Protein AF-A0A8S3B7D4-F1 (afdb_monomer_lite)

Sequence (446 aa):
AVTFVDQCTWPDPLVELQLWCRLGIVANRANEIETTAYCRDKTLELITLFQTRKVEKFQLSLANEYVSRACGAHAECLLKQQSGQKQERKEVLAVLVEAASYASKADLYELTMHLARYFWNTCRLSIKRKLERSLLLDPLNELIHHINTVAPKSIVSSQNEKETKEQKSITTENFKPKKQPLVNRKEKKSIPNDDDEQQQITSTASNPQEDAQIRSALYGVLVQIYMDKYSWHSALDAIDNALQVLPRTQHRLLLYKYRVLIKSKLGLSISMDMQKFREQGEIALAKMWRQVALMAKKKEHVINAYQHAIATLQSFDNYWTKIDYILELASWLYSNEYLVDNVIDLIEWSIDLLLTSPETYKQHEVNAANEQDADTDRNRSAILKSGQGNNETTRKGEIGSSLDEAHLGKLKPKLPNHLQPDLSIGEVVQVRRLEYLCRCHILLAN

Structure (mmCIF, N/CA/C/O backbone):
data_AF-A0A8S3B7D4-F1
#
_entry.id   AF-A0A8S3B7D4-F1
#
loop_
_atom_site.group_PDB
_atom_site.id
_atom_site.type_symbol
_atom_site.label_atom_id
_atom_site.label_alt_id
_atom_site.label_comp_id
_atom_site.label_asym_id
_atom_site.label_entity_id
_atom_site.label_seq_id
_atom_site.pdbx_PDB_ins_code
_atom_site.Cartn_x
_atom_site.Cartn_y
_atom_site.Cartn_z
_atom_site.occupancy
_atom_site.B_iso_or_equiv
_atom_site.auth_seq_id
_atom_site.auth_comp_id
_atom_site.auth_asym_id
_atom_site.auth_atom_id
_atom_site.pdbx_PDB_model_num
ATOM 1 N N . ALA A 1 1 ? 7.815 1.032 -43.162 1.00 65.69 1 ALA A N 1
ATOM 2 C CA . ALA A 1 1 ? 8.756 1.725 -42.253 1.00 65.69 1 ALA A CA 1
ATOM 3 C C . ALA A 1 1 ? 9.692 0.734 -41.563 1.00 65.69 1 ALA A C 1
ATOM 5 O O . ALA A 1 1 ? 10.891 0.864 -41.745 1.00 65.69 1 ALA A O 1
ATOM 6 N N . VAL A 1 2 ? 9.171 -0.291 -40.871 1.00 72.19 2 VAL A N 1
ATOM 7 C CA . VAL A 1 2 ? 9.970 -1.366 -40.238 1.00 72.19 2 VAL A CA 1
ATOM 8 C C . VAL A 1 2 ? 10.986 -1.996 -41.202 1.00 72.19 2 VAL A C 1
ATOM 10 O O . VAL A 1 2 ? 12.174 -2.014 -40.911 1.00 72.19 2 VAL A O 1
ATOM 13 N N . THR A 1 3 ? 10.546 -2.397 -42.398 1.00 72.62 3 THR A N 1
ATOM 14 C CA . THR A 1 3 ? 11.407 -2.984 -43.444 1.00 72.62 3 THR A CA 1
ATOM 15 C C . THR A 1 3 ? 12.538 -2.069 -43.917 1.00 72.62 3 THR A C 1
ATOM 17 O O . THR A 1 3 ? 13.595 -2.555 -44.295 1.00 72.62 3 THR A O 1
ATOM 20 N N . PHE A 1 4 ? 12.338 -0.749 -43.880 1.00 74.38 4 PHE A N 1
ATOM 21 C CA . PHE A 1 4 ? 13.367 0.219 -44.266 1.00 74.38 4 PHE A CA 1
ATOM 22 C C . PHE A 1 4 ? 14.432 0.385 -43.180 1.00 74.38 4 PHE A C 1
ATOM 24 O O . PHE A 1 4 ? 15.592 0.586 -43.510 1.00 74.38 4 PHE A O 1
ATOM 31 N N . VAL A 1 5 ? 14.061 0.306 -41.898 1.00 77.44 5 VAL A N 1
ATOM 32 C CA . VAL A 1 5 ? 15.032 0.402 -40.793 1.00 77.44 5 VAL A CA 1
ATOM 33 C C . VAL A 1 5 ? 15.885 -0.867 -40.708 1.00 77.44 5 VAL A C 1
ATOM 35 O O . VAL A 1 5 ? 17.086 -0.771 -40.473 1.00 77.44 5 VAL A O 1
ATOM 38 N N . ASP A 1 6 ? 15.281 -2.027 -40.973 1.00 77.75 6 ASP A N 1
ATOM 39 C CA . ASP A 1 6 ? 15.919 -3.351 -40.902 1.00 77.75 6 ASP A CA 1
ATOM 40 C C . ASP A 1 6 ? 16.933 -3.604 -42.036 1.00 77.75 6 ASP A C 1
ATOM 42 O O . ASP A 1 6 ? 17.917 -4.315 -41.863 1.00 77.75 6 ASP A O 1
ATOM 46 N N . GLN A 1 7 ? 16.717 -3.001 -43.210 1.00 77.94 7 GLN A N 1
ATOM 47 C CA . GLN A 1 7 ? 17.595 -3.145 -44.382 1.00 77.94 7 GLN A CA 1
ATOM 48 C C . GLN A 1 7 ? 18.771 -2.153 -44.398 1.00 77.94 7 GLN A C 1
ATOM 50 O O . GLN A 1 7 ? 19.640 -2.240 -45.267 1.00 77.94 7 GLN A O 1
ATOM 55 N N . CYS A 1 8 ? 18.808 -1.202 -43.464 1.00 78.31 8 CYS A N 1
ATOM 56 C CA . CYS A 1 8 ? 19.845 -0.178 -43.393 1.00 78.31 8 CYS A CA 1
ATOM 57 C C . CYS A 1 8 ? 21.053 -0.648 -42.571 1.00 78.31 8 CYS A C 1
ATOM 59 O O . CYS A 1 8 ? 20.911 -1.197 -41.484 1.00 78.31 8 CYS A O 1
ATOM 61 N N . THR A 1 9 ? 22.264 -0.360 -43.055 1.00 77.25 9 THR A N 1
ATOM 62 C CA . THR A 1 9 ? 23.498 -0.526 -42.273 1.00 77.25 9 THR A CA 1
ATOM 63 C C . THR A 1 9 ? 23.773 0.738 -41.468 1.00 77.25 9 THR A C 1
ATOM 65 O O . THR A 1 9 ? 24.135 1.773 -42.037 1.00 77.25 9 THR A O 1
ATOM 68 N N . TRP A 1 10 ? 23.612 0.663 -40.149 1.00 81.62 10 TRP A N 1
ATOM 69 C CA . TRP A 1 10 ? 23.813 1.804 -39.259 1.00 81.62 10 TRP A CA 1
ATOM 70 C C . TRP A 1 10 ? 25.289 1.939 -38.851 1.00 81.62 10 TRP A C 1
ATOM 72 O O . TRP A 1 10 ? 25.880 0.971 -38.373 1.00 81.62 10 TRP A O 1
ATOM 82 N N . PRO A 1 11 ? 25.910 3.122 -39.019 1.00 76.12 11 PRO A N 1
ATOM 83 C CA . PRO A 1 11 ? 27.304 3.337 -38.625 1.00 76.12 11 PRO A CA 1
ATOM 84 C C . PRO A 1 11 ? 27.479 3.426 -37.101 1.00 76.12 11 PRO A C 1
ATOM 86 O O . PRO A 1 11 ? 28.534 3.067 -36.585 1.00 76.12 11 PRO A O 1
ATOM 89 N N . ASP A 1 12 ? 26.446 3.886 -36.389 1.00 83.56 12 ASP A N 1
ATOM 90 C CA . ASP A 1 12 ? 26.410 3.995 -34.931 1.00 83.56 12 ASP A CA 1
ATOM 91 C C . ASP A 1 12 ? 25.204 3.207 -34.377 1.00 83.56 12 ASP A C 1
ATOM 93 O O . ASP A 1 12 ? 24.058 3.562 -34.683 1.00 83.56 12 ASP A O 1
ATOM 97 N N . PRO A 1 13 ? 25.430 2.171 -33.543 1.00 84.12 13 PRO A N 1
ATOM 98 C CA . PRO A 1 13 ? 24.361 1.409 -32.895 1.00 84.12 13 PRO A CA 1
ATOM 99 C C . PRO A 1 13 ? 23.398 2.269 -32.062 1.00 84.12 13 PRO A C 1
ATOM 101 O O . PRO A 1 13 ? 22.259 1.870 -31.821 1.00 84.12 13 PRO A O 1
ATOM 104 N N . LEU A 1 14 ? 23.828 3.446 -31.590 1.00 87.19 14 LEU A N 1
ATOM 105 C CA . LEU A 1 14 ? 22.976 4.340 -30.802 1.00 87.19 14 LEU A CA 1
ATOM 106 C C . LEU A 1 14 ? 21.921 5.025 -31.679 1.00 87.19 14 LEU A C 1
ATOM 108 O O . LEU A 1 14 ? 20.784 5.213 -31.246 1.00 87.19 14 LEU A O 1
ATOM 112 N N . VAL A 1 15 ? 22.280 5.349 -32.924 1.00 87.25 15 VAL A N 1
ATOM 113 C CA . VAL A 1 15 ? 21.358 5.909 -33.922 1.00 87.25 15 VAL A CA 1
ATOM 114 C C . VAL A 1 15 ? 20.317 4.868 -34.315 1.00 87.25 15 VAL A C 1
ATOM 116 O O . VAL A 1 15 ? 19.127 5.180 -34.372 1.00 87.25 15 VAL A O 1
ATOM 119 N N . GLU A 1 16 ? 20.748 3.623 -34.517 1.00 89.31 16 GLU A N 1
ATOM 120 C CA . GLU A 1 16 ? 19.842 2.500 -34.760 1.00 89.31 16 GLU A CA 1
ATOM 121 C C . GLU A 1 16 ? 18.824 2.353 -33.617 1.00 89.31 16 GLU A C 1
ATOM 123 O O . GLU A 1 16 ? 17.614 2.325 -33.847 1.00 89.31 16 GLU A O 1
ATOM 128 N N . LEU A 1 17 ? 19.299 2.359 -32.367 1.00 90.25 17 LEU A N 1
ATOM 129 C CA . LEU A 1 17 ? 18.448 2.256 -31.182 1.00 90.25 17 LEU A CA 1
ATOM 130 C C . LEU A 1 17 ? 17.450 3.422 -31.067 1.00 90.25 17 LEU A C 1
ATOM 132 O O . LEU A 1 17 ? 16.270 3.215 -30.766 1.00 90.25 17 LEU A O 1
ATOM 136 N N . GLN A 1 18 ? 17.899 4.650 -31.336 1.00 91.12 18 GLN A N 1
ATOM 137 C CA . GLN A 1 18 ? 17.042 5.834 -31.330 1.00 91.12 18 GLN A CA 1
ATOM 138 C C . GLN A 1 18 ? 15.929 5.732 -32.383 1.00 91.12 18 GLN A C 1
ATOM 140 O O . GLN A 1 18 ? 14.789 6.132 -32.122 1.00 91.12 18 GLN A O 1
ATOM 145 N N . LEU A 1 19 ? 16.237 5.207 -33.570 1.00 90.56 19 LEU A N 1
ATOM 146 C CA . LEU A 1 19 ? 15.268 5.053 -34.650 1.00 90.56 19 LEU A CA 1
ATOM 147 C C . LEU A 1 19 ? 14.230 3.980 -34.344 1.00 90.56 19 LEU A C 1
ATOM 149 O O . LEU A 1 19 ? 13.043 4.245 -34.532 1.00 90.56 19 LEU A O 1
ATOM 153 N N . TRP A 1 20 ? 14.638 2.833 -33.795 1.00 92.00 20 TRP A N 1
ATOM 154 C CA . TRP A 1 20 ? 13.692 1.821 -33.317 1.00 92.00 20 TRP A CA 1
ATOM 155 C C . TRP A 1 20 ? 12.779 2.366 -32.215 1.00 92.00 20 TRP A C 1
ATOM 157 O O . TRP A 1 20 ? 11.565 2.163 -32.264 1.00 92.00 20 TRP A O 1
ATOM 167 N N . CYS A 1 21 ? 13.320 3.146 -31.274 1.00 91.81 21 CYS A N 1
ATOM 168 C CA . CYS A 1 21 ? 12.516 3.825 -30.258 1.00 91.81 21 CYS A CA 1
ATOM 169 C C . CYS A 1 21 ? 11.496 4.792 -30.882 1.00 91.81 21 CYS A C 1
ATOM 171 O O . CYS A 1 21 ? 10.319 4.769 -30.519 1.00 91.81 21 CYS A O 1
ATOM 173 N N . ARG A 1 22 ? 11.919 5.650 -31.821 1.00 91.44 22 ARG A N 1
ATOM 174 C CA . ARG A 1 22 ? 11.019 6.605 -32.493 1.00 91.44 22 ARG A CA 1
ATOM 175 C C . ARG A 1 22 ? 9.946 5.893 -33.308 1.00 91.44 22 ARG A C 1
ATOM 177 O O . ARG A 1 22 ? 8.785 6.293 -33.249 1.00 91.44 22 ARG A O 1
ATOM 184 N N . LEU A 1 23 ? 10.316 4.833 -34.023 1.00 91.31 23 LEU A N 1
ATOM 185 C CA . LEU A 1 23 ? 9.380 4.017 -34.786 1.00 91.31 23 LEU A CA 1
ATOM 186 C C . LEU A 1 23 ? 8.339 3.365 -33.869 1.00 91.31 23 LEU A C 1
ATOM 188 O O . LEU A 1 23 ? 7.152 3.446 -34.169 1.00 91.31 23 LEU A O 1
ATOM 192 N N . GLY A 1 24 ? 8.753 2.821 -32.721 1.00 89.94 24 GLY A N 1
ATOM 193 C CA . GLY A 1 24 ? 7.843 2.262 -31.716 1.00 89.94 24 GLY A CA 1
ATOM 194 C C . GLY A 1 24 ? 6.858 3.294 -31.153 1.00 89.94 24 GLY A C 1
ATOM 195 O O . GLY A 1 24 ? 5.673 3.007 -30.996 1.00 89.94 24 GLY A O 1
ATOM 196 N N . ILE A 1 25 ? 7.307 4.530 -30.914 1.00 89.88 25 ILE A N 1
ATOM 197 C CA . ILE A 1 25 ? 6.432 5.625 -30.461 1.00 89.88 25 ILE A CA 1
ATOM 198 C C . ILE A 1 25 ? 5.398 5.989 -31.538 1.00 89.88 25 ILE A C 1
ATOM 200 O O . ILE A 1 25 ? 4.226 6.200 -31.223 1.00 89.88 25 ILE A O 1
ATOM 204 N N . VAL A 1 26 ? 5.808 6.054 -32.808 1.00 91.81 26 VAL A N 1
ATOM 205 C CA . VAL A 1 26 ? 4.893 6.327 -33.930 1.00 91.81 26 VAL A CA 1
ATOM 206 C C . VAL A 1 26 ? 3.900 5.176 -34.118 1.00 91.81 26 VAL A C 1
ATOM 208 O O . VAL A 1 26 ? 2.705 5.426 -34.258 1.00 91.81 26 VAL A O 1
ATOM 211 N N . ALA A 1 27 ? 4.360 3.929 -34.025 1.00 89.75 27 ALA A N 1
ATOM 212 C CA . ALA A 1 27 ? 3.520 2.736 -34.083 1.00 89.75 27 ALA A CA 1
ATOM 213 C C . ALA A 1 27 ? 2.468 2.699 -32.957 1.00 89.75 27 ALA A C 1
ATOM 215 O O . ALA A 1 27 ? 1.303 2.404 -33.215 1.00 89.75 27 ALA A O 1
ATOM 216 N N . ASN A 1 28 ? 2.820 3.101 -31.728 1.00 87.69 28 ASN A N 1
ATOM 217 C CA . ASN A 1 28 ? 1.861 3.239 -30.620 1.00 87.69 28 ASN A CA 1
ATOM 218 C C . ASN A 1 28 ? 0.786 4.306 -30.910 1.00 87.69 28 ASN A C 1
ATOM 220 O O . ASN A 1 28 ? -0.376 4.147 -30.531 1.00 87.69 28 ASN A O 1
ATOM 224 N N . ARG A 1 29 ? 1.129 5.397 -31.609 1.00 88.31 29 ARG A N 1
ATOM 225 C CA . ARG A 1 29 ? 0.131 6.393 -32.049 1.00 88.31 29 ARG A CA 1
ATOM 226 C C . ARG A 1 29 ? -0.803 5.834 -33.124 1.00 88.31 29 ARG A C 1
ATOM 228 O O . ARG A 1 29 ? -1.977 6.187 -33.132 1.00 88.31 29 ARG A O 1
ATOM 235 N N . ALA A 1 30 ? -0.295 4.948 -33.979 1.00 87.94 30 ALA A N 1
ATOM 236 C CA . ALA A 1 30 ? -1.076 4.218 -34.976 1.00 87.94 30 ALA A CA 1
ATOM 237 C C . ALA A 1 30 ? -1.845 3.005 -34.399 1.00 87.94 30 ALA A C 1
ATOM 239 O O . ALA A 1 30 ? -2.662 2.420 -35.102 1.00 87.94 30 ALA A O 1
ATOM 240 N N . ASN A 1 31 ? -1.635 2.662 -33.120 1.00 85.25 31 ASN A N 1
ATOM 241 C CA . ASN A 1 31 ? -2.180 1.482 -32.431 1.00 85.25 31 ASN A CA 1
ATOM 242 C C . ASN A 1 31 ? -1.808 0.134 -33.086 1.00 85.25 31 ASN A C 1
ATOM 244 O O . ASN A 1 31 ? -2.579 -0.823 -33.036 1.00 85.25 31 ASN A O 1
ATOM 248 N N . GLU A 1 32 ? -0.624 0.040 -33.687 1.00 88.69 32 GLU A N 1
ATOM 249 C CA . GLU A 1 32 ? -0.133 -1.191 -34.310 1.00 88.69 32 GLU A CA 1
ATOM 250 C C . GLU A 1 32 ? 0.693 -2.026 -33.314 1.00 88.69 32 GLU A C 1
ATOM 252 O O . GLU A 1 32 ? 1.890 -1.805 -33.123 1.00 88.69 32 GLU A O 1
ATOM 257 N N . ILE A 1 33 ? 0.074 -3.015 -32.661 1.00 85.50 33 ILE A N 1
ATOM 258 C CA . ILE A 1 33 ? 0.755 -3.776 -31.598 1.00 85.50 33 ILE A CA 1
ATOM 259 C C . ILE A 1 33 ? 1.957 -4.559 -32.117 1.00 85.50 33 ILE A C 1
ATOM 261 O O . ILE A 1 33 ? 3.021 -4.499 -31.504 1.00 85.50 33 ILE A O 1
ATOM 265 N N . GLU A 1 34 ? 1.811 -5.268 -33.233 1.00 88.31 34 GLU A N 1
ATOM 266 C CA . GLU A 1 34 ? 2.873 -6.125 -33.773 1.00 88.31 34 GLU A CA 1
ATOM 267 C C . GLU A 1 34 ? 4.133 -5.315 -34.098 1.00 88.31 34 GLU A C 1
ATOM 269 O O . GLU A 1 34 ? 5.249 -5.736 -33.791 1.00 88.31 34 GLU A O 1
ATOM 274 N N . THR A 1 35 ? 3.958 -4.106 -34.640 1.00 87.94 35 THR A N 1
ATOM 275 C CA . THR A 1 35 ? 5.081 -3.225 -34.972 1.00 87.94 35 THR A CA 1
ATOM 276 C C . THR A 1 35 ? 5.708 -2.630 -33.710 1.00 87.94 35 THR A C 1
ATOM 278 O O . THR A 1 35 ? 6.936 -2.575 -33.626 1.00 87.94 35 THR A O 1
ATOM 281 N N . THR A 1 36 ? 4.923 -2.284 -32.677 1.00 90.12 36 THR A N 1
ATOM 282 C CA . THR A 1 36 ? 5.485 -1.871 -31.372 1.00 90.12 36 THR A CA 1
ATOM 283 C C . THR A 1 36 ? 6.238 -2.997 -30.659 1.00 90.12 36 THR A C 1
ATOM 285 O O . THR A 1 36 ? 7.283 -2.732 -30.066 1.00 90.12 36 THR A O 1
ATOM 288 N N . ALA A 1 37 ? 5.750 -4.240 -30.740 1.00 90.19 37 ALA A N 1
ATOM 289 C CA . ALA A 1 37 ? 6.401 -5.413 -30.159 1.00 90.19 37 ALA A CA 1
ATOM 290 C C . ALA A 1 37 ? 7.734 -5.695 -30.859 1.00 90.19 37 ALA A C 1
ATOM 292 O O . ALA A 1 37 ? 8.757 -5.842 -30.198 1.00 90.19 37 ALA A O 1
ATOM 293 N N . TYR A 1 38 ? 7.745 -5.650 -32.195 1.00 91.62 38 TYR A N 1
ATOM 294 C CA . TYR A 1 38 ? 8.969 -5.805 -32.977 1.00 91.62 38 TYR A CA 1
ATOM 295 C C . TYR A 1 38 ? 10.010 -4.732 -32.633 1.00 91.62 38 TYR A C 1
ATOM 297 O O . TYR A 1 38 ? 11.179 -5.043 -32.412 1.00 91.62 38 TYR A O 1
ATOM 305 N N . CYS A 1 39 ? 9.587 -3.466 -32.524 1.00 90.50 39 CYS A N 1
ATOM 306 C CA . CYS A 1 39 ? 10.485 -2.380 -32.127 1.00 90.50 39 CYS A CA 1
ATOM 307 C C . CYS A 1 39 ? 11.041 -2.594 -30.711 1.00 90.50 39 CYS A C 1
ATOM 309 O O . CYS A 1 39 ? 12.235 -2.392 -30.499 1.00 90.50 39 CYS A O 1
ATOM 311 N N . ARG A 1 40 ? 10.208 -3.028 -29.753 1.00 92.38 40 ARG A N 1
ATOM 312 C CA . ARG A 1 40 ? 10.645 -3.382 -28.392 1.00 92.38 40 ARG A CA 1
ATOM 313 C C . ARG A 1 40 ? 11.725 -4.460 -28.441 1.00 92.38 40 ARG A C 1
ATOM 315 O O . ARG A 1 40 ? 12.810 -4.244 -27.907 1.00 92.38 40 ARG A O 1
ATOM 322 N N . ASP A 1 41 ? 11.458 -5.574 -29.110 1.00 92.19 41 ASP A N 1
ATOM 323 C CA . ASP A 1 41 ? 12.371 -6.720 -29.145 1.00 92.19 41 ASP A CA 1
ATOM 324 C C . ASP A 1 41 ? 13.709 -6.345 -29.785 1.00 92.19 41 ASP A C 1
ATOM 326 O O . ASP A 1 41 ? 14.764 -6.636 -29.223 1.00 92.19 41 ASP A O 1
ATOM 330 N N . LYS A 1 42 ? 13.689 -5.561 -30.871 1.00 90.44 42 LYS A N 1
ATOM 331 C CA . LYS A 1 42 ? 14.915 -5.019 -31.471 1.00 90.44 42 LYS A CA 1
ATOM 332 C C . LYS A 1 42 ? 15.692 -4.097 -30.538 1.00 90.44 42 LYS A C 1
ATOM 334 O O . LYS A 1 42 ? 16.914 -4.209 -30.449 1.00 90.44 42 LYS A O 1
ATOM 339 N N . THR A 1 43 ? 15.020 -3.223 -29.788 1.00 91.88 43 THR A N 1
ATOM 340 C CA . THR A 1 43 ? 15.711 -2.379 -28.796 1.00 91.88 43 THR A CA 1
ATOM 341 C C . THR A 1 43 ? 16.322 -3.197 -27.652 1.00 91.88 43 THR A C 1
ATOM 343 O O . THR A 1 43 ? 17.417 -2.867 -27.189 1.00 91.88 43 THR A O 1
ATOM 346 N N . LEU A 1 44 ? 15.668 -4.288 -27.237 1.00 91.31 44 LEU A N 1
ATOM 347 C CA . LEU A 1 44 ? 16.175 -5.217 -26.222 1.00 91.31 44 LEU A CA 1
ATOM 348 C C . LEU A 1 44 ? 17.354 -6.058 -26.733 1.00 91.31 44 LEU A C 1
ATOM 350 O O . LEU A 1 44 ? 18.287 -6.324 -25.981 1.00 91.31 44 LEU A O 1
ATOM 354 N N . GLU A 1 45 ? 17.371 -6.438 -28.008 1.00 90.50 45 GLU A N 1
ATOM 355 C CA . GLU A 1 45 ? 18.537 -7.086 -28.618 1.00 90.50 45 GLU A CA 1
ATOM 356 C C . GLU A 1 45 ? 19.738 -6.125 -28.632 1.00 90.50 45 GLU A C 1
ATOM 358 O O . GLU A 1 45 ? 20.833 -6.467 -28.173 1.00 90.50 45 GLU A O 1
ATOM 363 N N . LEU A 1 46 ? 19.525 -4.886 -29.082 1.00 87.94 46 LEU A N 1
ATOM 364 C CA . LEU A 1 46 ? 20.591 -3.894 -29.231 1.00 87.94 46 LEU A CA 1
ATOM 365 C C . LEU A 1 46 ? 21.210 -3.470 -27.895 1.00 87.94 46 LEU A C 1
ATOM 367 O O . LEU A 1 46 ? 22.429 -3.308 -27.829 1.00 87.94 46 LEU A O 1
ATOM 371 N N . ILE A 1 47 ? 20.431 -3.340 -26.811 1.00 88.25 47 ILE A N 1
ATOM 372 C CA . ILE A 1 47 ? 20.974 -2.923 -25.503 1.00 88.25 47 ILE A CA 1
ATOM 373 C C . ILE A 1 47 ? 22.002 -3.917 -24.943 1.00 88.25 47 ILE A C 1
ATOM 375 O O . ILE A 1 47 ? 22.928 -3.505 -24.241 1.00 88.25 47 ILE A O 1
ATOM 379 N N . THR A 1 48 ? 21.911 -5.205 -25.296 1.00 87.00 48 THR A N 1
ATOM 380 C CA . THR A 1 48 ? 22.908 -6.210 -24.885 1.00 87.00 48 THR A CA 1
ATOM 381 C C . THR A 1 48 ? 24.304 -5.886 -25.436 1.00 87.00 48 THR A C 1
ATOM 383 O O . THR A 1 48 ? 25.312 -6.060 -24.744 1.00 87.00 48 THR A O 1
ATOM 386 N N . LEU A 1 49 ? 24.392 -5.319 -26.645 1.00 84.62 49 LEU A N 1
ATOM 387 C CA . LEU A 1 49 ? 25.658 -4.894 -27.248 1.00 84.62 49 LEU A CA 1
ATOM 388 C C . LEU A 1 49 ? 26.304 -3.750 -26.458 1.00 84.62 49 LEU A C 1
ATOM 390 O O . LEU A 1 49 ? 27.521 -3.733 -26.280 1.00 84.62 49 LEU A O 1
ATOM 394 N N . PHE A 1 50 ? 25.500 -2.821 -25.942 1.00 81.94 50 PHE A N 1
ATOM 395 C CA . PHE A 1 50 ? 25.980 -1.725 -25.099 1.00 81.94 50 PHE A CA 1
ATOM 396 C C . PHE A 1 50 ? 26.427 -2.184 -23.707 1.00 81.94 50 PHE A C 1
ATOM 398 O O . PHE A 1 50 ? 27.344 -1.596 -23.143 1.00 81.94 50 PHE A O 1
ATOM 405 N N . GLN A 1 51 ? 25.813 -3.236 -23.157 1.00 79.50 51 GLN A N 1
ATOM 406 C CA . GLN A 1 51 ? 26.179 -3.789 -21.846 1.00 79.50 51 GLN A CA 1
ATOM 407 C C . GLN A 1 51 ? 27.470 -4.622 -21.890 1.00 79.50 51 GLN A C 1
ATOM 409 O O . GLN A 1 51 ? 28.225 -4.649 -20.921 1.00 79.50 51 GLN A O 1
ATOM 414 N N . THR A 1 52 ? 27.728 -5.306 -23.008 1.00 77.50 52 THR A N 1
ATOM 415 C CA . THR A 1 52 ? 28.923 -6.153 -23.198 1.00 77.50 52 THR A CA 1
ATOM 416 C C . THR A 1 52 ? 30.165 -5.361 -23.610 1.00 77.50 52 THR A C 1
ATOM 418 O O . THR A 1 52 ? 31.291 -5.758 -23.302 1.00 77.50 52 THR A O 1
ATOM 421 N N . ARG A 1 53 ? 29.988 -4.235 -24.308 1.00 78.12 53 ARG A N 1
ATOM 422 C CA . ARG A 1 53 ? 31.085 -3.376 -24.766 1.00 78.12 53 ARG A CA 1
ATOM 423 C C . ARG A 1 53 ? 31.473 -2.367 -23.679 1.00 78.12 53 ARG A C 1
ATOM 425 O O . ARG A 1 53 ? 30.637 -1.910 -22.907 1.00 78.12 53 ARG A O 1
ATOM 432 N N . LYS A 1 54 ? 32.751 -1.969 -23.627 1.00 72.44 54 LYS A N 1
ATOM 433 C CA . LYS A 1 54 ? 33.204 -0.837 -22.792 1.00 72.44 54 LYS A CA 1
ATOM 434 C C . LYS A 1 54 ? 32.722 0.476 -23.416 1.00 72.44 54 LYS A C 1
ATOM 436 O O . LYS A 1 54 ? 33.477 1.137 -24.120 1.00 72.44 54 LYS A O 1
ATOM 441 N N . VAL A 1 55 ? 31.453 0.799 -23.200 1.00 79.12 55 VAL A N 1
ATOM 442 C CA . VAL A 1 55 ? 30.799 2.015 -23.692 1.00 79.12 55 VAL A CA 1
ATOM 443 C C . VAL A 1 55 ? 30.887 3.125 -22.640 1.00 79.12 55 VAL A C 1
ATOM 445 O O . VAL A 1 55 ? 30.957 2.859 -21.437 1.00 79.12 55 VAL A O 1
ATOM 448 N N . GLU A 1 56 ? 30.894 4.384 -23.081 1.00 83.44 56 GLU A N 1
ATOM 449 C CA . GLU A 1 56 ? 30.796 5.535 -22.185 1.00 83.44 56 GLU A CA 1
ATOM 450 C C . GLU A 1 56 ? 29.504 5.495 -21.355 1.00 83.44 56 GLU A C 1
ATOM 452 O O . GLU A 1 56 ? 28.425 5.161 -21.848 1.00 83.44 56 GLU A O 1
ATOM 457 N N . LYS A 1 57 ? 29.590 5.900 -20.081 1.00 83.06 57 LYS A N 1
ATOM 458 C CA . LYS A 1 57 ? 28.440 5.889 -19.158 1.00 83.06 57 LYS A CA 1
ATOM 459 C C . LYS A 1 57 ? 27.242 6.684 -19.687 1.00 83.06 57 LYS A C 1
ATOM 461 O O . LYS A 1 57 ? 26.105 6.267 -19.492 1.00 83.06 57 LYS A O 1
ATOM 466 N N . PHE A 1 58 ? 27.502 7.807 -20.358 1.00 84.44 58 PHE A N 1
ATOM 467 C CA . PHE A 1 58 ? 26.460 8.649 -20.944 1.00 84.44 58 PHE A CA 1
ATOM 468 C C . PHE A 1 58 ? 25.705 7.925 -22.066 1.00 84.44 58 PHE A C 1
ATOM 470 O O . PHE A 1 58 ? 24.478 7.901 -22.065 1.00 84.44 58 PHE A O 1
ATOM 477 N N . GLN A 1 59 ? 26.428 7.261 -22.970 1.00 85.38 59 GLN A N 1
ATOM 478 C CA . GLN A 1 59 ? 25.828 6.485 -24.056 1.00 85.38 59 GLN A CA 1
ATOM 479 C C . GLN A 1 59 ? 25.019 5.293 -23.524 1.00 85.38 59 GLN A C 1
ATOM 481 O O . GLN A 1 59 ? 23.939 5.018 -24.037 1.00 85.38 59 GLN A O 1
ATOM 486 N N . LEU A 1 60 ? 25.483 4.625 -22.460 1.00 87.94 60 LEU A N 1
ATOM 487 C CA . LEU A 1 60 ? 24.723 3.549 -21.814 1.00 87.94 60 LEU A CA 1
ATOM 488 C C . LEU A 1 60 ? 23.439 4.062 -21.134 1.00 87.94 60 LEU A C 1
ATOM 490 O O . LEU A 1 60 ? 22.398 3.418 -21.236 1.00 87.94 60 LEU A O 1
ATOM 494 N N . SER A 1 61 ? 23.493 5.216 -20.459 1.00 89.12 61 SER A N 1
ATOM 495 C CA . SER A 1 61 ? 22.309 5.861 -19.865 1.00 89.12 61 SER A CA 1
ATOM 496 C C . SER A 1 61 ? 21.281 6.228 -20.943 1.00 89.12 61 SER A C 1
ATOM 498 O O . SER A 1 61 ? 20.117 5.846 -20.832 1.00 89.12 61 SER A O 1
ATOM 500 N N . LEU A 1 62 ? 21.727 6.849 -22.038 1.00 89.00 62 LEU A N 1
ATOM 501 C CA . LEU A 1 62 ? 20.867 7.218 -23.162 1.00 89.00 62 LEU A CA 1
ATOM 502 C C . LEU A 1 62 ? 20.276 5.988 -23.875 1.00 89.00 62 LEU A C 1
ATOM 504 O O . LEU A 1 62 ? 19.106 5.982 -24.257 1.00 89.00 62 LEU A O 1
ATOM 508 N N . ALA A 1 63 ? 21.053 4.910 -24.006 1.00 90.31 63 ALA A N 1
ATOM 509 C CA . ALA A 1 63 ? 20.557 3.655 -24.555 1.00 90.31 63 ALA A CA 1
ATOM 510 C C . ALA A 1 63 ? 19.460 3.037 -23.668 1.00 90.31 63 ALA A C 1
ATOM 512 O O . ALA A 1 63 ? 18.402 2.654 -24.167 1.00 90.31 63 ALA A O 1
ATOM 513 N N . ASN A 1 64 ? 19.662 3.010 -22.347 1.00 91.50 64 ASN A N 1
ATOM 514 C CA . ASN A 1 64 ? 18.644 2.558 -21.393 1.00 91.50 64 ASN A CA 1
ATOM 515 C C . ASN A 1 64 ? 17.374 3.431 -21.441 1.00 91.50 64 ASN A C 1
ATOM 517 O O . ASN A 1 64 ? 16.261 2.913 -21.341 1.00 91.50 64 ASN A O 1
ATOM 521 N N . GLU A 1 65 ? 17.519 4.741 -21.640 1.00 92.56 65 GLU A N 1
ATOM 522 C CA . GLU A 1 65 ? 16.397 5.664 -21.819 1.00 92.56 65 GLU A CA 1
ATOM 523 C C . GLU A 1 65 ? 15.570 5.331 -23.075 1.00 92.56 65 GLU A C 1
ATOM 525 O O . GLU A 1 65 ? 14.338 5.278 -23.003 1.00 92.56 65 GLU A O 1
ATOM 530 N N . TYR A 1 66 ? 16.216 5.068 -24.217 1.00 92.44 66 TYR A N 1
ATOM 531 C CA . TYR A 1 66 ? 15.515 4.690 -25.450 1.00 92.44 66 TYR A CA 1
ATOM 532 C C . TYR A 1 66 ? 14.783 3.354 -25.326 1.00 92.44 66 TYR A C 1
ATOM 534 O O . TYR A 1 66 ? 13.618 3.264 -25.716 1.00 92.44 66 TYR A O 1
ATOM 542 N N . VAL A 1 67 ? 15.418 2.344 -24.728 1.00 93.12 67 VAL A N 1
ATOM 543 C CA . VAL A 1 67 ? 14.779 1.043 -24.465 1.00 93.12 67 VAL A CA 1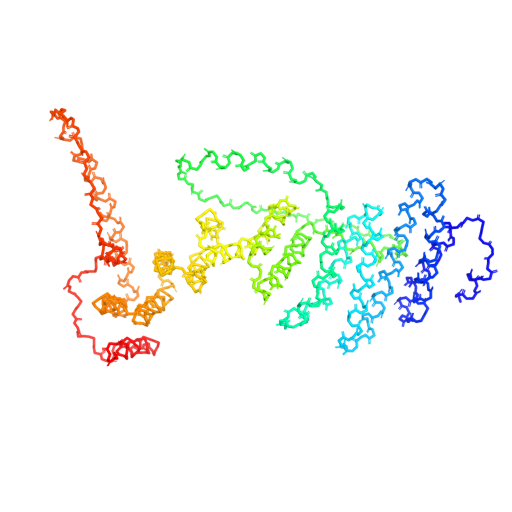
ATOM 544 C C . VAL A 1 67 ? 13.569 1.215 -2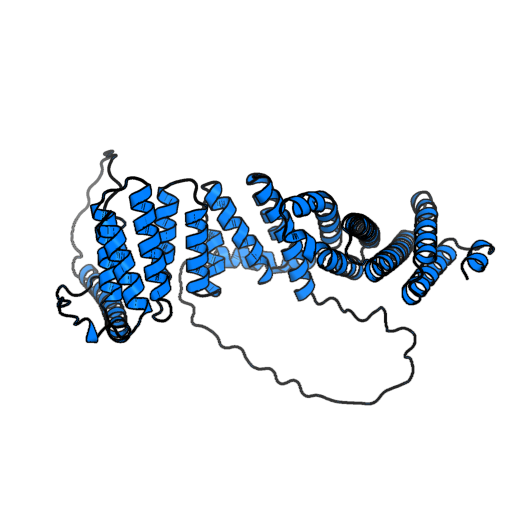3.553 1.00 93.12 67 VAL A C 1
ATOM 546 O O . VAL A 1 67 ? 12.486 0.724 -23.857 1.00 93.12 67 VAL A O 1
ATOM 549 N N . SER A 1 68 ? 13.716 1.976 -22.465 1.00 94.25 68 SER A N 1
ATOM 550 C CA . SER A 1 68 ? 12.618 2.238 -21.533 1.00 94.25 68 SER A CA 1
ATOM 551 C C . SER A 1 68 ? 11.415 2.887 -22.226 1.00 94.25 68 SER A C 1
ATOM 553 O O . SER A 1 68 ? 10.278 2.461 -22.018 1.00 94.25 68 SER A O 1
ATOM 555 N N . ARG A 1 69 ? 11.650 3.868 -23.110 1.00 92.62 69 ARG A N 1
ATOM 556 C CA . ARG A 1 69 ? 10.576 4.499 -23.892 1.00 92.62 69 ARG A CA 1
ATOM 557 C C . ARG A 1 69 ? 9.940 3.559 -24.911 1.00 92.62 69 ARG A C 1
ATOM 559 O O . ARG A 1 69 ? 8.724 3.612 -25.073 1.00 92.62 69 ARG A O 1
ATOM 566 N N . ALA A 1 70 ? 10.719 2.707 -25.574 1.00 92.38 70 ALA A N 1
ATOM 567 C CA . ALA A 1 70 ? 10.190 1.714 -26.507 1.00 92.38 70 ALA A CA 1
ATOM 568 C C . ALA A 1 70 ? 9.303 0.681 -25.786 1.00 92.38 70 ALA A C 1
ATOM 570 O O . ALA A 1 70 ? 8.163 0.456 -26.198 1.00 92.38 70 ALA A O 1
ATOM 571 N N . CYS A 1 71 ? 9.772 0.131 -24.660 1.00 92.25 71 CYS A N 1
ATOM 572 C CA . CYS A 1 71 ? 8.986 -0.774 -23.817 1.00 92.25 71 CYS A CA 1
ATOM 573 C C . CYS A 1 71 ? 7.727 -0.087 -23.262 1.00 92.25 71 CYS A C 1
ATOM 575 O O . CYS A 1 71 ? 6.643 -0.670 -23.292 1.00 92.25 71 CYS A O 1
ATOM 577 N N . GLY A 1 72 ? 7.843 1.167 -22.810 1.00 91.25 72 GLY A N 1
ATOM 578 C CA . GLY A 1 72 ? 6.708 1.971 -22.352 1.00 91.25 72 GLY A CA 1
ATOM 579 C C . GLY A 1 72 ? 5.656 2.185 -23.445 1.00 91.25 72 GLY A C 1
ATOM 580 O O . GLY A 1 72 ? 4.474 1.952 -23.207 1.00 91.25 72 GLY A O 1
ATOM 581 N N . ALA A 1 73 ? 6.076 2.537 -24.665 1.00 89.81 73 ALA A N 1
ATOM 582 C CA . ALA A 1 73 ? 5.177 2.708 -25.808 1.00 89.81 73 ALA A CA 1
ATOM 583 C C . ALA A 1 73 ? 4.456 1.403 -26.187 1.00 89.81 73 ALA A C 1
ATOM 585 O O . ALA A 1 73 ? 3.269 1.424 -26.510 1.00 89.81 73 ALA A O 1
ATOM 586 N N . HIS A 1 74 ? 5.145 0.262 -26.107 1.00 90.62 74 HIS A N 1
ATOM 587 C CA . HIS A 1 74 ? 4.522 -1.042 -26.315 1.00 90.62 74 HIS A CA 1
ATOM 588 C C . HIS A 1 74 ? 3.496 -1.375 -25.216 1.00 90.62 74 HIS A C 1
ATOM 590 O O . HIS A 1 74 ? 2.381 -1.794 -25.528 1.00 90.62 74 HIS A O 1
ATOM 596 N N . ALA A 1 75 ? 3.820 -1.124 -23.941 1.00 89.44 75 ALA A N 1
ATOM 597 C CA . ALA A 1 75 ? 2.887 -1.323 -22.829 1.00 89.44 75 ALA A CA 1
ATOM 598 C C . ALA A 1 75 ? 1.622 -0.457 -22.959 1.00 89.44 75 ALA A C 1
ATOM 600 O O . ALA A 1 75 ? 0.515 -0.928 -22.695 1.00 89.44 75 ALA A O 1
ATOM 601 N N . GLU A 1 76 ? 1.765 0.795 -23.400 1.00 87.06 76 GLU A N 1
ATOM 602 C CA . GLU A 1 76 ? 0.631 1.672 -23.704 1.00 87.06 76 GLU A CA 1
ATOM 603 C C . GLU A 1 76 ? -0.228 1.135 -24.852 1.00 87.06 76 GLU A C 1
ATOM 605 O O . GLU A 1 76 ? -1.457 1.137 -24.754 1.00 87.06 76 GLU A O 1
ATOM 610 N N . CYS A 1 77 ? 0.404 0.662 -25.928 1.00 87.19 77 CYS A N 1
ATOM 611 C CA . CYS A 1 77 ? -0.300 0.114 -27.082 1.00 87.19 77 CYS A CA 1
ATOM 612 C C . CYS A 1 77 ? -1.089 -1.146 -26.705 1.00 87.19 77 CYS A C 1
ATOM 614 O O . CYS A 1 77 ? -2.260 -1.267 -27.071 1.00 87.19 77 CYS A O 1
ATOM 616 N N . LEU A 1 78 ? -0.488 -2.034 -25.901 1.00 86.12 78 LEU A N 1
ATOM 617 C CA . LEU A 1 78 ? -1.185 -3.173 -25.309 1.00 86.12 78 LEU A CA 1
ATOM 618 C C . LEU A 1 78 ? -2.409 -2.684 -24.531 1.00 86.12 78 LEU A C 1
ATOM 620 O O . LEU A 1 78 ? -3.525 -3.077 -24.855 1.00 86.12 78 LEU A O 1
ATOM 624 N N . LEU A 1 79 ? -2.241 -1.762 -23.576 1.00 82.56 79 LEU A N 1
ATOM 625 C CA . LEU A 1 79 ? -3.333 -1.254 -22.735 1.00 82.56 79 LEU A CA 1
ATOM 626 C C . LEU A 1 79 ? -4.534 -0.701 -23.510 1.00 82.56 79 LEU A C 1
ATOM 628 O O . LEU A 1 79 ? -5.665 -0.890 -23.064 1.00 82.56 79 LEU A O 1
ATOM 632 N N . LYS A 1 80 ? -4.317 -0.032 -24.646 1.00 81.94 80 LYS A N 1
ATOM 633 C CA . LYS A 1 80 ? -5.405 0.522 -25.471 1.00 81.94 80 LYS A CA 1
ATOM 634 C C . LYS A 1 80 ? -6.271 -0.558 -26.123 1.00 81.94 80 LYS A C 1
ATOM 636 O O . LYS A 1 80 ? -7.473 -0.357 -26.270 1.00 81.94 80 LYS A O 1
ATOM 641 N N . GLN A 1 81 ? -5.684 -1.693 -26.497 1.00 75.75 81 GLN A N 1
ATOM 642 C CA . GLN A 1 81 ? -6.402 -2.807 -27.126 1.00 75.75 81 GLN A CA 1
ATOM 643 C C . GLN A 1 81 ? -7.116 -3.704 -26.101 1.00 75.75 81 GLN A C 1
ATOM 645 O O . GLN A 1 81 ? -8.053 -4.430 -26.435 1.00 75.75 81 GLN A O 1
ATOM 650 N N . GLN A 1 82 ? -6.691 -3.647 -24.838 1.00 65.62 82 GLN A N 1
ATOM 651 C CA . GLN A 1 82 ? -7.179 -4.516 -23.777 1.00 65.62 82 GLN A CA 1
ATOM 652 C C . GLN A 1 82 ? -8.645 -4.251 -23.401 1.00 65.62 82 GLN A C 1
ATOM 654 O O . GLN A 1 82 ? -8.962 -3.356 -22.620 1.00 65.62 82 GLN A O 1
ATOM 659 N N . SER A 1 83 ? -9.541 -5.143 -23.834 1.00 56.25 83 SER A N 1
ATOM 660 C CA . SER A 1 83 ? -10.947 -5.219 -23.387 1.00 56.25 83 SER A CA 1
ATOM 661 C C . SER A 1 83 ? -11.119 -5.746 -21.946 1.00 56.25 83 SER A C 1
ATOM 663 O O . SER A 1 83 ? -12.234 -5.987 -21.482 1.00 56.25 83 SER A O 1
ATOM 665 N N . GLY A 1 84 ? -10.023 -5.876 -21.187 1.00 59.25 84 GLY A N 1
ATOM 666 C CA . GLY A 1 84 ? -10.047 -6.135 -19.749 1.00 59.25 84 GLY A CA 1
ATOM 667 C C . GLY A 1 84 ? -9.818 -7.587 -19.328 1.00 59.25 84 GLY A C 1
ATOM 668 O O . GLY A 1 84 ? -10.197 -7.937 -18.203 1.00 59.25 84 GLY A O 1
ATOM 669 N N . GLN A 1 85 ? -9.184 -8.422 -20.158 1.00 66.88 85 GLN A N 1
ATOM 670 C CA . GLN A 1 85 ? -8.867 -9.801 -19.780 1.00 66.88 85 GLN A CA 1
ATOM 671 C C . GLN A 1 85 ? -7.709 -9.864 -18.768 1.00 66.88 85 GLN A C 1
ATOM 673 O O . GLN A 1 85 ? -6.831 -9.004 -18.703 1.00 66.88 85 GLN A O 1
ATOM 678 N N . LYS A 1 86 ? -7.721 -10.889 -17.908 1.00 68.50 86 LYS A N 1
ATOM 679 C CA . LYS A 1 86 ? -6.789 -10.988 -16.768 1.00 68.50 86 LYS A CA 1
ATOM 680 C C . LYS A 1 86 ? -5.358 -11.344 -17.167 1.00 68.50 86 LYS A C 1
ATOM 682 O O . LYS A 1 86 ? -4.432 -10.892 -16.501 1.00 68.50 86 LYS A O 1
ATOM 687 N N . GLN A 1 87 ? -5.190 -12.192 -18.180 1.00 70.19 87 GLN A N 1
ATOM 688 C CA . GLN A 1 87 ? -3.876 -12.692 -18.589 1.00 70.19 87 GLN A CA 1
ATOM 689 C C . GLN A 1 87 ? -3.059 -11.587 -19.252 1.00 70.19 87 GLN A C 1
ATOM 691 O O . GLN A 1 87 ? -1.911 -11.350 -18.894 1.00 70.19 87 GLN A O 1
ATOM 696 N N . GLU A 1 88 ? -3.716 -10.837 -20.117 1.00 73.75 88 GLU A N 1
ATOM 697 C CA . GLU A 1 88 ? -3.124 -9.733 -20.846 1.00 73.75 88 GLU A CA 1
ATOM 698 C C . GLU A 1 88 ? -2.715 -8.565 -19.918 1.00 73.75 88 GLU A C 1
ATOM 700 O O . GLU A 1 88 ? -1.694 -7.917 -20.122 1.00 73.75 88 GLU A O 1
ATOM 705 N N . ARG A 1 89 ? -3.430 -8.348 -18.799 1.00 78.19 89 ARG A N 1
ATOM 706 C CA . ARG A 1 89 ? -2.987 -7.396 -17.759 1.00 78.19 89 ARG A CA 1
ATOM 707 C C . ARG A 1 89 ? -1.665 -7.795 -17.111 1.00 78.19 89 ARG A C 1
ATOM 709 O O . ARG A 1 89 ? -0.899 -6.912 -16.747 1.00 78.19 89 ARG A O 1
ATOM 716 N N . LYS A 1 90 ? -1.398 -9.089 -16.912 1.00 82.19 90 LYS A N 1
ATOM 717 C CA . LYS A 1 90 ? -0.126 -9.532 -16.314 1.00 82.19 90 LYS A CA 1
ATOM 718 C C . LYS A 1 90 ? 1.045 -9.236 -17.237 1.00 82.19 90 LYS A C 1
ATOM 720 O O . LYS A 1 90 ? 2.074 -8.772 -16.764 1.00 82.19 90 LYS A O 1
ATOM 725 N N . GLU A 1 91 ? 0.856 -9.481 -18.528 1.00 85.31 91 GLU A N 1
ATOM 726 C CA . GLU A 1 91 ? 1.848 -9.186 -19.557 1.00 85.31 91 GLU A CA 1
ATOM 727 C C . GLU A 1 91 ? 2.176 -7.692 -19.590 1.00 85.31 91 GLU A C 1
ATOM 729 O O . GLU A 1 91 ? 3.338 -7.319 -19.468 1.00 85.31 91 GLU A O 1
ATOM 734 N N . VAL A 1 92 ? 1.156 -6.828 -19.599 1.00 88.50 92 VAL A N 1
ATOM 735 C CA . VAL A 1 92 ? 1.354 -5.372 -19.511 1.00 88.50 92 VAL A CA 1
ATOM 736 C C . VAL A 1 92 ? 2.153 -4.978 -18.267 1.00 88.50 92 VAL A C 1
ATOM 738 O O . VAL A 1 92 ? 3.070 -4.165 -18.354 1.00 88.50 92 VAL A O 1
ATOM 741 N N . LEU A 1 93 ? 1.816 -5.531 -17.097 1.00 89.44 93 LEU A N 1
ATOM 742 C CA . LEU A 1 93 ? 2.521 -5.203 -15.856 1.00 89.44 93 LEU A CA 1
ATOM 743 C C . LEU A 1 93 ? 3.987 -5.640 -15.898 1.00 89.44 93 LEU A C 1
ATOM 745 O O . LEU A 1 93 ? 4.834 -4.897 -15.410 1.00 89.44 93 LEU A O 1
ATOM 749 N N . ALA A 1 94 ? 4.288 -6.793 -16.498 1.00 90.88 94 ALA A N 1
ATOM 750 C CA . ALA A 1 94 ? 5.659 -7.253 -16.684 1.00 90.88 94 ALA A CA 1
ATOM 751 C C . ALA A 1 94 ? 6.451 -6.298 -17.594 1.00 90.88 94 ALA A C 1
ATOM 753 O O . ALA A 1 94 ? 7.526 -5.846 -17.205 1.00 90.88 94 ALA A O 1
ATOM 754 N N . VAL A 1 95 ? 5.881 -5.903 -18.740 1.00 91.81 95 VAL A N 1
ATOM 755 C CA . VAL A 1 95 ? 6.519 -4.946 -19.665 1.00 91.81 95 VAL A CA 1
ATOM 756 C C . VAL A 1 95 ? 6.744 -3.584 -18.995 1.00 91.81 95 VAL A C 1
ATOM 758 O O . VAL A 1 95 ? 7.783 -2.957 -19.196 1.00 91.81 95 VAL A O 1
ATOM 761 N N . LEU A 1 96 ? 5.808 -3.116 -18.162 1.00 92.69 96 LEU A N 1
ATOM 762 C CA . LEU A 1 96 ? 5.960 -1.857 -17.420 1.00 92.69 96 LEU A CA 1
ATOM 763 C C . LEU A 1 96 ? 7.087 -1.911 -16.382 1.00 92.69 96 LEU A C 1
ATOM 765 O O . LEU A 1 96 ? 7.812 -0.929 -16.222 1.00 92.69 96 LEU A O 1
ATOM 769 N N . VAL A 1 97 ? 7.239 -3.033 -15.675 1.00 93.88 97 VAL A N 1
ATOM 770 C CA . VAL A 1 97 ? 8.335 -3.222 -14.713 1.00 93.88 97 VAL A CA 1
ATOM 771 C C . VAL A 1 97 ? 9.676 -3.309 -15.437 1.00 93.88 97 VAL A C 1
ATOM 773 O O . VAL A 1 97 ? 10.624 -2.636 -15.034 1.00 93.88 97 VAL A O 1
ATOM 776 N N . GLU A 1 98 ? 9.740 -4.032 -16.557 1.00 93.31 98 GLU A N 1
ATOM 777 C CA . GLU A 1 98 ? 10.934 -4.087 -17.399 1.00 93.31 98 GLU A CA 1
ATOM 778 C C . GLU A 1 98 ? 11.326 -2.686 -17.897 1.00 93.31 98 GLU A C 1
ATOM 780 O O . GLU A 1 98 ? 12.475 -2.267 -17.728 1.00 93.31 98 GLU A O 1
ATOM 785 N N . ALA A 1 99 ? 10.367 -1.911 -18.413 1.00 93.75 99 ALA A N 1
ATOM 786 C CA . ALA A 1 99 ? 10.586 -0.525 -18.823 1.00 93.75 99 ALA A CA 1
ATOM 787 C C . ALA A 1 99 ? 11.110 0.345 -17.665 1.00 93.75 99 ALA A C 1
ATOM 789 O O . ALA A 1 99 ? 12.017 1.162 -17.864 1.00 93.75 99 ALA A O 1
ATOM 790 N N . ALA A 1 100 ? 10.570 0.164 -16.454 1.00 93.75 100 ALA A N 1
ATOM 791 C CA . ALA A 1 100 ? 10.995 0.892 -15.260 1.00 93.75 100 ALA A CA 1
ATOM 792 C C . ALA A 1 100 ? 12.411 0.492 -14.817 1.00 93.75 100 ALA A C 1
ATOM 794 O O . ALA A 1 100 ? 13.157 1.342 -14.333 1.00 93.75 100 ALA A O 1
ATOM 795 N N . SER A 1 101 ? 12.820 -0.760 -15.040 1.00 93.69 101 SER A N 1
ATOM 796 C CA . SER A 1 101 ? 14.184 -1.219 -14.762 1.00 93.69 101 SER A CA 1
ATOM 797 C C . SER A 1 101 ? 15.221 -0.485 -15.619 1.00 93.69 101 SER A C 1
ATOM 799 O O . SER A 1 101 ? 16.263 -0.064 -15.113 1.00 93.69 101 SER A O 1
ATOM 801 N N . TYR A 1 102 ? 14.921 -0.260 -16.903 1.00 92.31 102 TYR A N 1
ATOM 802 C CA . TYR A 1 102 ? 15.792 0.488 -17.808 1.00 92.31 102 TYR A CA 1
ATOM 803 C C . TYR A 1 102 ? 15.766 1.991 -17.508 1.00 92.31 102 TYR A C 1
ATOM 805 O O . TYR A 1 102 ? 16.825 2.612 -17.476 1.00 92.31 102 TYR A O 1
ATOM 813 N N . ALA A 1 103 ? 14.604 2.566 -17.172 1.00 92.06 103 ALA A N 1
ATOM 814 C CA . ALA A 1 103 ? 14.528 3.949 -16.684 1.00 92.06 103 ALA A CA 1
ATOM 815 C C . ALA A 1 103 ? 15.375 4.150 -15.418 1.00 92.06 103 ALA A C 1
ATOM 817 O O . ALA A 1 103 ? 16.060 5.164 -15.275 1.00 92.06 103 ALA A O 1
ATOM 818 N N . SER A 1 104 ? 15.362 3.149 -14.531 1.00 92.12 104 SER A N 1
ATOM 819 C CA . SER A 1 104 ? 16.141 3.142 -13.299 1.00 92.12 104 SER A CA 1
ATOM 820 C C . SER A 1 104 ? 17.646 3.117 -13.579 1.00 92.12 104 SER A C 1
ATOM 822 O O . SER A 1 104 ? 18.383 3.937 -13.041 1.00 92.12 104 SER A O 1
ATOM 824 N N . LYS A 1 105 ? 18.099 2.259 -14.504 1.00 89.75 105 LYS A N 1
ATOM 825 C CA . LYS A 1 105 ? 19.501 2.206 -14.966 1.00 89.75 105 LYS A CA 1
ATOM 826 C C . LYS A 1 105 ? 19.962 3.481 -15.686 1.00 89.75 105 LYS A C 1
ATOM 828 O O . LYS A 1 105 ? 21.165 3.713 -15.783 1.00 89.75 105 LYS A O 1
ATOM 833 N N . ALA A 1 106 ? 19.034 4.272 -16.224 1.00 88.50 106 ALA A N 1
ATOM 834 C CA . ALA A 1 106 ? 19.316 5.560 -16.854 1.00 88.50 106 ALA A CA 1
ATOM 835 C C . ALA A 1 106 ? 19.364 6.734 -15.854 1.00 88.50 106 ALA A C 1
ATOM 837 O O . ALA A 1 106 ? 19.671 7.846 -16.274 1.00 88.50 106 ALA A O 1
ATOM 838 N N . ASP A 1 107 ? 19.068 6.507 -14.566 1.00 87.94 107 ASP A N 1
ATOM 839 C CA . ASP A 1 107 ? 18.913 7.536 -13.524 1.00 87.94 107 ASP A CA 1
ATOM 840 C C . ASP A 1 107 ? 17.812 8.582 -13.833 1.00 87.94 107 ASP A C 1
ATOM 842 O O . ASP A 1 107 ? 17.856 9.728 -13.378 1.00 87.94 107 ASP A O 1
ATOM 846 N N . LEU A 1 108 ? 16.770 8.186 -14.579 1.00 89.94 108 LEU A N 1
ATOM 847 C CA . LEU A 1 108 ? 15.661 9.065 -14.972 1.00 89.94 108 LEU A CA 1
ATOM 848 C C . LEU A 1 108 ? 14.440 8.893 -14.056 1.00 89.94 108 LEU A C 1
ATOM 850 O O . LEU A 1 108 ? 13.561 8.053 -14.288 1.00 89.94 108 LEU A O 1
ATOM 854 N N . TYR A 1 109 ? 14.362 9.732 -13.018 1.00 90.56 109 TYR A N 1
ATOM 855 C CA . TYR A 1 109 ? 13.274 9.699 -12.029 1.00 90.56 109 TYR A CA 1
ATOM 856 C C . TYR A 1 109 ? 11.897 9.932 -12.665 1.00 90.56 109 TYR A C 1
ATOM 858 O O . TYR A 1 109 ? 10.967 9.162 -12.439 1.00 90.56 109 TYR A O 1
ATOM 866 N N . GLU A 1 110 ? 11.791 10.958 -13.510 1.00 89.69 110 GLU A N 1
ATOM 867 C CA . GLU A 1 110 ? 10.555 11.363 -14.189 1.00 89.69 110 GLU A CA 1
ATOM 868 C C . GLU A 1 110 ? 9.946 10.224 -15.014 1.00 89.69 110 GLU A C 1
ATOM 870 O O . GLU A 1 110 ? 8.751 9.938 -14.924 1.00 89.69 110 GLU A O 1
ATOM 875 N N . LEU A 1 111 ? 10.793 9.528 -15.778 1.00 90.38 111 LEU A N 1
ATOM 876 C CA . LEU A 1 111 ? 10.384 8.406 -16.617 1.00 90.38 111 LEU A CA 1
ATOM 877 C C . LEU A 1 111 ? 9.953 7.204 -15.767 1.00 90.38 111 LEU A C 1
ATOM 879 O O . LEU A 1 111 ? 8.914 6.599 -16.030 1.00 90.38 111 LEU A O 1
ATOM 883 N N . THR A 1 112 ? 10.702 6.903 -14.702 1.00 92.56 112 THR A N 1
ATOM 884 C CA . THR A 1 112 ? 10.363 5.825 -13.760 1.00 92.56 112 THR A CA 1
ATOM 885 C C . THR A 1 112 ? 9.016 6.090 -13.078 1.00 92.56 112 THR A C 1
ATOM 887 O O . THR A 1 112 ? 8.174 5.196 -12.982 1.00 92.56 112 THR A O 1
ATOM 890 N N . MET A 1 113 ? 8.769 7.332 -12.649 1.00 92.75 113 MET A N 1
ATOM 891 C CA . MET A 1 113 ? 7.500 7.722 -12.034 1.00 92.75 113 MET A CA 1
ATOM 892 C C . MET A 1 113 ? 6.342 7.699 -13.024 1.00 92.75 113 MET A C 1
ATOM 894 O O . MET A 1 113 ? 5.265 7.228 -12.661 1.00 92.75 113 MET A O 1
ATOM 898 N N . HIS A 1 114 ? 6.553 8.142 -14.265 1.00 90.06 114 HIS A N 1
ATOM 899 C CA . HIS A 1 114 ? 5.562 8.042 -15.334 1.00 90.06 114 HIS A CA 1
ATOM 900 C C . HIS A 1 114 ? 5.100 6.587 -15.518 1.00 90.06 114 HIS A C 1
ATOM 902 O O . HIS A 1 114 ? 3.908 6.304 -15.383 1.00 90.06 114 HIS A O 1
ATOM 908 N N . LEU A 1 115 ? 6.037 5.648 -15.683 1.00 91.62 115 LEU A N 1
ATOM 909 C CA . LEU A 1 115 ? 5.748 4.211 -15.792 1.00 91.62 115 LEU A CA 1
ATOM 910 C C . LEU A 1 115 ? 5.038 3.658 -14.545 1.00 91.62 115 LEU A C 1
ATOM 912 O O . LEU A 1 115 ? 4.093 2.875 -14.661 1.00 91.62 115 LEU A O 1
ATOM 916 N N . ALA A 1 116 ? 5.408 4.125 -13.348 1.00 92.12 116 ALA A N 1
ATOM 917 C CA . ALA A 1 116 ? 4.719 3.764 -12.112 1.00 92.12 116 ALA A CA 1
ATOM 918 C C . ALA A 1 116 ? 3.252 4.239 -12.079 1.00 92.12 116 ALA A C 1
ATOM 920 O O . ALA A 1 116 ? 2.394 3.538 -11.530 1.00 92.12 116 ALA A O 1
ATOM 921 N N . ARG A 1 117 ? 2.922 5.389 -12.693 1.00 90.75 117 ARG A N 1
ATOM 922 C CA . ARG A 1 117 ? 1.525 5.856 -12.823 1.00 90.75 117 ARG A CA 1
ATOM 923 C C . ARG A 1 117 ? 0.720 4.914 -13.722 1.00 90.75 117 ARG A C 1
ATOM 925 O O . ARG A 1 117 ? -0.392 4.524 -13.360 1.00 90.75 117 ARG A O 1
ATOM 932 N N . TYR A 1 118 ? 1.293 4.494 -14.851 1.00 87.94 118 TYR A N 1
ATOM 933 C CA . TYR A 1 118 ? 0.671 3.509 -15.746 1.00 87.94 118 TYR A CA 1
ATOM 934 C C . TYR A 1 118 ? 0.476 2.154 -15.066 1.00 87.94 118 TYR A C 1
ATOM 936 O O . TYR A 1 118 ? -0.602 1.557 -15.161 1.00 87.94 118 TYR A O 1
ATOM 944 N N . PHE A 1 119 ? 1.470 1.703 -14.300 1.00 90.69 119 PHE A N 1
ATOM 945 C CA . PHE A 1 119 ? 1.373 0.485 -13.500 1.00 90.69 119 PHE A CA 1
ATOM 946 C C . PHE A 1 119 ? 0.217 0.565 -12.494 1.00 90.69 119 PHE A C 1
ATOM 948 O O . PHE A 1 119 ? -0.616 -0.345 -12.416 1.00 90.69 119 PHE A O 1
ATOM 955 N N . TRP A 1 120 ? 0.113 1.679 -11.761 1.00 90.12 120 TRP A N 1
ATOM 956 C CA . TRP A 1 120 ? -0.965 1.911 -10.797 1.00 90.12 120 TRP A CA 1
ATOM 957 C C . TRP A 1 120 ? -2.351 1.883 -11.454 1.00 90.12 120 TRP A C 1
ATOM 959 O O . TRP A 1 120 ? -3.263 1.208 -10.963 1.00 90.12 120 TRP A O 1
ATOM 969 N N . ASN A 1 121 ? -2.503 2.565 -12.591 1.00 88.19 121 ASN A N 1
ATOM 970 C CA . ASN A 1 121 ? -3.761 2.611 -13.337 1.00 88.19 121 ASN A CA 1
ATOM 971 C C . ASN A 1 121 ? -4.191 1.218 -13.819 1.00 88.19 121 ASN A C 1
ATOM 973 O O . ASN A 1 121 ? -5.367 0.866 -13.713 1.00 88.19 121 ASN A O 1
ATOM 977 N N . THR A 1 122 ? -3.232 0.395 -14.245 1.00 84.19 122 THR A N 1
ATOM 978 C CA . THR A 1 122 ? -3.464 -0.986 -14.693 1.00 84.19 122 THR A CA 1
ATOM 979 C C . THR A 1 122 ? -3.871 -1.907 -13.535 1.00 84.19 122 THR A C 1
ATOM 981 O O . THR A 1 122 ? -4.783 -2.729 -13.664 1.00 84.19 122 THR A O 1
ATOM 984 N N . CYS A 1 123 ? -3.256 -1.744 -12.359 1.00 84.19 123 CYS A N 1
ATOM 985 C CA . CYS A 1 123 ? -3.527 -2.581 -11.187 1.00 84.19 123 CYS A CA 1
ATOM 986 C C . CYS A 1 123 ? -4.821 -2.224 -10.438 1.00 84.19 123 CYS A C 1
ATOM 988 O O . CYS A 1 123 ? -5.321 -3.046 -9.665 1.00 84.19 123 CYS A O 1
ATOM 990 N N . ARG A 1 124 ? -5.390 -1.026 -10.646 1.00 79.25 124 ARG A N 1
ATOM 991 C CA . ARG A 1 124 ? -6.516 -0.489 -9.852 1.00 79.25 124 ARG A CA 1
ATOM 992 C C . ARG A 1 124 ? -7.720 -1.431 -9.749 1.00 79.25 124 ARG A C 1
ATOM 994 O O . ARG A 1 124 ? -8.362 -1.497 -8.699 1.00 79.25 124 ARG A O 1
ATOM 1001 N N . LEU A 1 125 ? -8.029 -2.165 -10.817 1.00 74.69 125 LEU A N 1
ATOM 1002 C CA . LEU A 1 125 ? -9.140 -3.123 -10.839 1.00 74.69 125 LEU A CA 1
ATOM 1003 C C . LEU A 1 125 ? -8.815 -4.416 -10.075 1.00 74.69 125 LEU A C 1
ATOM 1005 O O . LEU A 1 125 ? -9.690 -4.961 -9.402 1.00 74.69 125 LEU A O 1
ATOM 1009 N N . SER A 1 126 ? -7.558 -4.860 -10.129 1.00 72.00 126 SER A N 1
ATOM 1010 C CA . SER A 1 126 ? -7.074 -6.096 -9.503 1.00 72.00 126 SER A CA 1
ATOM 1011 C C . SER A 1 126 ? -6.880 -5.960 -7.987 1.00 72.00 126 SER A C 1
ATOM 1013 O O . SER A 1 126 ? -7.044 -6.924 -7.242 1.00 72.00 126 SER A O 1
ATOM 1015 N N . ILE A 1 127 ? -6.609 -4.745 -7.492 1.00 76.81 127 ILE A N 1
ATOM 1016 C CA . ILE A 1 127 ? -6.370 -4.476 -6.060 1.00 76.81 127 ILE A CA 1
ATOM 1017 C C . ILE A 1 127 ? -7.583 -4.837 -5.179 1.00 76.81 127 ILE A C 1
ATOM 1019 O O . ILE A 1 127 ? -7.432 -5.189 -4.009 1.00 76.81 127 ILE A O 1
ATOM 1023 N N . LYS A 1 128 ? -8.808 -4.810 -5.717 1.00 76.62 128 LYS A N 1
ATOM 1024 C CA . LYS A 1 128 ? -10.017 -5.090 -4.922 1.00 76.62 128 LYS A CA 1
ATOM 1025 C C . LYS A 1 128 ? -10.121 -6.551 -4.468 1.00 76.62 128 LYS A C 1
ATOM 1027 O O . LYS A 1 128 ? -10.740 -6.821 -3.441 1.00 76.62 128 LYS A O 1
ATOM 1032 N N . ARG A 1 129 ? -9.532 -7.500 -5.201 1.00 80.44 129 ARG A N 1
ATOM 1033 C CA . ARG A 1 129 ? -9.648 -8.940 -4.918 1.00 80.44 129 ARG A CA 1
ATOM 1034 C C . ARG A 1 129 ? -8.384 -9.454 -4.230 1.00 80.44 129 ARG A C 1
ATOM 1036 O O . ARG A 1 129 ? -7.286 -9.270 -4.741 1.00 80.44 129 ARG A O 1
ATOM 1043 N N . LYS A 1 130 ? -8.540 -10.154 -3.098 1.00 78.38 130 LYS A N 1
ATOM 1044 C CA . LYS A 1 130 ? -7.417 -10.718 -2.312 1.00 78.38 130 LYS A CA 1
ATOM 1045 C C . LYS A 1 130 ? -6.493 -11.610 -3.153 1.00 78.38 130 LYS A C 1
ATOM 1047 O O . LYS A 1 130 ? -5.281 -11.434 -3.162 1.00 78.38 130 LYS A O 1
ATOM 1052 N N . LEU A 1 131 ? -7.087 -12.529 -3.919 1.00 73.88 131 LEU A N 1
ATOM 1053 C CA . LEU A 1 131 ? -6.344 -13.465 -4.769 1.00 73.88 131 LEU A CA 1
ATOM 1054 C C . LEU A 1 131 ? -5.524 -12.741 -5.846 1.00 73.88 131 LEU A C 1
ATOM 1056 O O . LEU A 1 131 ? -4.370 -13.084 -6.077 1.00 73.88 131 LEU A O 1
ATOM 1060 N N . GLU A 1 132 ? -6.087 -11.701 -6.464 1.00 78.94 132 GLU A N 1
ATOM 1061 C CA . GLU A 1 132 ? -5.410 -10.937 -7.519 1.00 78.94 132 GLU A CA 1
ATOM 1062 C C . GLU A 1 132 ? -4.305 -10.034 -6.951 1.00 78.94 132 GLU A C 1
ATOM 1064 O O . GLU A 1 132 ? -3.271 -9.876 -7.592 1.00 78.94 132 GLU A O 1
ATOM 1069 N N . ARG A 1 133 ? -4.458 -9.528 -5.718 1.00 83.62 133 ARG A N 1
ATOM 1070 C CA . ARG A 1 133 ? -3.396 -8.794 -5.012 1.00 83.62 133 ARG A CA 1
ATOM 1071 C C . ARG A 1 133 ? -2.139 -9.632 -4.803 1.00 83.62 133 ARG A C 1
ATOM 1073 O O . ARG A 1 133 ? -1.042 -9.111 -4.961 1.00 83.62 133 ARG A O 1
ATOM 1080 N N . SER A 1 134 ? -2.277 -10.922 -4.495 1.00 83.31 134 SER A N 1
ATOM 1081 C CA . SER A 1 134 ? -1.116 -11.792 -4.255 1.00 83.31 134 SER A CA 1
ATOM 1082 C C . SER A 1 134 ? -0.178 -11.915 -5.464 1.00 83.31 134 SER A C 1
ATOM 1084 O O . SER A 1 134 ? 1.031 -12.013 -5.278 1.00 83.31 134 SER A O 1
ATOM 1086 N N . LEU A 1 135 ? -0.727 -11.835 -6.681 1.00 83.31 135 LEU A N 1
ATOM 1087 C CA . LEU A 1 135 ? 0.011 -11.912 -7.947 1.00 83.31 135 LEU A CA 1
ATOM 1088 C C . LEU A 1 135 ? 0.781 -10.625 -8.270 1.00 83.31 135 LEU A C 1
ATOM 1090 O O . LEU A 1 135 ? 1.645 -10.634 -9.137 1.00 83.31 135 LEU A O 1
ATOM 1094 N N . LEU A 1 136 ? 0.455 -9.519 -7.597 1.00 86.12 136 LEU A N 1
ATOM 1095 C CA . LEU A 1 136 ? 1.127 -8.235 -7.782 1.00 86.12 136 LEU A CA 1
ATOM 1096 C C . LEU A 1 136 ? 2.383 -8.100 -6.920 1.00 86.12 136 LEU A C 1
ATOM 10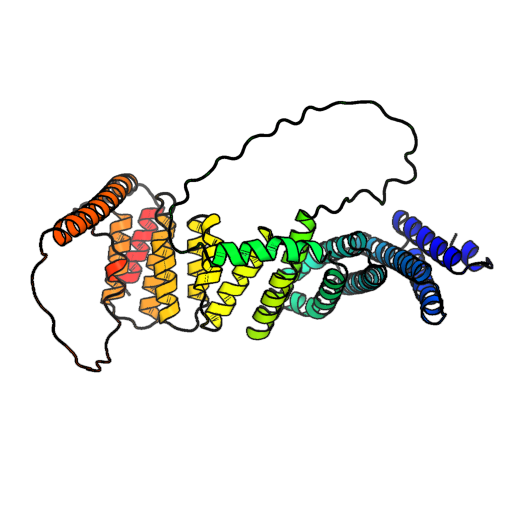98 O O . LEU A 1 136 ? 3.086 -7.112 -7.074 1.00 86.12 136 LEU A O 1
ATOM 1102 N N . LEU A 1 137 ? 2.663 -9.045 -6.015 1.00 88.75 137 LEU A N 1
ATOM 1103 C CA . LEU A 1 137 ? 3.743 -8.901 -5.039 1.00 88.75 137 LEU A CA 1
ATOM 1104 C C . LEU A 1 137 ? 5.112 -8.706 -5.700 1.00 88.75 137 LEU A C 1
ATOM 1106 O O . LEU A 1 137 ? 5.809 -7.751 -5.360 1.00 88.75 137 LEU A O 1
ATOM 1110 N N . ASP A 1 138 ? 5.475 -9.582 -6.637 1.00 89.50 138 ASP A N 1
ATOM 1111 C CA . ASP A 1 138 ? 6.804 -9.554 -7.256 1.00 89.50 138 ASP A CA 1
ATOM 1112 C C . ASP A 1 138 ? 6.973 -8.322 -8.164 1.00 89.50 138 ASP A C 1
ATOM 1114 O O . ASP A 1 138 ? 7.892 -7.540 -7.903 1.00 89.50 138 ASP A O 1
ATOM 1118 N N . PRO A 1 139 ? 6.038 -8.025 -9.101 1.00 89.88 139 PRO A N 1
ATOM 1119 C CA . PRO A 1 139 ? 6.107 -6.807 -9.915 1.00 89.88 139 PRO A CA 1
ATOM 1120 C C . PRO A 1 139 ? 6.139 -5.517 -9.082 1.00 89.88 139 PRO A C 1
ATOM 1122 O O . PRO A 1 139 ? 6.796 -4.542 -9.440 1.00 89.88 139 PRO A O 1
ATOM 1125 N N . LEU A 1 140 ? 5.427 -5.492 -7.950 1.00 91.69 140 LEU A N 1
ATOM 1126 C CA . LEU A 1 140 ? 5.360 -4.326 -7.074 1.00 91.69 140 LEU A CA 1
ATOM 1127 C C . LEU A 1 140 ? 6.665 -4.101 -6.304 1.00 91.69 140 LEU A C 1
ATOM 1129 O O . LEU A 1 140 ? 7.102 -2.958 -6.186 1.00 91.69 140 LEU A O 1
ATOM 1133 N N . ASN A 1 141 ? 7.286 -5.162 -5.783 1.00 91.25 141 ASN A N 1
ATOM 1134 C CA . ASN A 1 141 ? 8.573 -5.062 -5.093 1.00 91.25 141 ASN A CA 1
ATOM 1135 C C . ASN A 1 141 ? 9.675 -4.573 -6.038 1.00 91.25 141 ASN A C 1
ATOM 1137 O O . ASN A 1 141 ? 10.453 -3.694 -5.666 1.00 91.25 141 ASN A O 1
ATOM 1141 N N . GLU A 1 142 ? 9.705 -5.104 -7.261 1.00 91.69 142 GLU A N 1
ATOM 1142 C CA . GLU A 1 142 ? 10.670 -4.715 -8.288 1.00 91.69 142 GLU A CA 1
ATOM 1143 C C . GLU A 1 142 ? 10.481 -3.249 -8.705 1.00 91.69 142 GLU A C 1
ATOM 1145 O O . GLU A 1 142 ? 11.422 -2.455 -8.651 1.00 91.69 142 GLU A O 1
ATOM 1150 N N . LEU A 1 143 ? 9.241 -2.829 -8.978 1.00 92.62 143 LEU A N 1
ATOM 1151 C CA . LEU A 1 143 ? 8.939 -1.431 -9.286 1.00 92.62 143 LEU A CA 1
ATOM 1152 C C . LEU A 1 143 ? 9.323 -0.481 -8.140 1.00 92.62 143 LEU A C 1
ATOM 1154 O O . LEU A 1 143 ? 9.928 0.564 -8.373 1.00 92.62 143 LEU A O 1
ATOM 1158 N N . ILE A 1 144 ? 8.995 -0.828 -6.891 1.00 91.94 144 ILE A N 1
ATOM 1159 C CA . ILE A 1 144 ? 9.354 -0.015 -5.718 1.00 91.94 144 ILE A CA 1
ATOM 1160 C C . ILE A 1 144 ? 10.879 0.088 -5.577 1.00 91.94 144 ILE A C 1
ATOM 1162 O O . ILE A 1 144 ? 11.392 1.164 -5.257 1.00 91.94 144 ILE A O 1
ATOM 1166 N N . HIS A 1 145 ? 11.612 -0.995 -5.837 1.00 92.12 145 HIS A N 1
ATOM 1167 C CA . HIS A 1 145 ? 13.071 -0.988 -5.835 1.00 92.12 145 HIS A CA 1
ATOM 1168 C C . HIS A 1 145 ? 13.639 -0.025 -6.894 1.00 92.12 145 HIS A C 1
ATOM 1170 O O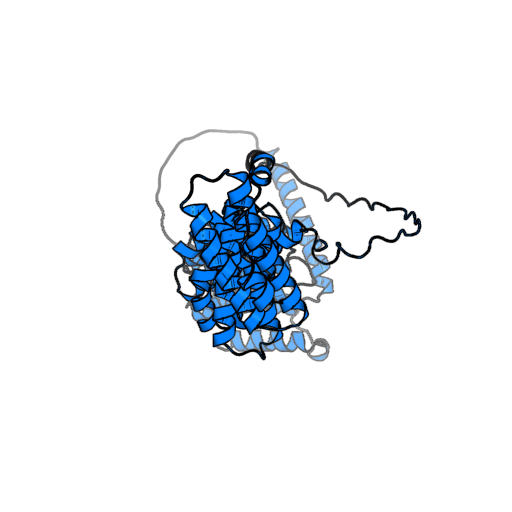 . HIS A 1 145 ? 14.493 0.808 -6.572 1.00 92.12 145 HIS A O 1
ATOM 1176 N N . HIS A 1 146 ? 13.112 -0.061 -8.121 1.00 91.44 146 HIS A N 1
ATOM 1177 C CA . HIS A 1 146 ? 13.493 0.858 -9.202 1.00 91.44 146 HIS A CA 1
ATOM 1178 C C . HIS A 1 146 ? 13.169 2.326 -8.894 1.00 91.44 146 HIS A C 1
ATOM 1180 O O . HIS A 1 146 ? 13.970 3.215 -9.172 1.00 91.44 146 HIS A O 1
ATOM 1186 N N . ILE A 1 147 ? 12.036 2.601 -8.246 1.00 91.06 147 ILE A N 1
ATOM 1187 C CA . ILE A 1 147 ? 11.693 3.964 -7.820 1.00 91.06 147 ILE A CA 1
ATOM 1188 C C . ILE A 1 147 ? 12.661 4.455 -6.738 1.00 91.06 147 ILE A C 1
ATOM 1190 O O . ILE A 1 147 ? 13.120 5.593 -6.782 1.00 91.06 147 ILE A O 1
ATOM 1194 N N . ASN A 1 148 ? 12.975 3.621 -5.746 1.00 89.44 148 ASN A N 1
ATOM 1195 C CA . ASN A 1 148 ? 13.804 4.032 -4.612 1.00 89.44 148 ASN A CA 1
ATOM 1196 C C . ASN A 1 148 ? 15.282 4.214 -4.966 1.00 89.44 148 ASN A C 1
ATOM 1198 O O . ASN A 1 148 ? 15.960 5.009 -4.316 1.00 89.44 148 ASN A O 1
ATOM 1202 N N . THR A 1 149 ? 15.780 3.496 -5.972 1.00 88.69 149 THR A N 1
ATOM 1203 C CA . THR A 1 149 ? 17.151 3.660 -6.479 1.00 88.69 149 THR A CA 1
ATOM 1204 C C . THR A 1 149 ? 17.352 5.026 -7.130 1.00 88.69 149 THR A C 1
ATOM 1206 O O . THR A 1 149 ? 18.378 5.656 -6.883 1.00 88.69 149 THR A O 1
ATOM 1209 N N . VAL A 1 150 ? 16.350 5.515 -7.868 1.00 87.38 150 VAL A N 1
ATOM 1210 C CA . VAL A 1 150 ? 16.422 6.788 -8.610 1.00 87.38 150 VAL A CA 1
ATOM 1211 C C . VAL A 1 150 ? 15.808 7.972 -7.852 1.00 87.38 150 VAL A C 1
ATOM 1213 O O . VAL A 1 150 ? 16.013 9.130 -8.211 1.00 87.38 150 VAL A O 1
ATOM 1216 N N . ALA A 1 151 ? 15.073 7.722 -6.765 1.00 82.88 151 ALA A N 1
ATOM 1217 C CA . ALA A 1 151 ? 14.466 8.783 -5.970 1.00 82.88 151 ALA A CA 1
ATOM 1218 C C . ALA A 1 151 ? 15.519 9.783 -5.437 1.00 82.88 151 ALA A C 1
ATOM 1220 O O . ALA A 1 151 ? 16.535 9.375 -4.859 1.00 82.88 151 ALA A O 1
ATOM 1221 N N . PRO A 1 152 ? 15.268 11.103 -5.542 1.00 75.06 152 PRO A N 1
ATOM 1222 C CA . PRO A 1 152 ? 16.201 12.115 -5.065 1.00 75.06 152 PRO A CA 1
ATOM 1223 C C . PRO A 1 152 ? 16.375 12.021 -3.541 1.00 75.06 152 PRO A C 1
ATOM 1225 O O . PRO A 1 152 ? 15.469 12.320 -2.761 1.00 75.06 152 PRO A O 1
ATOM 1228 N N . LYS A 1 153 ? 17.580 11.636 -3.102 1.00 65.44 153 LYS A N 1
ATOM 1229 C CA . LYS A 1 153 ? 17.938 11.466 -1.679 1.00 65.44 153 LYS A CA 1
ATOM 1230 C C . LYS A 1 153 ? 17.950 12.788 -0.883 1.00 65.44 153 LYS A C 1
ATOM 1232 O O . LYS A 1 153 ? 17.935 12.759 0.346 1.00 65.44 153 LYS A O 1
ATOM 1237 N N . SER A 1 154 ? 17.943 13.947 -1.554 1.00 47.88 154 SER A N 1
ATOM 1238 C CA . SER A 1 154 ? 18.076 15.281 -0.933 1.00 47.88 154 SER A CA 1
ATOM 1239 C C . SER A 1 154 ? 16.867 15.736 -0.098 1.00 47.88 154 SER A C 1
ATOM 1241 O O . SER A 1 154 ? 16.990 16.664 0.703 1.00 47.88 154 SER A O 1
ATOM 1243 N N . ILE A 1 155 ? 15.713 15.070 -0.221 1.00 49.31 155 ILE A N 1
ATOM 1244 C CA . ILE A 1 155 ? 14.506 15.394 0.562 1.00 49.31 155 ILE A CA 1
ATOM 1245 C C . ILE A 1 155 ? 14.583 14.810 1.989 1.00 49.31 155 ILE A C 1
ATOM 1247 O O . ILE A 1 155 ? 13.918 15.298 2.901 1.00 49.31 155 ILE A O 1
ATOM 1251 N N . VAL A 1 156 ? 15.427 13.796 2.219 1.00 48.03 156 VAL A N 1
ATOM 1252 C CA . VAL A 1 156 ? 15.515 13.089 3.510 1.00 48.03 156 VAL A CA 1
ATOM 1253 C C . VAL A 1 156 ? 16.414 13.833 4.513 1.00 48.03 156 VAL A C 1
ATOM 1255 O O . VAL A 1 156 ? 16.075 13.934 5.691 1.00 48.03 156 VAL A O 1
ATOM 1258 N N . SER A 1 157 ? 17.527 14.426 4.069 1.00 40.78 157 SER A N 1
ATOM 1259 C CA . SER A 1 157 ? 18.524 15.050 4.959 1.00 40.78 157 SER A CA 1
ATOM 1260 C C . SER A 1 157 ? 18.080 16.390 5.556 1.00 40.78 157 SER A C 1
ATOM 1262 O O . SER A 1 157 ? 18.262 16.618 6.748 1.00 40.78 157 SER A O 1
ATOM 1264 N N . SER A 1 158 ? 17.423 17.250 4.777 1.00 41.38 158 SER A N 1
ATOM 1265 C CA . SER A 1 158 ? 16.959 18.574 5.231 1.00 41.38 158 SER A CA 1
ATOM 1266 C C . SER A 1 158 ? 15.715 18.521 6.133 1.00 41.38 158 SER A C 1
ATOM 1268 O O . SER A 1 158 ? 15.363 19.505 6.787 1.00 41.38 158 SER A O 1
ATOM 1270 N N . GLN A 1 159 ? 15.043 17.368 6.203 1.00 45.62 159 GLN A N 1
ATOM 1271 C CA . GLN A 1 159 ? 13.860 17.171 7.039 1.00 45.62 159 GLN A CA 1
ATOM 1272 C C . GLN A 1 159 ? 14.154 16.353 8.305 1.00 45.62 159 GLN A C 1
ATOM 1274 O O . GLN A 1 159 ? 13.503 16.593 9.320 1.00 45.62 159 GLN A O 1
ATOM 1279 N N . ASN A 1 160 ? 15.164 15.472 8.303 1.00 40.12 160 ASN A N 1
ATOM 1280 C CA . ASN A 1 160 ? 15.590 14.713 9.490 1.00 40.12 160 ASN A CA 1
ATOM 1281 C C . ASN A 1 160 ? 15.963 15.604 10.686 1.00 40.12 160 ASN A C 1
ATOM 1283 O O . ASN A 1 160 ? 15.620 15.270 11.818 1.00 40.12 160 ASN A O 1
ATOM 1287 N N . GLU A 1 161 ? 16.523 16.793 10.453 1.00 39.41 161 GLU A N 1
ATOM 1288 C CA . GLU A 1 161 ? 16.810 17.758 11.525 1.00 39.41 161 GLU A CA 1
ATOM 1289 C C . GLU A 1 161 ? 15.558 18.288 12.245 1.00 39.41 161 GLU A C 1
ATOM 1291 O O . GLU A 1 161 ? 15.632 18.672 13.415 1.00 39.41 161 GLU A O 1
ATOM 1296 N N . LYS A 1 162 ? 14.395 18.302 11.579 1.00 44.53 162 LYS A N 1
ATOM 1297 C CA . LYS A 1 162 ? 13.136 18.757 12.189 1.00 44.53 162 LYS A CA 1
ATOM 1298 C C . LYS A 1 162 ? 12.538 17.713 13.126 1.00 44.53 162 LYS A C 1
ATOM 1300 O O . LYS A 1 162 ? 11.933 18.097 14.115 1.00 44.53 162 LYS A O 1
ATOM 1305 N N . GLU A 1 163 ? 12.771 16.421 12.890 1.00 44.62 163 GLU A N 1
ATOM 1306 C CA . GLU A 1 163 ? 12.311 15.365 13.806 1.00 44.62 163 GLU A CA 1
ATOM 1307 C C . GLU A 1 163 ? 13.170 15.291 15.070 1.00 44.62 163 GLU A C 1
ATOM 1309 O O . GLU A 1 163 ? 12.621 15.125 16.153 1.00 44.62 163 GLU A O 1
ATOM 1314 N N . THR A 1 164 ? 14.485 15.518 14.985 1.00 35.19 164 THR A N 1
ATOM 1315 C CA . THR A 1 164 ? 15.336 15.602 16.188 1.00 35.19 164 THR A CA 1
ATOM 1316 C C . THR A 1 164 ? 14.979 16.808 17.063 1.00 35.19 164 THR A C 1
ATOM 1318 O O . THR A 1 164 ? 15.234 16.793 18.267 1.00 35.19 164 THR A O 1
ATOM 1321 N N . LYS A 1 165 ? 14.385 17.855 16.469 1.00 40.69 165 LYS A N 1
ATOM 1322 C CA . LYS A 1 165 ? 13.880 19.037 17.180 1.00 40.69 165 LYS A CA 1
ATOM 1323 C C . LYS A 1 165 ? 12.454 18.827 17.706 1.00 40.69 165 LYS A C 1
ATOM 1325 O O . LYS A 1 165 ? 12.246 19.061 18.888 1.00 40.69 165 LYS A O 1
ATOM 1330 N N . GLU A 1 166 ? 11.526 18.291 16.908 1.00 41.53 166 GLU A N 1
ATOM 1331 C CA . GLU A 1 166 ? 10.156 17.966 17.350 1.00 41.53 166 GLU A CA 1
ATOM 1332 C C . GLU A 1 166 ? 10.123 16.876 18.430 1.00 41.53 166 GLU A C 1
ATOM 1334 O O . GLU A 1 166 ? 9.340 16.973 19.366 1.00 41.53 166 GLU A O 1
ATOM 1339 N N . GLN A 1 167 ? 11.002 15.870 18.378 1.00 42.06 167 GLN A N 1
ATOM 1340 C CA . GLN A 1 167 ? 11.086 14.839 19.423 1.00 42.06 167 GLN A CA 1
ATOM 1341 C C . GLN A 1 167 ? 11.668 15.370 20.744 1.00 42.06 167 GLN A C 1
ATOM 1343 O O . GLN A 1 167 ? 11.435 14.768 21.789 1.00 42.06 167 GLN A O 1
ATOM 1348 N N . LYS A 1 168 ? 12.400 16.495 20.721 1.00 36.41 1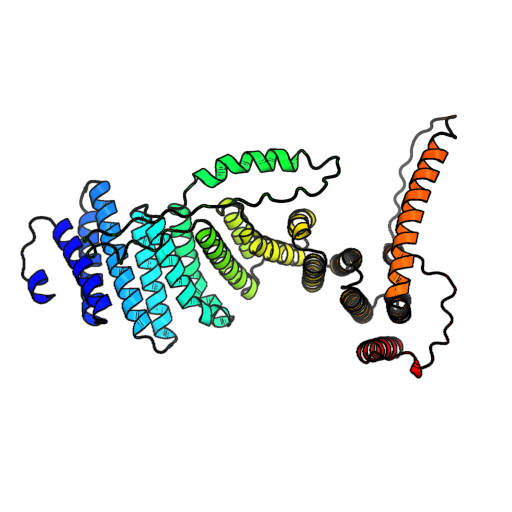68 LYS A N 1
ATOM 1349 C CA . LYS A 1 168 ? 12.963 17.141 21.921 1.00 36.41 168 LYS A CA 1
ATOM 1350 C C . LYS A 1 168 ? 12.082 18.254 22.497 1.00 36.41 168 LYS A C 1
ATOM 1352 O O . LYS A 1 168 ? 12.297 18.634 23.641 1.00 36.41 168 LYS A O 1
ATOM 1357 N N . SER A 1 169 ? 11.101 18.764 21.750 1.00 29.42 169 SER A N 1
ATOM 1358 C CA . SER A 1 169 ? 10.266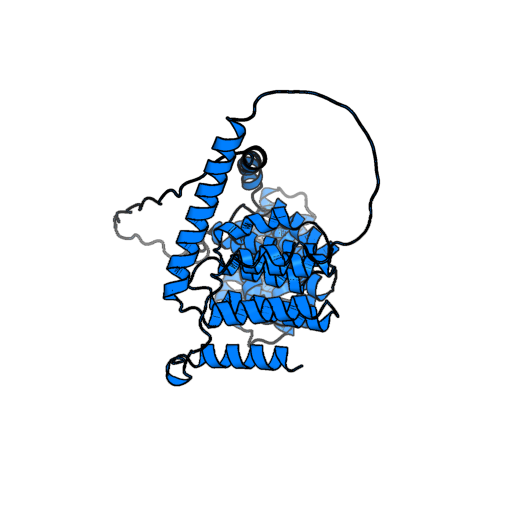 19.909 22.151 1.00 29.42 169 SER A CA 1
ATOM 1359 C C . SER A 1 169 ? 8.839 19.552 22.596 1.00 29.42 169 SER A C 1
ATOM 1361 O O . SER A 1 169 ? 8.019 20.450 22.738 1.00 29.42 169 SER A O 1
ATOM 1363 N N . ILE A 1 170 ? 8.502 18.270 22.803 1.00 40.25 170 ILE A N 1
ATOM 1364 C CA . ILE A 1 170 ? 7.142 17.852 23.224 1.00 40.25 170 ILE A CA 1
ATOM 1365 C C . ILE A 1 170 ? 6.947 17.886 24.755 1.00 40.25 170 ILE A C 1
ATOM 1367 O O . ILE A 1 170 ? 5.844 17.665 25.252 1.00 40.25 170 ILE A O 1
ATOM 1371 N N . THR A 1 171 ? 7.956 18.270 25.535 1.00 31.03 171 THR A N 1
ATOM 1372 C CA . THR A 1 171 ? 7.717 18.736 26.905 1.00 31.03 171 THR A CA 1
ATOM 1373 C C . THR A 1 171 ? 7.391 20.228 26.867 1.00 31.03 171 THR A C 1
ATOM 1375 O O . THR A 1 171 ? 8.264 21.049 26.599 1.00 31.03 171 THR A O 1
ATOM 1378 N N . THR A 1 172 ? 6.137 20.557 27.204 1.00 28.58 172 THR A N 1
ATOM 1379 C CA . THR A 1 172 ? 5.610 21.903 27.525 1.00 28.58 172 THR A CA 1
ATOM 1380 C C . THR A 1 172 ? 5.518 22.919 26.374 1.00 28.58 172 THR A C 1
ATOM 1382 O O . THR A 1 172 ? 6.477 23.608 26.064 1.00 28.58 172 THR A O 1
ATOM 1385 N N . GLU A 1 173 ? 4.323 23.057 25.781 1.00 25.28 173 GLU A N 1
ATOM 1386 C CA . GLU A 1 173 ? 3.455 24.257 25.860 1.00 25.28 173 GLU A CA 1
ATOM 1387 C C . GLU A 1 173 ? 2.467 24.396 24.681 1.00 25.28 173 GLU A C 1
ATOM 1389 O O . GLU A 1 173 ? 2.674 23.918 23.568 1.00 25.28 173 GLU A O 1
ATOM 1394 N N . ASN A 1 174 ? 1.348 25.053 24.996 1.00 27.67 174 ASN A N 1
ATOM 1395 C CA . ASN A 1 174 ? 0.145 25.286 24.199 1.00 27.67 174 ASN A CA 1
ATOM 1396 C C . ASN A 1 174 ? 0.395 25.957 22.836 1.00 27.67 174 ASN A C 1
ATOM 1398 O O . ASN A 1 174 ? 0.933 27.061 22.770 1.00 27.67 174 ASN A O 1
ATOM 1402 N N . PHE A 1 175 ? -0.142 25.378 21.754 1.00 28.78 175 PHE A N 1
ATOM 1403 C CA . PHE A 1 175 ? -0.144 25.995 20.422 1.00 28.78 175 PHE A CA 1
ATOM 1404 C C . PHE A 1 175 ? -1.554 26.395 19.961 1.00 28.78 175 PHE A C 1
ATOM 1406 O O . PHE A 1 175 ? -2.411 25.556 19.694 1.00 28.78 175 PHE A O 1
ATOM 1413 N N . LYS A 1 176 ? -1.766 27.713 19.834 1.00 24.75 176 LYS A N 1
ATOM 1414 C CA . LYS A 1 176 ? -2.911 28.342 19.150 1.00 24.75 176 LYS A CA 1
ATOM 1415 C C . LYS A 1 176 ? -2.781 28.210 17.617 1.00 24.75 176 LYS A C 1
ATOM 1417 O O . LYS A 1 176 ? -1.665 28.286 17.099 1.00 24.75 176 LYS A O 1
ATOM 1422 N N . PRO A 1 177 ? -3.896 28.106 16.869 1.00 26.14 177 PRO A N 1
ATOM 1423 C CA . PRO A 1 177 ? -3.872 27.903 15.420 1.00 26.14 177 PRO A CA 1
ATOM 1424 C C . PRO A 1 177 ? -3.544 29.198 14.652 1.00 26.14 177 PRO A C 1
ATOM 1426 O O . PRO A 1 177 ? -4.183 30.233 14.850 1.00 26.14 177 PRO A O 1
ATOM 1429 N N . LYS A 1 178 ? -2.570 29.145 13.729 1.00 27.11 178 LYS A N 1
ATOM 1430 C CA . LYS A 1 178 ? -2.296 30.223 12.759 1.00 27.11 178 LYS A CA 1
ATOM 1431 C C . LYS A 1 178 ? -3.081 29.999 11.462 1.00 27.11 178 LYS A C 1
ATOM 1433 O O . LYS A 1 178 ? -2.988 28.945 10.842 1.00 27.11 178 LYS A O 1
ATOM 1438 N N . LYS A 1 179 ? -3.827 31.032 11.057 1.00 26.75 179 LYS A N 1
ATOM 1439 C CA . LYS A 1 179 ? -4.541 31.159 9.776 1.00 26.75 179 LYS A CA 1
ATOM 1440 C C . LYS A 1 179 ? -3.556 31.243 8.599 1.00 26.75 179 LYS A C 1
ATOM 1442 O O . LYS A 1 179 ? -2.510 31.880 8.708 1.00 26.75 179 LYS A O 1
ATOM 1447 N N . GLN A 1 180 ? -3.925 30.631 7.475 1.00 26.61 180 GLN A N 1
ATOM 1448 C CA . GLN A 1 180 ? -3.219 30.723 6.192 1.00 26.61 180 GLN A CA 1
ATOM 1449 C C . GLN A 1 180 ? -3.401 32.119 5.558 1.00 26.61 180 GLN A C 1
ATOM 1451 O O . GLN A 1 180 ? -4.510 32.655 5.625 1.00 26.61 180 GLN A O 1
ATOM 1456 N N . PRO A 1 181 ? -2.384 32.702 4.893 1.00 26.41 181 PRO A N 1
ATOM 1457 C CA . PRO A 1 181 ? -2.584 33.847 4.010 1.00 26.41 181 PRO A CA 1
ATOM 1458 C C . PRO A 1 181 ? -2.945 33.401 2.586 1.00 26.41 181 PRO A C 1
ATOM 1460 O O . PRO A 1 181 ? -2.245 32.588 1.981 1.00 26.41 181 PRO A O 1
ATOM 1463 N N . LEU A 1 182 ? -4.012 33.995 2.043 1.00 26.45 182 LEU A N 1
ATOM 1464 C CA . LEU A 1 182 ? -4.326 34.001 0.615 1.00 26.45 182 LEU A CA 1
ATOM 1465 C C . LEU A 1 182 ? -3.195 34.690 -0.168 1.00 26.45 182 LEU A C 1
ATOM 1467 O O . LEU A 1 182 ? -2.801 35.805 0.173 1.00 26.45 182 LEU A O 1
ATOM 1471 N N . VAL A 1 183 ? -2.731 34.074 -1.259 1.00 28.58 183 VAL A N 1
ATOM 1472 C CA . VAL A 1 183 ? -1.846 34.721 -2.240 1.00 28.58 183 VAL A CA 1
ATOM 1473 C C . VAL A 1 183 ? -2.585 34.858 -3.569 1.00 28.58 183 VAL A C 1
ATOM 1475 O O . VAL A 1 183 ? -2.841 33.880 -4.266 1.00 28.58 183 VAL A O 1
ATOM 1478 N N . ASN A 1 184 ? -2.908 36.108 -3.906 1.00 22.48 184 ASN A N 1
ATOM 1479 C CA . ASN A 1 184 ? -3.379 36.558 -5.213 1.00 22.48 184 ASN A CA 1
ATOM 1480 C C . ASN A 1 184 ? -2.288 36.354 -6.277 1.00 22.48 184 ASN A C 1
ATOM 1482 O O . ASN A 1 184 ? -1.205 36.930 -6.161 1.00 22.48 184 ASN A O 1
ATOM 1486 N N . ARG A 1 185 ? -2.589 35.628 -7.359 1.00 25.70 185 ARG A N 1
ATOM 1487 C CA . ARG A 1 185 ? -1.741 35.569 -8.560 1.00 25.70 185 ARG A CA 1
ATOM 1488 C C . ARG A 1 185 ? -2.424 36.333 -9.693 1.00 25.70 185 ARG A C 1
ATOM 1490 O O . ARG A 1 185 ? -3.461 35.911 -10.188 1.00 25.70 185 ARG A O 1
ATOM 1497 N N . LYS A 1 186 ? -1.848 37.477 -10.075 1.00 25.97 186 LYS A N 1
ATOM 1498 C CA . LYS A 1 186 ? -2.257 38.251 -11.255 1.00 25.97 186 LYS A CA 1
ATOM 1499 C C . LYS A 1 186 ? -1.789 37.542 -12.526 1.00 25.97 186 LYS A C 1
ATOM 1501 O O . LYS A 1 186 ? -0.610 37.218 -12.657 1.00 25.97 186 LYS A O 1
ATOM 1506 N N . GLU A 1 187 ? -2.722 37.346 -13.447 1.00 24.73 187 GLU A N 1
ATOM 1507 C CA . GLU A 1 187 ? -2.500 36.902 -14.820 1.00 24.73 187 GLU A CA 1
ATOM 1508 C C . GLU A 1 187 ? -1.820 38.001 -15.651 1.00 24.73 187 GLU A C 1
ATOM 1510 O O . GLU A 1 187 ? -2.166 39.181 -15.548 1.00 24.73 187 GLU A O 1
ATOM 1515 N N . LYS A 1 188 ? -0.891 37.611 -16.528 1.00 25.83 188 LYS A N 1
ATOM 1516 C CA . LYS A 1 188 ? -0.532 38.381 -17.724 1.00 25.83 188 LYS A CA 1
ATOM 1517 C C . LYS A 1 188 ? -0.465 37.432 -18.919 1.00 25.83 188 LYS A C 1
ATOM 1519 O O . LYS A 1 188 ? 0.299 36.474 -18.910 1.00 25.83 188 LYS A O 1
ATOM 1524 N N . LYS A 1 189 ? -1.308 37.725 -19.911 1.00 24.45 189 LYS A N 1
ATOM 1525 C CA . LYS A 1 189 ? -1.370 37.121 -21.247 1.00 24.45 189 LYS A CA 1
ATOM 1526 C C . LYS A 1 189 ? -0.309 37.739 -22.165 1.00 24.45 189 LYS A C 1
ATOM 1528 O O . LYS A 1 189 ? -0.167 38.959 -22.156 1.00 24.45 189 LYS A O 1
ATOM 1533 N N . SER A 1 190 ? 0.291 36.923 -23.034 1.00 23.78 190 SER A N 1
ATOM 1534 C CA . SER A 1 190 ? 0.777 37.333 -24.366 1.00 23.78 190 SER A CA 1
ATOM 1535 C C . SER A 1 190 ? 1.040 36.110 -25.271 1.00 23.78 190 SER A C 1
ATOM 1537 O O . SER A 1 190 ? 1.991 35.381 -25.028 1.00 23.78 190 SER A O 1
ATOM 1539 N N . ILE A 1 191 ? 0.098 35.881 -26.202 1.00 26.31 191 ILE A N 1
ATOM 1540 C CA . ILE A 1 191 ? 0.138 35.605 -27.670 1.00 26.31 191 ILE A CA 1
ATOM 1541 C C . ILE A 1 191 ? 1.292 34.741 -28.276 1.00 26.31 191 ILE A C 1
ATOM 1543 O O . ILE A 1 191 ? 2.434 34.900 -27.856 1.00 26.31 191 ILE A O 1
ATOM 1547 N N . PRO A 1 192 ? 0.994 33.852 -29.264 1.00 26.66 192 PRO A N 1
ATOM 1548 C CA . PRO A 1 192 ? 1.717 32.607 -29.569 1.00 26.66 192 PRO A CA 1
ATOM 1549 C C . PRO A 1 192 ? 2.675 32.701 -30.773 1.00 26.66 192 PRO A C 1
ATOM 1551 O O . PRO A 1 192 ? 2.464 33.535 -31.647 1.00 26.66 192 PRO A O 1
ATOM 1554 N N . ASN A 1 193 ? 3.668 31.803 -30.839 1.00 22.14 193 ASN A N 1
ATOM 1555 C CA . ASN A 1 193 ? 4.513 31.564 -32.018 1.00 22.14 193 ASN A CA 1
ATOM 1556 C C . ASN A 1 193 ? 4.635 30.055 -32.313 1.00 22.14 193 ASN A C 1
ATOM 1558 O O . ASN A 1 193 ? 4.685 29.241 -31.390 1.00 22.14 193 ASN A O 1
ATOM 1562 N N . ASP A 1 194 ? 4.669 29.754 -33.612 1.00 27.67 194 ASP A N 1
ATOM 1563 C CA . ASP A 1 194 ? 4.544 28.464 -34.300 1.00 27.67 194 ASP A CA 1
ATOM 1564 C C . ASP A 1 194 ? 5.762 27.519 -34.166 1.00 27.67 194 ASP A C 1
ATOM 1566 O O . ASP A 1 194 ? 6.646 27.547 -35.013 1.00 27.67 194 ASP A O 1
ATOM 1570 N N . ASP A 1 195 ? 5.782 26.632 -33.161 1.00 27.38 195 ASP A N 1
ATOM 1571 C CA . ASP A 1 195 ? 6.743 25.505 -33.052 1.00 27.38 195 ASP A CA 1
ATOM 1572 C C . ASP A 1 195 ? 6.090 24.257 -32.392 1.00 27.38 195 ASP A C 1
ATOM 1574 O O . ASP A 1 195 ? 6.619 23.637 -31.464 1.00 27.38 195 ASP A O 1
ATOM 1578 N N . ASP A 1 196 ? 4.893 23.881 -32.854 1.00 29.11 196 ASP A N 1
ATOM 1579 C CA . ASP A 1 196 ? 4.005 22.893 -32.207 1.00 29.11 196 ASP A CA 1
ATOM 1580 C C . ASP A 1 196 ? 4.352 21.396 -32.432 1.00 29.11 196 ASP A C 1
ATOM 1582 O O . ASP A 1 196 ? 3.620 20.511 -31.987 1.00 29.11 196 ASP A O 1
ATOM 1586 N N . GLU A 1 197 ? 5.476 21.042 -33.064 1.00 37.50 197 GLU A N 1
ATOM 1587 C CA . GLU A 1 197 ? 5.710 19.648 -33.509 1.00 37.50 197 GLU A CA 1
ATOM 1588 C C . GLU A 1 197 ? 6.618 18.768 -32.627 1.00 37.50 197 GLU A C 1
ATOM 1590 O O . GLU A 1 197 ? 6.873 17.610 -32.964 1.00 37.50 197 GLU A O 1
ATOM 1595 N N . GLN A 1 198 ? 7.057 19.223 -31.446 1.00 36.50 198 GLN A N 1
ATOM 1596 C CA . GLN A 1 198 ? 7.883 18.385 -30.546 1.00 36.50 198 GLN A CA 1
ATOM 1597 C C . GLN A 1 198 ? 7.423 18.318 -29.078 1.00 36.50 198 GLN A C 1
ATOM 1599 O O . GLN A 1 198 ? 8.089 17.687 -28.258 1.00 36.50 198 GLN A O 1
ATOM 1604 N N . GLN A 1 199 ? 6.264 18.882 -28.723 1.00 36.88 199 GLN A N 1
ATOM 1605 C CA . GLN A 1 199 ? 5.889 19.105 -27.312 1.00 36.88 199 GLN A CA 1
ATOM 1606 C C . GLN A 1 199 ? 4.743 18.244 -26.746 1.00 36.88 199 GLN A C 1
ATOM 1608 O O . GLN A 1 199 ? 4.296 18.477 -25.623 1.00 36.88 199 GLN A O 1
ATOM 1613 N N . GLN A 1 200 ? 4.291 17.194 -27.440 1.00 35.56 200 GLN A N 1
ATOM 1614 C CA . GLN A 1 200 ? 3.199 16.339 -26.929 1.00 35.56 200 GLN A CA 1
ATOM 1615 C C . GLN A 1 200 ? 3.634 15.044 -26.214 1.00 35.56 200 GLN A C 1
ATOM 1617 O O . GLN A 1 200 ? 2.789 14.216 -25.892 1.00 35.56 200 GLN A O 1
ATOM 1622 N N . ILE A 1 201 ? 4.927 14.854 -25.909 1.00 44.56 201 ILE A N 1
ATOM 1623 C CA . ILE A 1 201 ? 5.402 13.742 -25.043 1.00 44.56 201 ILE A CA 1
ATOM 1624 C C . ILE A 1 201 ? 6.147 14.254 -23.787 1.00 44.56 201 ILE A C 1
ATOM 1626 O O . ILE A 1 201 ? 6.499 13.484 -22.899 1.00 44.56 201 ILE A O 1
ATOM 1630 N N . THR A 1 202 ? 6.329 15.567 -23.632 1.00 37.06 202 THR A N 1
ATOM 1631 C CA . THR A 1 202 ? 7.077 16.170 -22.509 1.00 37.06 202 THR A CA 1
ATOM 1632 C C . THR A 1 202 ? 6.205 16.900 -21.480 1.00 37.06 202 THR A C 1
ATOM 1634 O O . THR A 1 202 ? 6.732 17.522 -20.563 1.00 37.06 202 THR A O 1
ATOM 1637 N N . SER A 1 203 ? 4.877 16.794 -21.558 1.00 37.91 203 SER A N 1
ATOM 1638 C CA . SER A 1 203 ? 3.941 17.569 -20.727 1.00 37.91 203 SER A CA 1
ATOM 1639 C C . SER A 1 203 ? 3.095 16.724 -19.761 1.00 37.91 203 SER A C 1
ATOM 1641 O O . SER A 1 203 ? 1.906 16.958 -19.578 1.00 37.91 203 SER A O 1
ATOM 1643 N N . THR A 1 204 ? 3.728 15.802 -19.031 1.00 43.78 204 THR A N 1
ATOM 1644 C CA . THR A 1 204 ? 3.305 15.518 -17.647 1.00 43.78 204 THR A CA 1
ATOM 1645 C C . THR A 1 204 ? 4.451 15.908 -16.726 1.00 43.78 204 THR A C 1
ATOM 1647 O O . THR A 1 204 ? 5.240 15.053 -16.332 1.00 43.78 204 THR A O 1
ATOM 1650 N N . ALA A 1 205 ? 4.599 17.203 -16.437 1.00 49.53 205 ALA A N 1
ATOM 1651 C CA . ALA A 1 205 ? 5.529 17.657 -15.407 1.00 49.53 205 ALA A CA 1
ATOM 1652 C C . ALA A 1 205 ? 5.278 16.832 -14.133 1.00 49.53 205 ALA A C 1
ATOM 1654 O O . ALA A 1 205 ? 4.135 16.815 -13.665 1.00 49.53 205 ALA A O 1
ATOM 1655 N N . SER A 1 206 ? 6.278 16.110 -13.598 1.00 59.31 206 SER A N 1
ATOM 1656 C CA . SER A 1 206 ? 6.073 15.421 -12.321 1.00 59.31 206 SER A CA 1
ATOM 1657 C C . SER A 1 206 ? 5.693 16.435 -11.281 1.00 59.31 206 SER A C 1
ATOM 1659 O O . SER A 1 206 ? 6.468 17.315 -10.911 1.00 59.31 206 SER A O 1
ATOM 1661 N N . ASN A 1 207 ? 4.475 16.284 -10.795 1.00 79.06 207 ASN A N 1
ATOM 1662 C CA . ASN A 1 207 ? 4.048 16.932 -9.591 1.00 79.06 207 ASN A CA 1
ATOM 1663 C C . ASN A 1 207 ? 4.607 16.104 -8.421 1.00 79.06 207 ASN A C 1
ATOM 1665 O O . ASN A 1 207 ? 4.147 14.976 -8.210 1.00 79.06 207 ASN A O 1
ATOM 1669 N N . PRO A 1 208 ? 5.563 16.625 -7.625 1.00 80.69 208 PRO A N 1
ATOM 1670 C CA . PRO A 1 208 ? 6.167 15.863 -6.528 1.00 80.69 208 PRO A CA 1
ATOM 1671 C C . PRO A 1 208 ? 5.133 15.380 -5.499 1.00 80.69 208 PRO A C 1
ATOM 1673 O O . PRO A 1 208 ? 5.357 14.400 -4.786 1.00 80.69 208 PRO A O 1
ATOM 1676 N N . GLN A 1 209 ? 3.984 16.061 -5.425 1.00 83.38 209 GLN A N 1
ATOM 1677 C CA . GLN A 1 209 ? 2.863 15.668 -4.581 1.00 83.38 209 GLN A CA 1
ATOM 1678 C C . GLN A 1 209 ? 2.152 14.411 -5.101 1.00 83.38 209 GLN A C 1
ATOM 1680 O O . GLN A 1 209 ? 1.862 13.503 -4.321 1.00 83.38 209 GLN A O 1
ATOM 1685 N N . GLU A 1 210 ? 1.894 14.333 -6.407 1.00 85.75 210 GLU A N 1
ATOM 1686 C CA . GLU A 1 210 ? 1.285 13.154 -7.035 1.00 85.75 210 GLU A CA 1
ATOM 1687 C C . GLU A 1 210 ? 2.226 11.953 -6.957 1.00 85.75 210 GLU A C 1
ATOM 1689 O O . GLU A 1 210 ? 1.789 10.836 -6.677 1.00 85.75 210 GLU A O 1
ATOM 1694 N N . ASP A 1 211 ? 3.531 12.187 -7.092 1.00 88.62 211 ASP A N 1
ATOM 1695 C CA . ASP A 1 211 ? 4.536 11.145 -6.906 1.00 88.62 211 ASP A CA 1
ATOM 1696 C C . ASP A 1 211 ? 4.526 10.589 -5.487 1.00 88.62 211 ASP A C 1
ATOM 1698 O O . ASP A 1 211 ? 4.526 9.374 -5.289 1.00 88.62 211 ASP A O 1
ATOM 1702 N N . ALA A 1 212 ? 4.468 11.465 -4.481 1.00 87.69 212 ALA A N 1
ATOM 1703 C CA . ALA A 1 212 ? 4.350 11.047 -3.090 1.00 87.69 212 ALA A CA 1
ATOM 1704 C C . ALA A 1 212 ? 3.058 10.249 -2.842 1.00 87.69 212 ALA A C 1
ATOM 1706 O O . ALA A 1 212 ? 3.071 9.267 -2.092 1.00 87.69 212 ALA A O 1
ATOM 1707 N N . GLN A 1 213 ? 1.954 10.635 -3.489 1.00 90.62 213 GLN A N 1
ATOM 1708 C CA . GLN A 1 213 ? 0.685 9.916 -3.418 1.00 90.62 213 GLN A CA 1
ATOM 1709 C C . GLN A 1 213 ? 0.785 8.517 -4.032 1.00 90.62 213 GLN A C 1
ATOM 1711 O O . GLN A 1 213 ? 0.396 7.547 -3.380 1.00 90.62 213 GLN A O 1
ATOM 1716 N N . ILE A 1 214 ? 1.316 8.396 -5.252 1.00 90.88 214 ILE A N 1
ATOM 1717 C CA . ILE A 1 214 ? 1.452 7.113 -5.953 1.00 90.88 214 ILE A CA 1
ATOM 1718 C C . ILE A 1 214 ? 2.408 6.197 -5.198 1.00 90.88 214 ILE A C 1
ATOM 1720 O O . ILE A 1 214 ? 2.064 5.048 -4.933 1.00 90.88 214 ILE A O 1
ATOM 1724 N N . ARG A 1 215 ? 3.567 6.704 -4.764 1.00 91.62 215 ARG A N 1
ATOM 1725 C CA . ARG A 1 215 ? 4.527 5.917 -3.979 1.00 91.62 215 ARG A CA 1
ATOM 1726 C C . ARG A 1 215 ? 3.901 5.413 -2.678 1.00 91.62 215 ARG A C 1
ATOM 1728 O O . ARG A 1 215 ? 4.026 4.231 -2.368 1.00 91.62 215 ARG A O 1
ATOM 1735 N N . SER A 1 216 ? 3.168 6.260 -1.949 1.00 91.12 216 SER A N 1
ATOM 1736 C CA . SER A 1 216 ? 2.434 5.827 -0.749 1.00 91.12 216 SER A CA 1
ATOM 1737 C C . SER A 1 216 ? 1.371 4.768 -1.067 1.00 91.12 216 SER A C 1
ATOM 1739 O O . SER A 1 216 ? 1.236 3.787 -0.336 1.00 91.12 216 SER A O 1
ATOM 1741 N N . ALA A 1 217 ? 0.646 4.917 -2.177 1.00 91.56 217 ALA A N 1
ATOM 1742 C CA . ALA A 1 217 ? -0.374 3.963 -2.597 1.00 91.56 217 ALA A CA 1
ATOM 1743 C C . ALA A 1 217 ? 0.220 2.594 -2.983 1.00 91.56 217 ALA A C 1
ATOM 1745 O O . ALA A 1 217 ? -0.329 1.567 -2.580 1.00 91.56 217 ALA A O 1
ATOM 1746 N N . LEU A 1 218 ? 1.365 2.569 -3.678 1.00 92.19 218 LEU A N 1
ATOM 1747 C CA . LEU A 1 218 ? 2.112 1.348 -4.007 1.00 92.19 218 LEU A CA 1
ATOM 1748 C C . LEU A 1 218 ? 2.532 0.599 -2.735 1.00 92.19 218 LEU A C 1
ATOM 1750 O O . LEU A 1 218 ? 2.225 -0.585 -2.587 1.00 92.19 218 LEU A O 1
ATOM 1754 N N . TYR A 1 219 ? 3.130 1.297 -1.765 1.00 93.00 219 TYR A N 1
ATOM 1755 C CA . TYR A 1 219 ? 3.435 0.709 -0.458 1.00 93.00 219 TYR A CA 1
ATOM 1756 C C . TYR A 1 219 ? 2.179 0.265 0.299 1.00 93.00 219 TYR A C 1
ATOM 1758 O O . TYR A 1 219 ? 2.180 -0.781 0.943 1.00 93.00 219 TYR A O 1
ATOM 1766 N N . GLY A 1 220 ? 1.083 1.016 0.197 1.00 91.31 220 GLY A N 1
ATOM 1767 C CA . GLY A 1 220 ? -0.204 0.645 0.776 1.00 91.31 220 GLY A CA 1
ATOM 1768 C C . GLY A 1 220 ? -0.715 -0.703 0.269 1.00 91.31 220 GLY A C 1
ATOM 1769 O O . GLY A 1 220 ? -1.153 -1.527 1.071 1.00 91.31 220 GLY A O 1
ATOM 1770 N N . VAL A 1 221 ? -0.621 -0.950 -1.041 1.00 92.06 221 VAL A N 1
ATOM 1771 C CA . VAL A 1 221 ? -0.981 -2.243 -1.647 1.00 92.06 221 VAL A CA 1
ATOM 1772 C C . VAL A 1 221 ? -0.020 -3.340 -1.205 1.00 92.06 221 VAL A C 1
ATOM 1774 O O . VAL A 1 221 ? -0.482 -4.422 -0.846 1.00 92.06 221 VAL A O 1
ATOM 1777 N N . LEU A 1 222 ? 1.286 -3.057 -1.161 1.00 92.12 222 LEU A N 1
ATOM 1778 C CA . LEU A 1 222 ? 2.300 -4.010 -0.702 1.00 92.12 222 LEU A CA 1
ATOM 1779 C C . LEU A 1 222 ? 1.991 -4.510 0.715 1.00 92.12 222 LEU A C 1
ATOM 1781 O O . LEU A 1 222 ? 1.940 -5.712 0.972 1.00 92.12 222 LEU A O 1
ATOM 1785 N N . VAL A 1 223 ? 1.699 -3.582 1.622 1.00 92.06 223 VAL A N 1
ATOM 1786 C CA . VAL A 1 223 ? 1.299 -3.898 2.994 1.00 92.06 223 VAL A CA 1
ATOM 1787 C C . VAL A 1 223 ? 0.005 -4.702 3.008 1.00 92.06 223 VAL A C 1
ATOM 1789 O O . VAL A 1 223 ? -0.080 -5.707 3.706 1.00 92.06 223 VAL A O 1
ATOM 1792 N N . GLN A 1 224 ? -0.989 -4.325 2.202 1.00 91.62 224 GLN A N 1
ATOM 1793 C CA . GLN A 1 224 ? -2.244 -5.068 2.106 1.00 91.62 224 GLN A CA 1
ATOM 1794 C C . GLN A 1 224 ? -2.031 -6.523 1.647 1.00 91.62 224 GLN A C 1
ATOM 1796 O O . GLN A 1 224 ? -2.761 -7.411 2.085 1.00 91.62 224 GLN A O 1
ATOM 1801 N N . ILE A 1 225 ? -1.046 -6.786 0.781 1.00 91.25 225 ILE A N 1
ATOM 1802 C CA . ILE A 1 225 ? -0.672 -8.146 0.362 1.00 91.25 225 ILE A CA 1
ATOM 1803 C C . ILE A 1 225 ? -0.081 -8.932 1.537 1.00 91.25 225 ILE A C 1
ATOM 1805 O O . ILE A 1 225 ? -0.483 -10.072 1.769 1.00 91.25 225 ILE A O 1
ATOM 1809 N N . TYR A 1 226 ? 0.830 -8.339 2.313 1.00 91.06 226 TYR A N 1
ATOM 1810 C CA . TYR A 1 226 ? 1.377 -9.002 3.502 1.00 91.06 226 TYR A CA 1
ATOM 1811 C C . TYR A 1 226 ? 0.310 -9.267 4.571 1.00 91.06 226 TYR A C 1
ATOM 1813 O O . TYR A 1 226 ? 0.318 -10.329 5.194 1.00 91.06 226 TYR A O 1
ATOM 1821 N N . MET A 1 227 ? -0.644 -8.347 4.725 1.00 88.75 227 MET A N 1
ATOM 1822 C CA . MET A 1 227 ? -1.807 -8.500 5.605 1.00 88.75 227 MET A CA 1
ATOM 1823 C C . MET A 1 227 ? -2.704 -9.665 5.167 1.00 88.75 227 MET A C 1
ATOM 1825 O O . MET A 1 227 ? -3.133 -10.451 6.006 1.00 88.75 227 MET A O 1
ATOM 1829 N N . ASP A 1 228 ? -2.954 -9.817 3.862 1.00 90.19 228 ASP A N 1
ATOM 1830 C CA . ASP A 1 228 ? -3.711 -10.952 3.316 1.00 90.19 228 ASP A CA 1
ATOM 1831 C C . ASP A 1 228 ? -2.995 -12.294 3.549 1.00 90.19 228 ASP A C 1
ATOM 1833 O O . ASP A 1 228 ? -3.654 -13.310 3.758 1.00 90.19 228 ASP A O 1
ATOM 1837 N N . LYS A 1 229 ? -1.654 -12.298 3.529 1.00 88.88 229 LYS A N 1
ATOM 1838 C CA . LYS A 1 229 ? -0.813 -13.469 3.831 1.00 88.88 229 LYS A CA 1
ATOM 1839 C C . LYS A 1 229 ? -0.603 -13.699 5.336 1.00 88.88 229 LYS A C 1
ATOM 1841 O O . LYS A 1 229 ? 0.127 -14.615 5.698 1.00 88.88 229 LYS A O 1
ATOM 1846 N N . TYR A 1 230 ? -1.195 -12.877 6.207 1.00 87.19 230 TYR A N 1
ATOM 1847 C CA . TYR A 1 230 ? -0.990 -12.902 7.662 1.00 87.19 230 TYR A CA 1
ATOM 1848 C C . TYR A 1 230 ? 0.485 -12.763 8.102 1.00 87.19 230 TYR A C 1
ATOM 1850 O O . TYR A 1 230 ? 0.833 -13.116 9.230 1.00 87.19 230 TYR A O 1
ATOM 1858 N N . SER A 1 231 ? 1.359 -12.208 7.250 1.00 92.38 231 SER A N 1
ATOM 1859 C CA . SER A 1 231 ? 2.763 -11.943 7.595 1.00 92.38 231 SER A CA 1
ATOM 1860 C C . SER A 1 231 ? 2.913 -10.552 8.212 1.00 92.38 231 SER A C 1
ATOM 1862 O O . SER A 1 231 ? 3.336 -9.589 7.569 1.00 92.38 231 SER A O 1
ATOM 1864 N N . TRP A 1 232 ? 2.522 -10.436 9.480 1.00 91.12 232 TRP A N 1
ATOM 1865 C CA . TRP A 1 232 ? 2.476 -9.163 10.207 1.00 91.12 232 TRP A CA 1
ATOM 1866 C C . TRP A 1 232 ? 3.852 -8.506 10.387 1.00 91.12 232 TRP A C 1
ATOM 1868 O O . TRP A 1 232 ? 3.956 -7.286 10.303 1.00 91.12 232 TRP A O 1
ATOM 1878 N N . HIS A 1 233 ? 4.908 -9.299 10.598 1.00 92.06 233 HIS A N 1
ATOM 1879 C CA . HIS A 1 233 ? 6.273 -8.785 10.767 1.00 92.06 233 HIS A CA 1
ATOM 1880 C C . HIS A 1 233 ? 6.824 -8.223 9.451 1.00 92.06 233 HIS A C 1
ATOM 1882 O O . HIS A 1 233 ? 7.218 -7.064 9.413 1.00 92.06 233 HIS A O 1
ATOM 1888 N N . SER A 1 234 ? 6.721 -8.971 8.344 1.00 90.31 234 SER A N 1
ATOM 1889 C CA . SER A 1 234 ? 7.139 -8.472 7.024 1.00 90.31 234 SER A CA 1
ATOM 1890 C C . SER A 1 234 ? 6.346 -7.235 6.592 1.00 90.31 234 SER A C 1
ATOM 1892 O O . SER A 1 234 ? 6.893 -6.341 5.951 1.00 90.31 234 SER A O 1
ATOM 1894 N N . ALA A 1 235 ? 5.060 -7.155 6.960 1.00 92.12 235 ALA A N 1
ATOM 1895 C CA . ALA A 1 235 ? 4.250 -5.963 6.728 1.00 92.12 235 ALA A CA 1
ATOM 1896 C C . ALA A 1 235 ? 4.788 -4.744 7.497 1.00 92.12 235 ALA A C 1
ATOM 1898 O O . ALA A 1 235 ? 4.813 -3.642 6.950 1.00 92.12 235 ALA A O 1
ATOM 1899 N N . LEU A 1 236 ? 5.220 -4.934 8.748 1.00 91.38 236 LEU A N 1
ATOM 1900 C CA . LEU A 1 236 ? 5.801 -3.873 9.568 1.00 91.38 236 LEU A CA 1
ATOM 1901 C C . LEU A 1 236 ? 7.152 -3.406 9.007 1.00 91.38 236 LEU A C 1
ATOM 1903 O O . LEU A 1 236 ? 7.343 -2.202 8.849 1.00 91.38 236 LEU A O 1
ATOM 1907 N N . ASP A 1 237 ? 8.023 -4.338 8.615 1.00 92.00 237 ASP A N 1
ATOM 1908 C CA . ASP A 1 237 ? 9.319 -4.026 7.999 1.00 92.00 237 ASP A CA 1
ATOM 1909 C C . ASP A 1 237 ? 9.140 -3.249 6.688 1.00 92.00 237 ASP A C 1
ATOM 1911 O O . ASP A 1 237 ? 9.817 -2.250 6.439 1.00 92.00 237 ASP A O 1
ATOM 1915 N N . ALA A 1 238 ? 8.174 -3.654 5.855 1.00 91.12 238 ALA A N 1
ATOM 1916 C CA . ALA A 1 238 ? 7.845 -2.946 4.620 1.00 91.12 238 ALA A CA 1
ATOM 1917 C C . ALA A 1 238 ? 7.380 -1.503 4.883 1.00 91.12 238 ALA A C 1
ATOM 1919 O O . ALA A 1 238 ? 7.742 -0.598 4.128 1.00 91.12 238 ALA A O 1
ATOM 1920 N N . ILE A 1 239 ? 6.615 -1.267 5.956 1.00 92.56 239 ILE A N 1
ATOM 1921 C CA . ILE A 1 239 ? 6.196 0.082 6.363 1.00 92.56 239 ILE A CA 1
ATOM 1922 C C . ILE A 1 239 ? 7.383 0.898 6.861 1.00 92.56 239 ILE A C 1
ATOM 1924 O O . ILE A 1 239 ? 7.528 2.054 6.466 1.00 92.56 239 ILE A O 1
ATOM 1928 N N . ASP A 1 240 ? 8.219 0.329 7.725 1.00 90.56 240 ASP A N 1
ATOM 1929 C CA . ASP A 1 240 ? 9.351 1.050 8.301 1.00 90.56 240 ASP A CA 1
ATOM 1930 C C . ASP A 1 240 ? 10.358 1.443 7.206 1.00 90.56 240 ASP A C 1
ATOM 1932 O O . ASP A 1 240 ? 10.779 2.601 7.153 1.00 90.56 240 ASP A O 1
ATOM 1936 N N . ASN A 1 241 ? 10.619 0.551 6.244 1.00 88.12 241 ASN A N 1
ATOM 1937 C CA . ASN A 1 241 ? 11.393 0.857 5.038 1.00 88.12 241 ASN A CA 1
ATOM 1938 C C . ASN A 1 241 ? 10.739 1.969 4.198 1.00 88.12 241 ASN A C 1
ATOM 1940 O O . ASN A 1 241 ? 11.411 2.904 3.760 1.00 88.12 241 ASN A O 1
ATOM 1944 N N . ALA A 1 242 ? 9.419 1.924 4.001 1.00 90.25 242 ALA A N 1
ATOM 1945 C CA . ALA A 1 242 ? 8.699 2.956 3.255 1.00 90.25 242 ALA A CA 1
ATOM 1946 C C . ALA A 1 242 ? 8.808 4.339 3.919 1.00 90.25 242 ALA A C 1
ATOM 1948 O O . ALA A 1 242 ? 9.042 5.343 3.247 1.00 90.25 242 ALA A O 1
ATOM 1949 N N . LEU A 1 243 ? 8.664 4.407 5.245 1.00 88.62 243 LEU A N 1
ATOM 1950 C CA . LEU A 1 243 ? 8.716 5.655 6.009 1.00 88.62 243 LEU A CA 1
ATOM 1951 C C . LEU A 1 243 ? 10.113 6.300 6.018 1.00 88.62 243 LEU A C 1
ATOM 1953 O O . LEU A 1 243 ? 10.200 7.515 6.220 1.00 88.62 243 LEU A O 1
ATOM 1957 N N . GLN A 1 244 ? 11.177 5.527 5.775 1.00 87.56 244 GLN A N 1
ATOM 1958 C CA . GLN A 1 244 ? 12.537 6.049 5.601 1.00 87.56 244 GLN A CA 1
ATOM 1959 C C . GLN A 1 244 ? 12.744 6.710 4.231 1.00 87.56 244 GLN A C 1
ATOM 1961 O O . GLN A 1 244 ? 13.444 7.716 4.138 1.00 87.56 244 GLN A O 1
ATOM 1966 N N . VAL A 1 245 ? 12.130 6.168 3.173 1.00 85.62 245 VAL A N 1
ATOM 1967 C CA . VAL A 1 245 ? 12.402 6.575 1.780 1.00 85.62 245 VAL A CA 1
ATOM 1968 C C . VAL A 1 245 ? 11.357 7.560 1.224 1.00 85.62 245 VAL A C 1
ATOM 1970 O O . VAL A 1 245 ? 11.613 8.265 0.243 1.00 85.62 245 VAL A O 1
ATOM 1973 N N . LEU A 1 246 ? 10.171 7.644 1.835 1.00 85.19 246 LEU A N 1
ATOM 1974 C CA . LEU A 1 246 ? 9.091 8.536 1.401 1.00 85.19 246 LEU A CA 1
ATOM 1975 C C . LEU A 1 246 ? 9.240 9.975 1.928 1.00 85.19 246 LEU A C 1
ATOM 1977 O O . LEU A 1 246 ? 9.505 10.174 3.122 1.00 85.19 246 LEU A O 1
ATOM 1981 N N . PRO A 1 247 ? 8.937 10.991 1.092 1.00 82.44 247 PRO A N 1
ATOM 1982 C CA . PRO A 1 247 ? 8.918 12.386 1.522 1.00 82.44 247 PRO A CA 1
ATOM 1983 C C . PRO A 1 247 ? 7.866 12.611 2.616 1.00 82.44 247 PRO A C 1
ATOM 1985 O O . PRO A 1 247 ? 6.813 11.962 2.636 1.00 82.44 247 PRO A O 1
ATOM 1988 N N . ARG A 1 248 ? 8.127 13.550 3.534 1.00 83.06 248 ARG A N 1
ATOM 1989 C CA . ARG A 1 248 ? 7.241 13.846 4.674 1.00 83.06 248 ARG A CA 1
ATOM 1990 C C . ARG A 1 248 ? 6.019 14.650 4.245 1.00 83.06 248 ARG A C 1
ATOM 1992 O O . ARG A 1 248 ? 5.934 15.855 4.447 1.00 83.06 248 ARG A O 1
ATOM 1999 N N . THR A 1 249 ? 5.068 13.958 3.635 1.00 86.50 249 THR A N 1
ATOM 2000 C CA . THR A 1 249 ? 3.787 14.512 3.193 1.00 86.50 249 THR A CA 1
ATOM 2001 C C . THR A 1 249 ? 2.628 13.815 3.901 1.00 86.50 249 THR A C 1
ATOM 2003 O O . THR A 1 249 ? 2.773 12.713 4.440 1.00 86.50 249 THR A O 1
ATOM 2006 N N . GLN A 1 250 ? 1.442 14.426 3.838 1.00 84.75 250 GLN A N 1
ATOM 2007 C CA . GLN A 1 250 ? 0.186 13.844 4.329 1.00 84.75 250 GLN A CA 1
ATOM 2008 C C . GLN A 1 250 ? -0.105 12.441 3.769 1.00 84.75 250 GLN A C 1
ATOM 2010 O O . GLN A 1 250 ? -0.780 11.639 4.411 1.00 84.75 250 GLN A O 1
ATOM 2015 N N . HIS A 1 251 ? 0.453 12.093 2.605 1.00 87.06 251 HIS A N 1
ATOM 2016 C CA . HIS A 1 251 ? 0.266 10.782 1.991 1.00 87.06 251 HIS A CA 1
ATOM 2017 C C . HIS A 1 251 ? 0.850 9.637 2.833 1.00 87.06 251 HIS A C 1
ATOM 2019 O O . HIS A 1 251 ? 0.389 8.506 2.699 1.00 87.06 251 HIS A O 1
ATOM 2025 N N . ARG A 1 252 ? 1.782 9.905 3.763 1.00 89.56 252 ARG A N 1
ATOM 2026 C CA . ARG A 1 252 ? 2.297 8.904 4.720 1.00 89.56 252 ARG A CA 1
ATOM 2027 C C . ARG A 1 252 ? 1.270 8.462 5.765 1.00 89.56 252 ARG A C 1
ATOM 2029 O O . ARG A 1 252 ? 1.449 7.402 6.359 1.00 89.56 252 ARG A O 1
ATOM 2036 N N . LEU A 1 253 ? 0.191 9.221 5.984 1.00 88.62 253 LEU A N 1
ATOM 2037 C CA . LEU A 1 253 ? -0.848 8.882 6.970 1.00 88.62 253 LEU A CA 1
ATOM 2038 C C . LEU A 1 253 ? -1.499 7.524 6.676 1.00 88.62 253 LEU A C 1
ATOM 2040 O O . LEU A 1 253 ? -1.824 6.780 7.599 1.00 88.62 253 LEU A O 1
ATOM 2044 N N . LEU A 1 254 ? -1.597 7.150 5.398 1.00 90.12 254 LEU A N 1
ATOM 2045 C CA . LEU A 1 254 ? -2.065 5.828 4.983 1.00 90.12 254 LEU A CA 1
ATOM 2046 C C . LEU A 1 254 ? -1.161 4.698 5.509 1.00 90.12 254 LEU A C 1
ATOM 2048 O O . LEU A 1 254 ? -1.665 3.667 5.951 1.00 90.12 254 LEU A O 1
ATOM 2052 N N . LEU A 1 255 ? 0.159 4.896 5.529 1.00 91.06 255 LEU A N 1
ATOM 2053 C CA . LEU A 1 255 ? 1.106 3.913 6.061 1.00 91.06 255 LEU A CA 1
ATOM 2054 C C . LEU A 1 255 ? 1.089 3.870 7.587 1.00 91.06 255 LEU A C 1
ATOM 2056 O O . LEU A 1 255 ? 1.094 2.782 8.157 1.00 91.06 255 LEU A O 1
ATOM 2060 N N . TYR A 1 256 ? 0.979 5.024 8.254 1.00 91.00 256 TYR A N 1
ATOM 2061 C CA . TYR A 1 256 ? 0.775 5.062 9.707 1.00 91.00 256 TYR A CA 1
ATOM 2062 C C . TYR A 1 256 ? -0.506 4.336 10.117 1.00 91.00 256 TYR A C 1
ATOM 2064 O O . TYR A 1 256 ? -0.511 3.647 11.135 1.00 91.00 256 TYR A O 1
ATOM 2072 N N . LYS A 1 257 ? -1.566 4.415 9.300 1.00 91.69 257 LYS A N 1
ATOM 2073 C CA . LYS A 1 257 ? -2.826 3.719 9.570 1.00 91.69 257 LYS A CA 1
ATOM 2074 C C . LYS A 1 257 ? -2.573 2.219 9.615 1.00 91.69 257 LYS A C 1
ATOM 2076 O O . LYS A 1 257 ? -2.913 1.579 10.602 1.00 91.69 257 LYS A O 1
ATOM 2081 N N . TYR A 1 258 ? -1.922 1.664 8.593 1.00 92.06 258 TYR A N 1
ATOM 2082 C CA . TYR A 1 258 ? -1.568 0.245 8.599 1.00 92.06 258 TYR A CA 1
ATOM 2083 C C . TYR A 1 258 ? -0.607 -0.119 9.733 1.00 92.06 258 TYR A C 1
ATOM 2085 O O . TYR A 1 258 ? -0.810 -1.143 10.382 1.00 92.06 258 TYR A O 1
ATOM 2093 N N . ARG A 1 259 ? 0.382 0.734 10.030 1.00 92.00 259 ARG A N 1
ATOM 2094 C CA . ARG A 1 259 ? 1.356 0.513 11.109 1.00 92.00 259 ARG A CA 1
ATOM 2095 C C . ARG A 1 259 ? 0.672 0.333 12.456 1.00 92.00 259 ARG A C 1
ATOM 2097 O O . ARG A 1 259 ? 0.969 -0.617 13.169 1.00 92.00 259 ARG A O 1
ATOM 2104 N N . VAL A 1 260 ? -0.275 1.214 12.773 1.00 91.38 260 VAL A N 1
ATOM 2105 C CA . VAL A 1 260 ? -1.067 1.163 14.006 1.00 91.38 260 VAL A CA 1
ATOM 2106 C C . VAL A 1 260 ? -1.874 -0.137 14.090 1.00 91.38 260 VAL A C 1
ATOM 2108 O O . VAL A 1 260 ? -1.871 -0.785 15.135 1.00 91.38 260 VAL A O 1
ATOM 2111 N N . LEU A 1 261 ? -2.524 -0.561 13.000 1.00 90.88 261 LEU A N 1
ATOM 2112 C CA . LEU A 1 261 ? -3.305 -1.808 12.985 1.00 90.88 261 LEU A CA 1
ATOM 2113 C C . LEU A 1 261 ? -2.421 -3.045 13.178 1.00 90.88 261 LEU A C 1
ATOM 2115 O O . LEU A 1 261 ? -2.758 -3.923 13.972 1.00 90.88 261 LEU A O 1
ATOM 2119 N N . ILE A 1 262 ? -1.278 -3.100 12.490 1.00 91.38 262 ILE A N 1
ATOM 2120 C CA . ILE A 1 262 ? -0.320 -4.209 12.587 1.00 91.38 262 ILE A CA 1
ATOM 2121 C C . ILE A 1 262 ? 0.293 -4.267 13.986 1.00 91.38 262 ILE A C 1
ATOM 2123 O O . ILE A 1 262 ? 0.334 -5.333 14.598 1.00 91.38 262 ILE A O 1
ATOM 2127 N N . LYS A 1 263 ? 0.706 -3.122 14.540 1.00 89.56 263 LYS A N 1
ATOM 2128 C CA . LYS A 1 263 ? 1.226 -3.043 15.910 1.00 89.56 263 LYS A CA 1
ATOM 2129 C C . LYS A 1 263 ? 0.183 -3.459 16.943 1.00 89.56 263 LYS A C 1
ATOM 2131 O O . LYS A 1 263 ? 0.530 -4.203 17.854 1.00 89.56 263 LYS A O 1
ATOM 2136 N N . SER A 1 264 ? -1.086 -3.077 16.763 1.00 89.06 264 SER A N 1
ATOM 2137 C CA . SER A 1 264 ? -2.189 -3.548 17.616 1.00 89.06 264 SER A CA 1
ATOM 2138 C C . SER A 1 264 ? -2.335 -5.077 17.578 1.00 89.06 264 SER A C 1
ATOM 2140 O O . SER A 1 264 ? -2.428 -5.721 18.627 1.00 89.06 264 SER A O 1
ATOM 2142 N N . LYS A 1 265 ? -2.262 -5.688 16.384 1.00 88.00 265 LYS A N 1
ATOM 2143 C CA . LYS A 1 265 ? -2.280 -7.156 16.222 1.00 88.00 265 LYS A CA 1
ATOM 2144 C C . LYS A 1 265 ? -1.091 -7.844 16.893 1.00 88.00 265 LYS A C 1
ATOM 2146 O O . LYS A 1 265 ? -1.261 -8.908 17.486 1.00 88.00 265 LYS A O 1
ATOM 2151 N N . LEU A 1 266 ? 0.095 -7.242 16.818 1.00 87.94 266 LEU A N 1
ATOM 2152 C CA . LEU A 1 266 ? 1.320 -7.754 17.438 1.00 87.94 266 LEU A CA 1
ATOM 2153 C C . LEU A 1 266 ? 1.407 -7.468 18.951 1.00 87.94 266 LEU A C 1
ATOM 2155 O O . LEU A 1 266 ? 2.254 -8.047 19.626 1.00 87.94 266 LEU A O 1
ATOM 2159 N N . GLY A 1 267 ? 0.534 -6.617 19.503 1.00 83.38 267 GLY A N 1
ATOM 2160 C CA . GLY A 1 267 ? 0.591 -6.185 20.906 1.00 83.38 267 GLY A CA 1
ATOM 2161 C C . GLY A 1 267 ? 1.733 -5.205 21.204 1.00 83.38 267 GLY A C 1
ATOM 2162 O O . GLY A 1 267 ? 2.206 -5.139 22.336 1.00 83.38 267 GLY A O 1
ATOM 2163 N N . LEU A 1 268 ? 2.197 -4.477 20.186 1.00 86.12 268 LEU A N 1
ATOM 2164 C CA . LEU A 1 268 ? 3.226 -3.443 20.288 1.00 86.12 268 LEU A CA 1
ATOM 2165 C C . LEU A 1 268 ? 2.607 -2.081 20.633 1.00 86.12 268 LEU A C 1
ATOM 2167 O O . LEU A 1 268 ? 1.412 -1.850 20.447 1.00 86.12 268 LEU A O 1
ATOM 2171 N N . SER A 1 269 ? 3.435 -1.145 21.099 1.00 85.94 269 SER A N 1
ATOM 2172 C CA . SER A 1 269 ? 2.977 0.200 21.453 1.00 85.94 269 SER A CA 1
ATOM 2173 C C . SER A 1 269 ? 2.550 1.012 20.221 1.00 85.94 269 SER A C 1
ATOM 2175 O O . SER A 1 269 ? 3.282 1.145 19.239 1.00 85.94 269 SER A O 1
ATOM 2177 N N . ILE A 1 270 ? 1.347 1.591 20.291 1.00 88.00 270 ILE A N 1
ATOM 2178 C CA . ILE A 1 270 ? 0.717 2.371 19.208 1.00 88.00 270 ILE A CA 1
ATOM 2179 C C . ILE A 1 270 ? 0.703 3.887 19.466 1.00 88.00 270 ILE A C 1
ATOM 2181 O O . ILE A 1 270 ? 0.328 4.655 18.582 1.00 88.00 270 ILE A O 1
ATOM 2185 N N . SER A 1 271 ? 1.127 4.339 20.652 1.00 82.44 271 SER A N 1
ATOM 2186 C CA . SER A 1 271 ? 0.948 5.724 21.117 1.00 82.44 271 SER A CA 1
ATOM 2187 C C . SER A 1 271 ? 1.591 6.770 20.202 1.00 82.44 271 SER A C 1
ATOM 2189 O O . SER A 1 271 ? 0.952 7.764 19.868 1.00 82.44 271 SER A O 1
ATOM 2191 N N . MET A 1 272 ? 2.830 6.534 19.753 1.00 84.19 272 MET A N 1
ATOM 2192 C CA . MET A 1 272 ? 3.559 7.471 18.883 1.00 84.19 272 MET A CA 1
ATOM 2193 C C . MET A 1 272 ? 2.929 7.591 17.495 1.00 84.19 272 MET A C 1
ATOM 2195 O O . MET A 1 272 ? 2.836 8.685 16.942 1.00 84.19 272 MET A O 1
ATOM 2199 N N . ASP A 1 273 ? 2.476 6.472 16.931 1.00 85.88 273 ASP A N 1
ATOM 2200 C CA . ASP A 1 273 ? 1.870 6.465 15.601 1.00 85.88 273 ASP A CA 1
ATOM 2201 C C . ASP A 1 273 ? 0.458 7.073 15.635 1.00 85.88 273 ASP A C 1
ATOM 2203 O O . ASP A 1 273 ? 0.055 7.755 14.694 1.00 85.88 273 ASP A O 1
ATOM 2207 N N . MET A 1 274 ? -0.271 6.912 16.746 1.00 85.94 274 MET A N 1
ATOM 2208 C CA . MET A 1 274 ? -1.610 7.480 16.910 1.00 85.94 274 MET A CA 1
ATOM 2209 C C . MET A 1 274 ? -1.612 9.013 17.002 1.00 85.94 274 MET A C 1
ATOM 2211 O O . MET A 1 274 ? -2.554 9.664 16.550 1.00 85.94 274 MET A O 1
ATOM 2215 N N . GLN A 1 275 ? -0.545 9.622 17.530 1.00 86.00 275 GLN A N 1
ATOM 2216 C CA . GLN A 1 275 ? -0.424 11.084 17.587 1.00 86.00 275 GLN A CA 1
ATOM 2217 C C . GLN A 1 275 ? -0.489 11.736 16.198 1.00 86.00 275 GLN A C 1
ATOM 2219 O O . GLN A 1 275 ? -0.987 12.853 16.079 1.00 86.00 275 GLN A O 1
ATOM 2224 N N . LYS A 1 276 ? -0.076 11.024 15.139 1.00 85.50 276 LYS A N 1
ATOM 2225 C CA . LYS A 1 276 ? -0.121 11.519 13.753 1.00 85.50 276 LYS A CA 1
ATOM 2226 C C . LYS A 1 276 ? -1.543 11.690 13.202 1.00 85.50 276 LYS A C 1
ATOM 2228 O O . LYS A 1 276 ? -1.712 12.347 12.183 1.00 85.50 276 LYS A O 1
ATOM 2233 N N . PHE A 1 277 ? -2.562 11.146 13.871 1.00 84.94 277 PHE A N 1
ATOM 2234 C CA . PHE A 1 277 ? -3.965 11.253 13.455 1.00 84.94 277 PHE A CA 1
ATOM 2235 C C . PHE A 1 277 ? -4.735 12.389 14.133 1.00 84.94 277 PHE A C 1
ATOM 2237 O O . PHE A 1 277 ? -5.876 12.643 13.756 1.00 84.94 277 PHE A O 1
ATOM 2244 N N . ARG A 1 278 ? -4.133 13.100 15.097 1.00 82.31 278 ARG A N 1
ATOM 2245 C CA . ARG A 1 278 ? -4.811 14.184 15.837 1.00 82.31 278 ARG A CA 1
ATOM 2246 C C . ARG A 1 278 ? -5.299 15.311 14.925 1.00 82.31 278 ARG A C 1
ATOM 2248 O O . ARG A 1 278 ? -6.352 15.884 15.165 1.00 82.31 278 ARG A O 1
ATOM 2255 N N . GLU A 1 279 ? -4.568 15.577 13.849 1.00 80.12 279 GLU A N 1
ATOM 2256 C CA . GLU A 1 279 ? -4.886 16.630 12.880 1.00 80.12 279 GLU A CA 1
ATOM 2257 C C . GLU A 1 279 ? -6.009 16.241 11.897 1.00 80.12 279 GLU A C 1
ATOM 2259 O O . GLU A 1 279 ? -6.528 17.106 11.198 1.00 80.12 279 GLU A O 1
ATOM 2264 N N . GLN A 1 280 ? -6.424 14.965 11.841 1.00 78.88 280 GLN A N 1
ATOM 2265 C CA . GLN A 1 280 ? -7.493 14.499 10.939 1.00 78.88 280 GLN A CA 1
ATOM 2266 C C . GLN A 1 280 ? -8.915 14.701 11.498 1.00 78.88 280 GLN A C 1
ATOM 2268 O O . GLN A 1 280 ? -9.891 14.398 10.810 1.00 78.88 280 GLN A O 1
ATOM 2273 N N . GLY A 1 281 ? -9.035 15.208 12.729 1.00 82.56 281 GLY A N 1
ATOM 2274 C CA . GLY A 1 281 ? -10.304 15.445 13.417 1.00 82.56 281 GLY A CA 1
ATOM 2275 C C . GLY A 1 281 ? -10.780 14.274 14.284 1.00 82.56 281 GLY A C 1
ATOM 2276 O O . GLY A 1 281 ? -10.323 13.134 14.157 1.00 82.56 281 GLY A O 1
ATOM 2277 N N . GLU A 1 282 ? -11.733 14.568 15.170 1.00 84.94 282 GLU A N 1
ATOM 2278 C CA . GLU A 1 282 ? -12.226 13.653 16.212 1.00 84.94 282 GLU A CA 1
ATOM 2279 C C . GLU A 1 282 ? -12.810 12.355 15.640 1.00 84.94 282 GLU A C 1
ATOM 2281 O O . GLU A 1 282 ? -12.450 11.265 16.077 1.00 84.94 282 GLU A O 1
ATOM 2286 N N . ILE A 1 283 ? -13.642 12.447 14.596 1.00 85.44 283 ILE A N 1
ATOM 2287 C CA . ILE A 1 283 ? -14.284 11.281 13.965 1.00 85.44 283 ILE A CA 1
ATOM 2288 C C . ILE A 1 283 ? -13.245 10.319 13.388 1.00 85.44 283 ILE A C 1
ATOM 2290 O O . ILE A 1 283 ? -13.374 9.100 13.516 1.00 85.44 283 ILE A O 1
ATOM 2294 N N . ALA A 1 284 ? -12.233 10.854 12.700 1.00 84.50 284 ALA A N 1
ATOM 2295 C CA . ALA A 1 284 ? -11.197 10.047 12.068 1.00 84.50 284 ALA A CA 1
ATOM 2296 C C . ALA A 1 284 ? -10.347 9.336 13.127 1.00 84.50 284 ALA A C 1
ATOM 2298 O O . ALA A 1 284 ? -10.099 8.134 13.007 1.00 84.50 284 ALA A O 1
ATOM 2299 N N . LEU A 1 285 ? -9.976 10.053 14.191 1.00 88.00 285 LEU A N 1
ATOM 2300 C CA . LEU A 1 285 ? -9.227 9.509 15.319 1.00 88.00 285 LEU A CA 1
ATOM 2301 C C . LEU A 1 285 ? -10.028 8.428 16.061 1.00 88.00 285 LEU A C 1
ATOM 2303 O O . LEU A 1 285 ? -9.513 7.336 16.298 1.00 88.00 285 LEU A O 1
ATOM 2307 N N . ALA A 1 286 ? -11.306 8.676 16.345 1.00 87.62 286 ALA A N 1
ATOM 2308 C CA . ALA A 1 286 ? -12.182 7.721 17.018 1.00 87.62 286 ALA A CA 1
ATOM 2309 C C . ALA A 1 286 ? -12.409 6.457 16.172 1.00 87.62 286 ALA A C 1
ATOM 2311 O O . ALA A 1 286 ? -12.333 5.335 16.674 1.00 87.62 286 ALA A O 1
ATOM 2312 N N . LYS A 1 287 ? -12.616 6.609 14.854 1.00 89.75 287 LYS A N 1
ATOM 2313 C CA . LYS A 1 287 ? -12.664 5.477 13.909 1.00 89.75 287 LYS A CA 1
ATOM 2314 C C . LYS A 1 287 ? -11.359 4.684 13.905 1.00 89.75 287 LYS A C 1
ATOM 2316 O O . LYS A 1 287 ? -11.399 3.460 13.792 1.00 89.75 287 LYS A O 1
ATOM 2321 N N . MET A 1 288 ? -10.216 5.355 14.022 1.00 90.62 288 MET A N 1
ATOM 2322 C CA . MET A 1 288 ? -8.917 4.691 14.069 1.00 90.62 288 MET A CA 1
ATOM 2323 C C . MET A 1 288 ? -8.753 3.863 15.347 1.00 90.62 288 MET A C 1
ATOM 2325 O O . MET A 1 288 ? -8.369 2.697 15.276 1.00 90.62 288 MET A O 1
ATOM 2329 N N . TRP A 1 289 ? -9.116 4.425 16.501 1.00 91.25 289 TRP A N 1
ATOM 2330 C CA . TRP A 1 289 ? -9.141 3.709 17.776 1.00 91.25 289 TRP A CA 1
ATOM 2331 C C . TRP A 1 289 ? -10.085 2.505 17.761 1.00 91.25 289 TRP A C 1
ATOM 2333 O O . TRP A 1 289 ? -9.700 1.417 18.184 1.00 91.25 289 TRP A O 1
ATOM 2343 N N . ARG A 1 290 ? -11.274 2.641 17.167 1.00 92.19 290 ARG A N 1
ATOM 2344 C CA . ARG A 1 290 ? -12.167 1.498 16.945 1.00 92.19 290 ARG A CA 1
ATOM 2345 C C . ARG A 1 290 ? -11.507 0.407 16.095 1.00 92.19 290 ARG A C 1
ATOM 2347 O O . ARG A 1 290 ? -11.589 -0.771 16.426 1.00 92.19 290 ARG A O 1
ATOM 2354 N N . GLN A 1 291 ? -10.818 0.764 15.009 1.00 90.44 291 GLN A N 1
ATOM 2355 C CA . GLN A 1 291 ? -10.111 -0.229 14.189 1.00 90.44 291 GLN A CA 1
ATOM 2356 C C . GLN A 1 291 ? -8.973 -0.912 14.957 1.00 90.44 291 GLN A C 1
ATOM 2358 O O . GLN A 1 291 ? -8.747 -2.106 14.770 1.00 90.44 291 GLN A O 1
ATOM 2363 N N . VAL A 1 292 ? -8.280 -0.184 15.837 1.00 91.19 292 VAL A N 1
ATOM 2364 C CA . VAL A 1 292 ? -7.284 -0.753 16.755 1.00 91.19 292 VAL A CA 1
ATOM 2365 C C . VAL A 1 292 ? -7.917 -1.784 17.675 1.00 91.19 292 VAL A C 1
ATOM 2367 O O . VAL A 1 292 ? -7.338 -2.859 17.808 1.00 91.19 292 VAL A O 1
ATOM 2370 N N . ALA A 1 293 ? -9.078 -1.480 18.261 1.00 89.88 293 ALA A N 1
ATOM 2371 C CA . ALA A 1 293 ? -9.805 -2.385 19.145 1.00 89.88 293 ALA A CA 1
ATOM 2372 C C . ALA A 1 293 ? -10.166 -3.698 18.434 1.00 89.88 293 ALA A C 1
ATOM 2374 O O . ALA A 1 293 ? -9.795 -4.771 18.899 1.00 89.88 293 ALA A O 1
ATOM 2375 N N . LEU A 1 294 ? -10.756 -3.622 17.236 1.00 88.62 294 LEU A N 1
ATOM 2376 C CA . LEU A 1 294 ? -11.072 -4.803 16.415 1.00 88.62 294 LEU A CA 1
ATOM 2377 C C . LEU A 1 294 ? -9.821 -5.608 16.019 1.00 88.62 294 LEU A C 1
ATOM 2379 O O . LEU A 1 294 ? -9.873 -6.814 15.757 1.00 88.62 294 LEU A O 1
ATOM 2383 N N . MET A 1 295 ? -8.674 -4.934 15.940 1.00 85.94 295 MET A N 1
ATOM 2384 C CA . MET A 1 295 ? -7.402 -5.541 15.580 1.00 85.94 295 MET A CA 1
ATOM 2385 C C . MET A 1 295 ? -6.578 -6.020 16.784 1.00 85.94 295 MET A C 1
ATOM 2387 O O . MET A 1 295 ? -5.655 -6.804 16.591 1.00 85.94 295 MET A O 1
ATOM 2391 N N . ALA A 1 296 ? -6.900 -5.650 18.015 1.00 88.25 296 ALA A N 1
ATOM 2392 C CA . ALA A 1 296 ? -6.079 -6.009 19.163 1.00 88.25 296 ALA A CA 1
ATOM 2393 C C . ALA A 1 296 ? -6.095 -7.525 19.437 1.00 88.25 296 ALA A C 1
ATOM 2395 O O . ALA A 1 296 ? -7.090 -8.212 19.210 1.00 88.25 296 ALA A O 1
ATOM 2396 N N . LYS A 1 297 ? -4.957 -8.060 19.903 1.00 82.06 297 LYS A N 1
ATOM 2397 C CA . LYS A 1 297 ? -4.840 -9.464 20.344 1.00 82.06 297 LYS A CA 1
ATOM 2398 C C . LYS A 1 297 ? -5.218 -9.649 21.816 1.00 82.06 297 LYS A C 1
ATOM 2400 O O . LYS A 1 297 ? -5.761 -10.686 22.179 1.00 82.06 297 LYS A O 1
ATOM 2405 N N . LYS A 1 298 ? -4.894 -8.671 22.668 1.00 83.75 298 LYS A N 1
ATOM 2406 C CA . LYS A 1 298 ? -5.158 -8.725 24.114 1.00 83.75 298 LYS A CA 1
ATOM 2407 C C . LYS A 1 298 ? -6.469 -8.018 24.441 1.00 83.75 298 LYS A C 1
ATOM 2409 O O . LYS A 1 298 ? -6.679 -6.909 23.953 1.00 83.75 298 LYS A O 1
ATOM 2414 N N . LYS A 1 299 ? -7.279 -8.617 25.320 1.00 84.38 299 LYS A N 1
ATOM 2415 C CA . LYS A 1 299 ? -8.557 -8.053 25.787 1.00 84.38 299 LYS A CA 1
ATOM 2416 C C . LYS A 1 299 ? -8.393 -6.643 26.384 1.00 84.38 299 LYS A C 1
ATOM 2418 O O . LYS A 1 299 ? -9.131 -5.737 26.021 1.00 84.38 299 LYS A O 1
ATOM 2423 N N . GLU A 1 300 ? -7.347 -6.416 27.179 1.00 83.31 300 GLU A N 1
ATOM 2424 C CA . GLU A 1 300 ? -7.023 -5.099 27.762 1.00 83.31 300 GLU A CA 1
ATOM 2425 C C . GLU A 1 300 ? -6.834 -3.997 26.706 1.00 83.31 300 GLU A C 1
ATOM 2427 O O . GLU A 1 300 ? -7.306 -2.872 26.859 1.00 83.31 300 GLU A O 1
ATOM 2432 N N . HIS A 1 301 ? -6.159 -4.317 25.597 1.00 84.44 301 HIS A N 1
ATOM 2433 C CA . HIS A 1 301 ? -5.937 -3.361 24.513 1.00 84.44 301 HIS A CA 1
ATOM 2434 C C . HIS A 1 301 ? -7.229 -3.036 23.755 1.00 84.44 301 HIS A C 1
ATOM 2436 O O . HIS A 1 301 ? -7.343 -1.930 23.232 1.00 84.44 301 HIS A O 1
ATOM 2442 N N . VAL A 1 302 ? -8.196 -3.961 23.719 1.00 86.19 302 VAL A N 1
ATOM 2443 C CA . VAL A 1 302 ? -9.524 -3.720 23.137 1.00 86.19 302 VAL A CA 1
ATOM 2444 C C . VAL A 1 302 ? -10.271 -2.678 23.962 1.00 86.19 302 VAL A C 1
ATOM 2446 O O . VAL A 1 302 ? -10.694 -1.662 23.411 1.00 86.19 302 VAL A O 1
ATOM 2449 N N . ILE A 1 303 ? -10.362 -2.890 25.279 1.00 85.69 303 ILE A N 1
ATOM 2450 C CA . ILE A 1 303 ? -11.055 -1.977 26.198 1.00 85.69 303 ILE A CA 1
ATOM 2451 C C . ILE A 1 303 ? -10.408 -0.593 26.134 1.00 85.69 303 ILE A C 1
ATOM 2453 O O . ILE A 1 303 ? -11.087 0.378 25.811 1.00 85.69 303 ILE A O 1
ATOM 2457 N N . ASN A 1 304 ? -9.087 -0.500 26.317 1.00 86.31 304 ASN A N 1
ATOM 2458 C CA . ASN A 1 304 ? -8.375 0.781 26.269 1.00 86.31 304 ASN A CA 1
ATOM 2459 C C . ASN A 1 304 ? -8.569 1.515 24.931 1.00 86.31 304 ASN A C 1
ATOM 2461 O O . ASN A 1 304 ? -8.708 2.737 24.903 1.00 86.31 304 ASN A O 1
ATOM 2465 N N . ALA A 1 305 ? -8.603 0.791 23.810 1.00 88.56 305 ALA A N 1
ATOM 2466 C CA . ALA A 1 305 ? -8.831 1.398 22.505 1.00 88.56 305 ALA A CA 1
ATOM 2467 C C . ALA A 1 305 ? -10.266 1.931 22.349 1.00 88.56 305 ALA A C 1
ATOM 2469 O O . ALA A 1 305 ? -10.432 3.048 21.861 1.00 88.56 305 ALA A O 1
ATOM 2470 N N . TYR A 1 306 ? -11.294 1.207 22.806 1.00 87.62 306 TYR A N 1
ATOM 2471 C CA . TYR A 1 306 ? -12.666 1.734 22.829 1.00 87.62 306 TYR A CA 1
ATOM 2472 C C . TYR A 1 306 ? -12.806 2.933 23.775 1.00 87.62 306 TYR A C 1
ATOM 2474 O O . TYR A 1 306 ? -13.427 3.926 23.405 1.00 87.62 306 TYR A O 1
ATOM 2482 N N . GLN A 1 307 ? -12.168 2.897 24.947 1.00 86.31 307 GLN A N 1
ATOM 2483 C CA . GLN A 1 307 ? -12.148 4.023 25.883 1.00 86.31 307 GLN A CA 1
ATOM 2484 C C . GLN A 1 307 ? -11.552 5.280 25.245 1.00 86.31 307 GLN A C 1
ATOM 2486 O O . GLN A 1 307 ? -12.148 6.354 25.313 1.00 86.31 307 GLN A O 1
ATOM 2491 N N . HIS A 1 308 ? -10.415 5.148 24.556 1.00 87.44 308 HIS A N 1
ATOM 2492 C CA . HIS A 1 308 ? -9.836 6.257 23.806 1.00 87.44 308 HIS A CA 1
ATOM 2493 C C . HIS A 1 308 ? -10.735 6.714 22.652 1.00 87.44 308 HIS A C 1
ATOM 2495 O O . HIS A 1 308 ? -10.872 7.918 22.456 1.00 87.44 308 HIS A O 1
ATOM 2501 N N . ALA A 1 309 ? -11.388 5.799 21.925 1.00 88.62 309 ALA A N 1
ATOM 2502 C CA . ALA A 1 309 ? -12.330 6.163 20.865 1.00 88.62 309 ALA A CA 1
ATOM 2503 C C . ALA A 1 309 ? -13.478 7.029 21.407 1.00 88.62 309 ALA A C 1
ATOM 2505 O O . ALA A 1 309 ? -13.777 8.080 20.843 1.00 88.62 309 ALA A O 1
ATOM 2506 N N . ILE A 1 310 ? -14.078 6.624 22.526 1.00 86.06 310 ILE A N 1
ATOM 2507 C CA . ILE A 1 310 ? -15.191 7.329 23.168 1.00 86.06 310 ILE A CA 1
ATOM 2508 C C . ILE A 1 310 ? -14.730 8.675 23.748 1.00 86.06 310 ILE A C 1
ATOM 2510 O O . ILE A 1 310 ? -15.404 9.684 23.553 1.00 86.06 310 ILE A O 1
ATOM 2514 N N . ALA A 1 311 ? -13.562 8.717 24.396 1.00 85.50 311 ALA A N 1
ATOM 2515 C CA . ALA A 1 311 ? -13.000 9.943 24.968 1.00 85.50 311 ALA A CA 1
ATOM 2516 C C . ALA A 1 311 ? -12.620 10.988 23.904 1.00 85.50 311 ALA A C 1
ATOM 2518 O O . ALA A 1 311 ? -12.649 12.185 24.183 1.00 85.50 311 ALA A O 1
ATOM 2519 N N . THR A 1 312 ? -12.269 10.552 22.687 1.00 84.38 312 THR A N 1
ATOM 2520 C CA . THR A 1 312 ? -11.972 11.466 21.570 1.00 84.38 312 THR A CA 1
ATOM 2521 C C . THR A 1 312 ? -13.211 12.106 20.949 1.00 84.38 312 THR A C 1
ATOM 2523 O O . THR A 1 312 ? -13.074 13.113 20.263 1.00 84.38 312 THR A O 1
ATOM 2526 N N . LEU A 1 313 ? -14.402 11.543 21.172 1.00 83.62 313 LEU A N 1
ATOM 2527 C CA . LEU A 1 313 ? -15.668 12.074 20.668 1.00 83.62 313 LEU A CA 1
ATOM 2528 C C . LEU A 1 313 ? -16.268 13.030 21.706 1.00 83.62 313 LEU A C 1
ATOM 2530 O O . LEU A 1 313 ? -17.067 12.629 22.559 1.00 83.62 313 LEU A O 1
ATOM 2534 N N . GLN A 1 314 ? -15.837 14.288 21.639 1.00 77.88 314 GLN A N 1
ATOM 2535 C CA . GLN A 1 314 ? -16.299 15.364 22.524 1.00 77.88 314 GLN A CA 1
ATOM 2536 C C . GLN A 1 314 ? -17.331 16.243 21.818 1.00 77.88 314 GLN A C 1
ATOM 2538 O O . GLN A 1 314 ? -18.311 16.666 22.412 1.00 77.88 314 GLN A O 1
ATOM 2543 N N . SER A 1 315 ? -17.165 16.465 20.514 1.00 75.75 315 SER A N 1
ATOM 2544 C CA . SER A 1 315 ? -18.089 17.297 19.750 1.00 75.75 315 SER A CA 1
ATOM 2545 C C . SER A 1 315 ? -19.509 16.725 19.664 1.00 75.75 315 SER A C 1
ATOM 2547 O O . SER A 1 315 ? -19.745 15.548 19.371 1.00 75.75 315 SER A O 1
ATOM 2549 N N . PHE A 1 316 ? -20.466 17.635 19.834 1.00 63.28 316 PHE A N 1
ATOM 2550 C CA . PHE A 1 316 ? -21.902 17.390 19.785 1.00 63.28 316 PHE A CA 1
ATOM 2551 C C . PHE A 1 316 ? -22.369 16.692 18.493 1.00 63.28 316 PHE A C 1
ATOM 2553 O O . PHE A 1 316 ? -23.178 15.766 18.537 1.00 63.28 316 PHE A O 1
ATOM 2560 N N . ASP A 1 317 ? -21.811 17.077 17.344 1.00 70.62 317 ASP A N 1
ATOM 2561 C CA . ASP A 1 317 ? -22.189 16.515 16.040 1.00 70.62 317 ASP A CA 1
ATOM 2562 C C . ASP A 1 317 ? -21.896 15.005 15.936 1.00 70.62 317 ASP A C 1
ATOM 2564 O O . ASP A 1 317 ? -22.475 14.298 15.108 1.00 70.62 317 ASP A O 1
ATOM 2568 N N . ASN A 1 318 ? -21.030 14.490 16.816 1.00 77.50 318 ASN A N 1
ATOM 2569 C CA . ASN A 1 318 ? -20.567 13.106 16.825 1.00 77.50 318 ASN A CA 1
ATOM 2570 C C . ASN A 1 318 ? -21.164 12.258 17.950 1.00 77.50 318 ASN A C 1
ATOM 2572 O O . ASN A 1 318 ? -20.801 11.089 18.116 1.00 77.50 318 ASN A O 1
ATOM 2576 N N . TYR A 1 319 ? -22.129 12.806 18.678 1.00 77.50 319 TYR A N 1
ATOM 2577 C CA . TYR A 1 319 ? -22.823 12.145 19.774 1.00 77.50 319 TYR A CA 1
ATOM 2578 C C . TYR A 1 319 ? -23.405 10.767 19.390 1.00 77.50 319 TYR A C 1
ATOM 2580 O O . TYR A 1 319 ? -23.223 9.792 20.117 1.00 77.50 319 TYR A O 1
ATOM 2588 N N . TRP A 1 320 ? -24.000 10.630 18.200 1.00 82.44 320 TRP A N 1
ATOM 2589 C CA . TRP A 1 320 ? -24.529 9.339 17.734 1.00 82.44 320 TRP A CA 1
ATOM 2590 C C . TRP A 1 320 ? -23.433 8.283 17.575 1.00 82.44 320 TRP A C 1
ATOM 2592 O O . TRP A 1 320 ? -23.610 7.133 17.962 1.00 82.44 320 TRP A O 1
ATOM 2602 N N . THR A 1 321 ? -22.275 8.685 17.044 1.00 85.31 321 THR A N 1
ATOM 2603 C CA . THR A 1 321 ? -21.134 7.772 16.887 1.00 85.31 321 THR A CA 1
ATOM 2604 C C . THR A 1 321 ? -20.510 7.387 18.224 1.00 85.31 321 THR A C 1
ATOM 2606 O O . THR A 1 321 ? -19.953 6.300 18.350 1.00 85.31 321 THR A O 1
ATOM 2609 N N . LYS A 1 322 ? -20.635 8.251 19.237 1.00 85.81 322 LYS A N 1
ATOM 2610 C CA . LYS A 1 322 ? -20.218 7.951 20.606 1.00 85.81 322 LYS A CA 1
ATOM 2611 C C . LYS A 1 322 ? -21.096 6.852 21.199 1.00 85.81 322 LYS A C 1
ATOM 2613 O O . LYS A 1 322 ? -20.552 5.865 21.681 1.00 85.81 322 LYS A O 1
ATOM 2618 N N . ILE A 1 323 ? -22.420 6.973 21.071 1.00 85.00 323 ILE A N 1
ATOM 2619 C CA . ILE A 1 323 ? -23.374 5.938 21.505 1.00 85.00 323 ILE A CA 1
ATOM 2620 C C . ILE A 1 323 ? -23.122 4.617 20.773 1.00 85.00 323 ILE A C 1
ATOM 2622 O O . ILE A 1 323 ? -23.057 3.576 21.420 1.00 85.00 323 ILE A O 1
ATOM 2626 N N . ASP A 1 324 ? -22.897 4.649 19.453 1.00 87.31 324 ASP A N 1
ATOM 2627 C CA . ASP A 1 324 ? -22.541 3.446 18.686 1.00 87.31 324 ASP A CA 1
ATOM 2628 C C . ASP A 1 324 ? -21.340 2.711 19.301 1.00 87.31 324 ASP A C 1
ATOM 2630 O O . ASP A 1 324 ? -21.369 1.492 19.452 1.00 87.31 324 ASP A O 1
ATOM 2634 N N . TYR A 1 325 ? -20.284 3.441 19.671 1.00 89.25 325 TYR A N 1
ATOM 2635 C CA . TYR A 1 325 ? -19.066 2.839 20.219 1.00 89.25 325 TYR A CA 1
ATOM 2636 C C . TYR A 1 325 ? -19.239 2.346 21.656 1.00 89.25 325 TYR A C 1
ATOM 2638 O O . TYR A 1 325 ? -18.613 1.352 22.021 1.00 89.25 325 TYR A O 1
ATOM 2646 N N . ILE A 1 326 ? -20.089 2.998 22.455 1.00 87.31 326 ILE A N 1
ATOM 2647 C CA . ILE A 1 326 ? -20.430 2.535 23.807 1.00 87.31 326 ILE A CA 1
ATOM 2648 C C . ILE A 1 326 ? -21.211 1.220 23.729 1.00 87.31 326 ILE A C 1
ATOM 2650 O O . ILE A 1 326 ? -20.847 0.257 24.399 1.00 87.31 326 ILE A O 1
ATOM 2654 N N . LEU A 1 327 ? -22.228 1.143 22.867 1.00 86.75 327 LEU A N 1
ATOM 2655 C CA . LEU A 1 327 ? -23.023 -0.075 22.688 1.00 86.75 327 LEU A CA 1
ATOM 2656 C C . LEU A 1 327 ? -22.206 -1.221 22.081 1.00 86.75 327 LEU A C 1
ATOM 2658 O O . LEU A 1 327 ? -22.378 -2.377 22.469 1.00 86.75 327 LEU A O 1
ATOM 2662 N N . GLU A 1 328 ? -21.290 -0.918 21.159 1.00 89.38 328 GLU A N 1
ATOM 2663 C CA . GLU A 1 328 ? -20.357 -1.906 20.607 1.00 89.38 328 GLU A CA 1
ATOM 2664 C C . GLU A 1 328 ? -19.401 -2.441 21.685 1.00 89.38 328 GLU A C 1
ATOM 2666 O O . GLU A 1 328 ? -19.176 -3.650 21.748 1.00 89.38 328 GLU A O 1
ATOM 2671 N N . LEU A 1 329 ? -18.896 -1.574 22.573 1.00 88.25 329 LEU A N 1
ATOM 2672 C CA . LEU A 1 329 ? -18.091 -1.985 23.725 1.00 88.25 329 LEU A CA 1
ATOM 2673 C C . LEU A 1 329 ? -18.905 -2.837 24.709 1.00 88.25 329 LEU A C 1
ATOM 2675 O O . LEU A 1 329 ? -18.418 -3.881 25.131 1.00 88.25 329 LEU A O 1
ATOM 2679 N N . ALA A 1 330 ? -20.134 -2.436 25.042 1.00 86.12 330 ALA A N 1
ATOM 2680 C CA . ALA A 1 330 ? -21.017 -3.185 25.938 1.00 86.12 330 ALA A CA 1
ATOM 2681 C C . ALA A 1 330 ? -21.306 -4.593 25.391 1.00 86.12 330 ALA A C 1
ATOM 2683 O O . ALA A 1 330 ? -21.129 -5.590 26.090 1.00 86.12 330 ALA A O 1
ATOM 2684 N N . SER A 1 331 ? -21.634 -4.686 24.099 1.00 87.00 331 SER A N 1
ATOM 2685 C CA . SER A 1 331 ? -21.853 -5.965 23.409 1.00 87.00 331 SER A CA 1
ATOM 2686 C C . SER A 1 331 ? -20.592 -6.838 23.404 1.00 87.00 331 SER A C 1
ATOM 2688 O O . SER A 1 331 ? -20.659 -8.057 23.584 1.00 87.00 331 SER A O 1
ATOM 2690 N N . TRP A 1 332 ? -19.421 -6.223 23.204 1.00 88.50 332 TRP A N 1
ATOM 2691 C CA . TRP A 1 332 ? -18.143 -6.928 23.239 1.00 88.50 332 TRP A CA 1
ATOM 2692 C C . TRP A 1 332 ? -17.801 -7.434 24.645 1.00 88.50 332 TRP A C 1
ATOM 2694 O O . TRP A 1 332 ? -17.336 -8.565 24.772 1.00 88.50 332 TRP A O 1
ATOM 2704 N N . LEU A 1 333 ? -18.048 -6.640 25.692 1.00 86.19 333 LEU A N 1
ATOM 2705 C CA . LEU A 1 333 ? -17.830 -7.035 27.087 1.00 86.19 333 LEU A CA 1
ATOM 2706 C C . LEU A 1 333 ? -18.723 -8.215 27.480 1.00 86.19 333 LEU A C 1
ATOM 2708 O O . LEU A 1 333 ? -18.207 -9.199 28.007 1.00 86.19 333 LEU A O 1
ATOM 2712 N N . TYR A 1 334 ? -20.011 -8.160 27.127 1.00 84.50 334 TYR A N 1
ATOM 2713 C CA . TYR A 1 334 ? -20.951 -9.267 27.323 1.00 84.50 334 TYR A CA 1
ATOM 2714 C C . TYR A 1 334 ? -20.455 -10.551 26.642 1.00 84.50 334 TYR A C 1
ATOM 2716 O O . TYR A 1 334 ? -20.334 -11.597 27.272 1.00 84.50 334 TYR A O 1
ATOM 2724 N N . SER A 1 335 ? -20.038 -10.452 25.374 1.00 85.62 335 SER A N 1
ATOM 2725 C CA . SER A 1 335 ? -19.525 -11.600 24.605 1.00 85.62 335 SER A CA 1
ATOM 2726 C C . SER A 1 335 ? -18.212 -12.185 25.149 1.00 85.62 335 SER A C 1
ATOM 2728 O O . SER A 1 335 ? -17.829 -13.285 24.761 1.00 85.62 335 SER A O 1
ATOM 2730 N N . ASN A 1 336 ? -17.479 -11.446 25.989 1.00 83.75 336 ASN A N 1
ATOM 2731 C CA . ASN A 1 336 ? -16.189 -11.859 26.550 1.00 83.75 336 ASN A CA 1
ATOM 2732 C C . ASN A 1 336 ? -16.255 -12.232 28.041 1.00 83.75 336 ASN A C 1
ATOM 2734 O O . ASN A 1 336 ? -15.184 -12.371 28.643 1.00 83.75 336 ASN A O 1
ATOM 2738 N N . GLU A 1 337 ? -17.469 -12.416 28.582 1.00 81.62 337 GLU A N 1
ATOM 2739 C CA . GLU A 1 337 ? -17.767 -12.856 29.958 1.00 81.62 337 GLU A CA 1
ATOM 2740 C C . GLU A 1 337 ? -17.274 -11.889 31.049 1.00 81.62 337 GLU A C 1
ATOM 2742 O O . GLU A 1 337 ? -16.874 -12.297 32.138 1.00 81.62 337 GLU A O 1
ATOM 2747 N N . TYR A 1 338 ? -17.282 -10.586 30.761 1.00 82.06 338 TYR A N 1
ATOM 2748 C CA . TYR A 1 338 ? -17.042 -9.569 31.787 1.00 82.06 338 TYR A CA 1
ATOM 2749 C C . TYR A 1 338 ? -18.252 -9.414 32.722 1.00 82.06 338 TYR A C 1
ATOM 2751 O O . TYR A 1 338 ? -19.364 -9.813 32.380 1.00 82.06 338 TYR A O 1
ATOM 2759 N N . LEU A 1 339 ? -18.032 -8.811 33.899 1.00 80.50 339 LEU A N 1
ATOM 2760 C CA . LEU A 1 339 ? -19.084 -8.555 34.890 1.00 80.50 339 LEU A CA 1
ATOM 2761 C C . LEU A 1 339 ? -20.277 -7.829 34.256 1.00 80.50 339 LEU A C 1
ATOM 2763 O O . LEU A 1 339 ? -20.105 -6.807 33.588 1.00 80.50 339 LEU A O 1
ATOM 2767 N N . VAL A 1 340 ? -21.478 -8.356 34.500 1.00 81.19 340 VAL A N 1
ATOM 2768 C CA . VAL A 1 340 ? -22.731 -7.837 33.932 1.00 81.19 340 VAL A CA 1
ATOM 2769 C C . VAL A 1 340 ? -22.977 -6.395 34.376 1.00 81.19 340 VAL A C 1
ATOM 2771 O O . VAL A 1 340 ? -23.418 -5.586 33.566 1.00 81.19 340 VAL A O 1
ATOM 2774 N N . ASP A 1 341 ? -22.582 -6.037 35.599 1.00 80.69 341 ASP A N 1
ATOM 2775 C CA . ASP A 1 341 ? -22.707 -4.673 36.128 1.00 80.69 341 ASP A CA 1
ATOM 2776 C C . ASP A 1 341 ? -21.984 -3.644 35.243 1.00 80.69 341 ASP A C 1
ATOM 2778 O O . ASP A 1 341 ? -22.554 -2.612 34.901 1.00 80.69 341 ASP A O 1
ATOM 2782 N N . ASN A 1 342 ? -20.785 -3.973 34.744 1.00 80.44 342 ASN A N 1
ATOM 2783 C CA . ASN A 1 342 ? -20.038 -3.109 33.821 1.00 80.44 342 ASN A CA 1
ATOM 2784 C C . ASN A 1 342 ? -20.752 -2.938 32.467 1.00 80.44 342 ASN A C 1
ATOM 2786 O O . ASN A 1 342 ? -20.598 -1.912 31.802 1.00 80.44 342 ASN A O 1
ATOM 2790 N N . VAL A 1 343 ? -21.499 -3.954 32.024 1.00 83.69 343 VAL A N 1
ATOM 2791 C CA . VAL A 1 343 ? -22.283 -3.911 30.781 1.00 83.69 343 VAL A CA 1
ATOM 2792 C C . VAL A 1 343 ? -23.529 -3.052 30.982 1.00 83.69 343 VAL A C 1
ATOM 2794 O O . VAL A 1 343 ? -23.786 -2.167 30.165 1.00 83.69 343 VAL A O 1
ATOM 2797 N N . ILE A 1 344 ? -24.253 -3.265 32.085 1.00 83.00 344 ILE A N 1
ATOM 2798 C CA . ILE A 1 344 ? -25.424 -2.469 32.475 1.00 83.00 344 ILE A CA 1
ATOM 2799 C C . ILE A 1 344 ? -25.026 -0.999 32.599 1.00 83.00 344 ILE A C 1
ATOM 2801 O O . ILE A 1 344 ? -25.651 -0.153 31.969 1.00 83.00 344 ILE A O 1
ATOM 2805 N N . ASP A 1 345 ? -23.915 -0.701 33.274 1.00 84.75 345 ASP A N 1
ATOM 2806 C CA . ASP A 1 345 ? -23.394 0.653 33.445 1.00 84.75 345 ASP A CA 1
ATOM 2807 C C . ASP A 1 345 ? -23.189 1.404 32.121 1.00 84.75 345 ASP A C 1
ATOM 2809 O O . ASP A 1 345 ? -23.441 2.611 32.037 1.00 84.75 345 ASP A O 1
ATOM 2813 N N . LEU A 1 346 ? -22.694 0.714 31.088 1.00 84.00 346 LEU A N 1
ATOM 2814 C CA . LEU A 1 346 ? -22.473 1.288 29.759 1.00 84.00 346 LEU A CA 1
ATOM 2815 C C . LEU A 1 346 ? -23.781 1.464 28.983 1.00 84.00 346 LEU A C 1
ATOM 2817 O O . LEU A 1 346 ? -23.917 2.426 28.218 1.00 84.00 346 LEU A O 1
ATOM 2821 N N . ILE A 1 347 ? -24.739 0.553 29.161 1.00 84.69 347 ILE A N 1
ATOM 2822 C CA . ILE A 1 347 ? -26.053 0.657 28.525 1.00 84.69 347 ILE A CA 1
ATOM 2823 C C . ILE A 1 347 ? -26.863 1.782 29.171 1.00 84.69 347 ILE A C 1
ATOM 2825 O O . ILE A 1 347 ? -27.402 2.612 28.445 1.00 84.69 347 ILE A O 1
ATOM 2829 N N . GLU A 1 348 ? -26.882 1.877 30.499 1.00 84.62 348 GLU A N 1
ATOM 2830 C CA . GLU A 1 348 ? -27.489 2.989 31.234 1.00 84.62 348 GLU A CA 1
ATOM 2831 C C . GLU A 1 348 ? -26.873 4.319 30.812 1.00 84.62 348 GLU A C 1
ATOM 2833 O O . GLU A 1 348 ? -27.596 5.240 30.450 1.00 84.62 348 GLU A O 1
ATOM 2838 N N . TRP A 1 349 ? -25.543 4.395 30.700 1.00 84.38 349 TRP A N 1
ATOM 2839 C CA . TRP A 1 349 ? -24.896 5.604 30.192 1.00 84.38 349 TRP A CA 1
ATOM 2840 C C . TRP A 1 349 ? -25.313 5.948 28.756 1.00 84.38 349 TRP A C 1
ATOM 2842 O O . TRP A 1 349 ? -25.493 7.119 28.417 1.00 84.38 349 TRP A O 1
ATOM 2852 N N . SER A 1 350 ? -25.496 4.939 27.901 1.00 84.12 350 SER A N 1
ATOM 2853 C CA . SER A 1 350 ? -26.018 5.136 26.544 1.00 84.12 350 SER A CA 1
ATOM 2854 C C . SER A 1 350 ? -27.461 5.639 26.562 1.00 84.12 350 SER A C 1
ATOM 2856 O O . SER A 1 350 ? -27.807 6.491 25.748 1.00 84.12 350 SER A O 1
ATOM 2858 N N . ILE A 1 351 ? -28.293 5.144 27.482 1.00 81.94 351 ILE A N 1
ATOM 2859 C CA . ILE A 1 351 ? -29.676 5.588 27.685 1.00 81.94 351 ILE A CA 1
ATOM 2860 C C . ILE A 1 351 ? -29.699 7.029 28.198 1.00 81.94 351 ILE A C 1
ATOM 2862 O O . ILE A 1 351 ? -30.407 7.846 27.625 1.00 81.94 351 ILE A O 1
ATOM 2866 N N . ASP A 1 352 ? -28.881 7.381 29.186 1.00 82.75 352 ASP A N 1
ATOM 2867 C CA . ASP A 1 352 ? -28.768 8.747 29.709 1.00 82.75 352 ASP A CA 1
ATOM 2868 C C . ASP A 1 352 ? -28.340 9.732 28.625 1.00 82.75 352 ASP A C 1
ATOM 2870 O O . ASP A 1 352 ? -28.925 10.810 28.465 1.00 82.75 352 ASP A O 1
ATOM 2874 N N . LEU A 1 353 ? -27.340 9.336 27.829 1.00 79.25 353 LEU A N 1
ATOM 2875 C CA . LEU A 1 353 ? -26.938 10.071 26.642 1.00 79.25 353 LEU A CA 1
ATOM 2876 C C . LEU A 1 353 ? -28.143 10.238 25.721 1.00 79.25 353 LEU A C 1
ATOM 2878 O O . LEU A 1 353 ? -28.456 11.377 25.385 1.00 79.25 353 LEU A O 1
ATOM 2882 N N . LEU A 1 354 ? -28.833 9.149 25.352 1.00 78.75 354 LEU A N 1
ATOM 2883 C CA . LEU A 1 354 ? -30.034 9.142 24.501 1.00 78.75 354 LEU A CA 1
ATOM 2884 C C . LEU A 1 354 ? -31.153 10.020 25.041 1.00 78.75 354 LEU A C 1
ATOM 2886 O O . LEU A 1 354 ? -31.808 10.672 24.241 1.00 78.75 354 LEU A O 1
ATOM 2890 N N . LEU A 1 355 ? -31.391 10.062 26.349 1.00 76.94 355 LEU A N 1
ATOM 2891 C CA . LEU A 1 355 ? -32.477 10.802 26.993 1.00 76.94 355 LEU A CA 1
ATOM 2892 C C . LEU A 1 355 ? -32.161 12.296 27.169 1.00 76.94 355 LEU A C 1
ATOM 2894 O O . LEU A 1 355 ? -33.071 13.125 27.105 1.00 76.94 355 LEU A O 1
ATOM 2898 N N . THR A 1 356 ? -30.885 12.662 27.263 1.00 72.25 356 THR A N 1
ATOM 2899 C CA . THR A 1 356 ? -30.459 14.064 27.308 1.00 72.25 356 THR A CA 1
ATOM 2900 C C . THR A 1 356 ? -30.663 14.720 25.939 1.00 72.25 356 THR A C 1
ATOM 2902 O O . THR A 1 356 ? -30.135 14.247 24.931 1.00 72.25 356 THR A O 1
ATOM 2905 N N . SER A 1 357 ? -31.441 15.812 25.868 1.00 59.53 357 SER A N 1
ATOM 2906 C CA . SER A 1 357 ? -31.615 16.528 24.600 1.00 59.53 357 SER A CA 1
ATOM 2907 C C . SER A 1 357 ? -30.252 17.025 24.091 1.00 59.53 357 SER A C 1
ATOM 2909 O O . SER A 1 357 ? -29.427 17.501 24.880 1.00 59.53 357 SER A O 1
ATOM 2911 N N . PRO A 1 358 ? -30.002 16.939 22.775 1.00 57.22 358 PRO A N 1
ATOM 2912 C CA . PRO A 1 358 ? -28.776 17.420 22.154 1.00 57.22 358 PRO A CA 1
ATOM 2913 C C . PRO A 1 358 ? -28.352 18.847 22.572 1.00 57.22 358 PRO A C 1
ATOM 2915 O O . PRO A 1 358 ? -27.165 19.171 22.616 1.00 57.22 358 PRO A O 1
ATOM 2918 N N . GLU A 1 359 ? -29.318 19.701 22.914 1.00 48.94 359 GLU A N 1
ATOM 2919 C CA . GLU A 1 359 ? -29.093 21.081 23.354 1.00 48.94 359 GLU A CA 1
ATOM 2920 C C . GLU A 1 359 ? -28.742 21.203 24.846 1.00 48.94 359 GLU A C 1
ATOM 2922 O O . GLU A 1 359 ? -27.940 22.063 25.211 1.00 48.94 359 GLU A O 1
ATOM 2927 N N . THR A 1 360 ? -29.257 20.321 25.708 1.00 50.47 360 THR A N 1
ATOM 2928 C CA . THR A 1 360 ? -28.920 20.279 27.144 1.00 50.47 360 THR A CA 1
ATOM 2929 C C . THR A 1 360 ? -27.516 19.729 27.374 1.00 50.47 360 THR A C 1
ATOM 2931 O O . THR A 1 360 ? -26.797 20.208 28.250 1.00 50.47 360 THR A O 1
ATOM 2934 N N . TYR A 1 361 ? -27.067 18.789 26.536 1.00 50.56 361 TYR A N 1
ATOM 2935 C CA . TYR A 1 361 ? -25.705 18.249 26.601 1.00 50.56 361 TYR A CA 1
ATOM 2936 C C . TYR A 1 361 ? -24.634 19.345 26.381 1.00 50.56 361 TYR A C 1
ATOM 2938 O O . TYR A 1 361 ? -23.610 19.354 27.065 1.00 50.56 361 TYR A O 1
ATOM 2946 N N . LYS A 1 362 ? -24.912 20.349 25.525 1.00 45.44 362 LYS A N 1
ATOM 2947 C CA . LYS A 1 362 ? -24.039 21.527 25.312 1.00 45.44 362 LYS A CA 1
ATOM 2948 C C . LYS A 1 362 ? -23.826 22.363 26.577 1.00 45.44 362 LYS A C 1
ATOM 2950 O O . LYS A 1 362 ? -22.741 22.904 26.764 1.00 45.44 362 LYS A O 1
ATOM 2955 N N . GLN A 1 363 ? -24.844 22.503 27.427 1.00 47.47 363 GLN A N 1
ATOM 2956 C CA . GLN A 1 363 ? -24.727 23.268 28.674 1.00 47.47 363 GLN A CA 1
ATOM 2957 C C . GLN A 1 363 ? -23.957 22.476 29.742 1.00 47.47 363 GLN A C 1
ATOM 2959 O O . GLN A 1 363 ? -23.170 23.056 30.485 1.00 47.47 363 GLN A O 1
ATOM 2964 N N . HIS A 1 364 ? -24.108 21.149 29.774 1.00 51.25 364 HIS A N 1
ATOM 2965 C CA . HIS A 1 364 ? -23.427 20.291 30.745 1.00 51.25 364 HIS A CA 1
ATOM 2966 C C . HIS A 1 364 ? -21.930 20.086 30.470 1.00 51.25 364 HIS A C 1
ATOM 2968 O O . HIS A 1 364 ? -21.158 20.104 31.424 1.00 51.25 364 HIS A O 1
ATOM 2974 N N . GLU A 1 365 ? -21.480 19.954 29.215 1.00 49.78 365 GLU A N 1
ATOM 2975 C CA . GLU A 1 365 ? -20.036 19.855 28.919 1.00 49.78 365 GLU A CA 1
ATOM 2976 C C . GLU A 1 365 ? -19.282 21.159 29.213 1.00 49.78 365 GLU A C 1
ATOM 2978 O O . GLU A 1 365 ? -18.183 21.123 29.763 1.00 49.78 365 GLU A O 1
ATOM 2983 N N . VAL A 1 366 ? -19.888 22.314 28.916 1.00 49.84 366 VAL A N 1
ATOM 2984 C CA . VAL A 1 366 ? -19.309 23.626 29.246 1.00 49.84 366 VAL A CA 1
ATOM 2985 C C . VAL A 1 366 ? -19.220 23.811 30.764 1.00 49.84 366 VAL A C 1
ATOM 2987 O O . VAL A 1 366 ? -18.199 24.277 31.267 1.00 49.84 366 VAL A O 1
ATOM 2990 N N . ASN A 1 367 ? -20.246 23.393 31.509 1.00 45.16 367 ASN A N 1
ATOM 2991 C CA . ASN A 1 367 ? -20.239 23.462 32.971 1.00 45.16 367 ASN A CA 1
ATOM 2992 C C . ASN A 1 367 ? -19.237 22.474 33.597 1.00 45.16 367 ASN A C 1
ATOM 2994 O O . ASN A 1 367 ? -18.518 22.857 34.514 1.00 45.16 367 ASN A O 1
ATOM 2998 N N . ALA A 1 368 ? -19.111 21.252 33.068 1.00 51.12 368 ALA A N 1
ATOM 2999 C CA . ALA A 1 368 ? -18.147 20.260 33.550 1.00 51.12 368 ALA A CA 1
ATOM 3000 C C . ALA A 1 368 ? -16.684 20.655 33.266 1.00 51.12 368 ALA A C 1
ATOM 3002 O O . ALA A 1 368 ? -15.814 20.408 34.101 1.00 51.12 368 ALA A O 1
ATOM 3003 N N . ALA A 1 369 ? -16.402 21.296 32.125 1.00 47.78 369 ALA A N 1
ATOM 3004 C CA . ALA A 1 369 ? -15.080 21.856 31.831 1.00 47.78 369 ALA A CA 1
ATOM 3005 C C . ALA A 1 369 ? -14.729 23.013 32.788 1.00 47.78 369 ALA A C 1
ATOM 3007 O O . ALA A 1 369 ? -13.628 23.052 33.333 1.00 47.78 369 ALA A O 1
ATOM 3008 N N . ASN A 1 370 ? -15.694 23.896 33.070 1.00 44.62 370 ASN A N 1
ATOM 3009 C CA . ASN A 1 370 ? -15.520 25.002 34.017 1.00 44.62 370 ASN A CA 1
ATOM 3010 C C . ASN A 1 370 ? -15.352 24.523 35.474 1.00 44.62 370 ASN A C 1
ATOM 3012 O O . ASN A 1 370 ? -14.612 25.137 36.241 1.00 44.62 370 ASN A O 1
ATOM 3016 N N . GLU A 1 371 ? -16.013 23.431 35.869 1.00 48.03 371 GLU A N 1
ATOM 3017 C CA . GLU A 1 371 ? -15.857 22.824 37.198 1.00 48.03 371 GLU A CA 1
ATOM 3018 C C . GLU A 1 371 ? -14.509 22.110 37.366 1.00 48.03 371 GLU A C 1
ATOM 3020 O O . GLU A 1 371 ? -13.900 22.217 38.429 1.00 48.03 371 GLU A O 1
ATOM 3025 N N . GLN A 1 372 ? -14.000 21.437 36.327 1.00 49.38 372 GLN A N 1
ATOM 3026 C CA . GLN A 1 372 ? -12.668 20.818 36.359 1.00 49.38 372 GLN A CA 1
ATOM 3027 C C . GLN A 1 372 ? -11.549 21.865 36.454 1.00 49.38 372 GLN A C 1
ATOM 3029 O O . GLN A 1 372 ? -10.620 21.676 37.242 1.00 49.38 372 GLN A O 1
ATOM 3034 N N . ASP A 1 373 ? -11.674 22.989 35.738 1.00 44.47 373 ASP A N 1
ATOM 3035 C CA . ASP A 1 373 ? -10.745 24.120 35.851 1.00 44.47 373 ASP A CA 1
ATOM 3036 C C . ASP A 1 373 ? -10.811 24.769 37.252 1.00 44.47 373 ASP A C 1
ATOM 3038 O O . ASP A 1 373 ? -9.773 25.054 37.863 1.00 44.47 373 ASP A O 1
ATOM 3042 N N . ALA A 1 374 ? -12.013 24.905 37.827 1.00 45.19 374 ALA A N 1
ATOM 3043 C CA . ALA A 1 374 ? -12.214 25.432 39.180 1.00 45.19 374 ALA A CA 1
ATOM 3044 C C . ALA A 1 374 ? -11.670 24.509 40.292 1.00 45.19 374 ALA A C 1
ATOM 3046 O O . ALA A 1 374 ? -11.160 25.007 41.300 1.00 45.19 374 ALA A O 1
ATOM 3047 N N . ASP A 1 375 ? -11.729 23.184 40.123 1.00 45.59 375 ASP A N 1
ATOM 3048 C CA . ASP A 1 375 ? -11.152 22.217 41.070 1.00 45.59 375 ASP A CA 1
ATOM 3049 C C . ASP A 1 375 ? -9.618 22.149 40.972 1.00 45.59 375 ASP A C 1
ATOM 3051 O O . ASP A 1 375 ? -8.934 21.991 41.990 1.00 45.59 375 ASP A O 1
ATOM 3055 N N . THR A 1 376 ? -9.037 22.350 39.782 1.00 48.53 376 THR A N 1
ATOM 3056 C CA . THR A 1 376 ? -7.579 22.512 39.646 1.00 48.53 376 THR A CA 1
ATOM 3057 C C . THR A 1 376 ? -7.061 23.805 40.277 1.00 48.53 376 THR A C 1
ATOM 3059 O O . THR A 1 376 ? -5.998 23.784 40.908 1.00 48.53 376 THR A O 1
ATOM 3062 N N . ASP A 1 377 ? -7.816 24.905 40.199 1.00 44.00 377 ASP A N 1
ATOM 3063 C CA . ASP A 1 377 ? -7.469 26.160 40.879 1.00 44.00 377 ASP A CA 1
ATOM 3064 C C . ASP A 1 377 ? -7.705 26.090 42.396 1.00 44.00 377 ASP A C 1
ATOM 3066 O O . ASP A 1 377 ? -6.891 26.599 43.177 1.00 44.00 377 ASP A O 1
ATOM 3070 N N . ARG A 1 378 ? -8.734 25.362 42.855 1.00 47.34 378 ARG A N 1
ATOM 3071 C CA . ARG A 1 378 ? -8.920 25.066 44.285 1.00 47.34 378 ARG A CA 1
ATOM 3072 C C . ARG A 1 378 ? -7.786 24.214 44.848 1.00 47.34 378 ARG A C 1
ATOM 3074 O O . ARG A 1 378 ? -7.255 24.567 45.901 1.00 47.34 378 ARG A O 1
ATOM 3081 N N . ASN A 1 379 ? -7.330 23.183 44.139 1.00 45.62 379 ASN A N 1
ATOM 3082 C CA . ASN A 1 379 ? -6.188 22.374 44.576 1.00 45.62 379 ASN A CA 1
ATOM 3083 C C . ASN A 1 379 ? -4.858 23.149 44.554 1.00 45.62 379 ASN A C 1
ATOM 3085 O O . ASN A 1 379 ? -4.047 22.985 45.466 1.00 45.62 379 ASN A O 1
ATOM 3089 N N . ARG A 1 380 ? -4.647 24.071 43.601 1.00 41.44 380 ARG A N 1
ATOM 3090 C CA . ARG A 1 380 ? -3.508 25.011 43.649 1.00 41.44 380 ARG A CA 1
ATOM 3091 C C . ARG A 1 380 ? -3.579 25.952 44.851 1.00 41.44 380 ARG A C 1
ATOM 3093 O O . ARG A 1 380 ? -2.555 26.211 45.480 1.00 41.44 380 ARG A O 1
ATOM 3100 N N . SER A 1 381 ? -4.774 26.420 45.211 1.00 45.56 381 SER A N 1
ATOM 3101 C CA . SER A 1 381 ? -4.974 27.284 46.381 1.00 45.56 381 SER A CA 1
ATOM 3102 C C . SER A 1 381 ? -4.863 26.545 47.728 1.00 45.56 381 SER A C 1
ATOM 3104 O O . SER A 1 381 ? -4.493 27.159 48.729 1.00 45.56 381 SER A O 1
ATOM 3106 N N . ALA A 1 382 ? -5.105 25.228 47.753 1.00 40.41 382 ALA A N 1
ATOM 3107 C CA . ALA A 1 382 ? -4.923 24.375 48.930 1.00 40.41 382 ALA A CA 1
ATOM 3108 C C . ALA A 1 382 ? -3.444 24.017 49.176 1.00 40.41 382 ALA A C 1
ATOM 3110 O O . ALA A 1 382 ? -2.992 24.041 50.320 1.00 40.41 382 ALA A O 1
ATOM 3111 N N . ILE A 1 383 ? -2.656 23.792 48.116 1.00 41.84 383 ILE A N 1
ATOM 3112 C CA . ILE A 1 383 ? -1.211 23.493 48.215 1.00 41.84 383 ILE A CA 1
ATOM 3113 C C . ILE A 1 383 ? -0.401 24.704 48.722 1.00 41.84 383 ILE A C 1
ATOM 3115 O O . ILE A 1 383 ? 0.643 24.536 49.348 1.00 41.84 383 ILE A O 1
ATOM 3119 N N . LEU A 1 384 ? -0.908 25.929 48.554 1.00 41.22 384 LEU A N 1
ATOM 3120 C CA . LEU A 1 384 ? -0.298 27.146 49.108 1.00 41.22 384 LEU A CA 1
ATOM 3121 C C . LEU A 1 384 ? -0.646 27.409 50.589 1.00 41.22 384 LEU A C 1
ATOM 3123 O O . LEU A 1 384 ? -0.131 28.368 51.161 1.00 41.22 384 LEU A O 1
ATOM 3127 N N . LYS A 1 385 ? -1.489 26.581 51.231 1.00 42.06 385 LYS A N 1
ATOM 3128 C CA . LYS A 1 385 ? -1.928 26.776 52.629 1.00 42.06 385 LYS A CA 1
ATOM 3129 C C . LYS A 1 385 ? -1.534 25.674 53.619 1.00 42.06 385 LYS A C 1
ATOM 3131 O O . LYS A 1 385 ? -1.862 25.800 54.794 1.00 42.06 385 LYS A O 1
ATOM 3136 N N . SER A 1 386 ? -0.769 24.661 53.216 1.00 35.38 386 SER A N 1
ATOM 3137 C CA . SER A 1 386 ? -0.228 23.660 54.150 1.00 35.38 386 SER A CA 1
ATOM 3138 C C . SER A 1 386 ? 1.264 23.417 53.920 1.00 35.38 386 SER A C 1
ATOM 3140 O O . SER A 1 386 ? 1.680 22.372 53.426 1.00 35.38 386 SER A O 1
ATOM 3142 N N . GLY A 1 387 ? 2.085 24.405 54.271 1.00 29.55 387 GLY A N 1
ATOM 3143 C CA . GLY A 1 387 ? 3.529 24.240 54.392 1.00 29.55 387 GLY A CA 1
ATOM 3144 C C . GLY A 1 387 ? 3.931 24.163 55.858 1.00 29.55 387 GLY A C 1
ATOM 3145 O O . GLY A 1 387 ? 4.197 25.205 56.444 1.00 29.55 387 GLY A O 1
ATOM 3146 N N . GLN A 1 388 ? 3.972 22.960 56.440 1.00 29.38 388 GLN A N 1
ATOM 3147 C CA . GLN A 1 388 ? 4.768 22.650 57.637 1.00 29.38 388 GLN A CA 1
ATOM 3148 C C . GLN A 1 388 ? 4.788 21.136 57.920 1.00 29.38 388 GLN A C 1
ATOM 3150 O O . GLN A 1 388 ? 3.749 20.544 58.189 1.00 29.38 388 GLN A O 1
ATOM 3155 N N . GLY A 1 389 ? 5.992 20.548 57.941 1.00 25.83 389 GLY A N 1
ATOM 3156 C CA . GLY A 1 389 ? 6.323 19.467 58.879 1.00 25.83 389 GLY A CA 1
ATOM 3157 C C . GLY A 1 389 ? 6.484 18.036 58.348 1.00 25.83 389 GLY A C 1
ATOM 3158 O O . GLY A 1 389 ? 5.527 17.277 58.314 1.00 25.83 389 GLY A O 1
ATOM 3159 N N . ASN A 1 390 ? 7.757 17.665 58.174 1.00 26.70 390 ASN A N 1
ATOM 3160 C CA . ASN A 1 390 ? 8.399 16.401 58.574 1.00 26.70 390 ASN A CA 1
ATOM 3161 C C . ASN A 1 390 ? 8.508 15.191 57.620 1.00 26.70 390 ASN A C 1
ATOM 3163 O O . ASN A 1 390 ? 7.563 14.702 57.012 1.00 26.70 390 ASN A O 1
ATOM 3167 N N . ASN A 1 391 ? 9.760 14.717 57.588 1.00 28.08 391 ASN A N 1
ATOM 3168 C CA . ASN A 1 391 ? 10.321 13.511 56.986 1.00 28.08 391 ASN A CA 1
ATOM 3169 C C . ASN A 1 391 ? 9.830 12.226 57.681 1.00 28.08 391 ASN A C 1
ATOM 3171 O O . ASN A 1 391 ? 9.699 12.250 58.898 1.00 28.08 391 ASN A O 1
ATOM 3175 N N . GLU A 1 392 ? 9.725 11.104 56.949 1.00 25.58 392 GLU A N 1
ATOM 3176 C CA . GLU A 1 392 ? 10.444 9.845 57.259 1.00 25.58 392 GLU A CA 1
ATOM 3177 C C . GLU A 1 392 ? 10.219 8.701 56.232 1.00 25.58 392 GLU A C 1
ATOM 3179 O O . GLU A 1 392 ? 9.114 8.367 55.820 1.00 25.58 392 GLU A O 1
ATOM 3184 N N . THR A 1 393 ? 11.360 8.143 55.822 1.00 24.00 393 THR A N 1
ATOM 3185 C CA . THR A 1 393 ? 11.773 6.781 55.409 1.00 24.00 393 THR A CA 1
ATOM 3186 C C . THR A 1 393 ? 10.809 5.579 55.223 1.00 24.00 393 THR A C 1
ATOM 3188 O O . THR A 1 393 ? 10.107 5.160 56.131 1.00 24.00 393 THR A O 1
ATOM 3191 N N . THR A 1 394 ? 11.030 4.883 54.086 1.00 24.75 394 THR A N 1
ATOM 3192 C CA . THR A 1 394 ? 11.018 3.413 53.800 1.00 24.75 394 THR A CA 1
ATOM 3193 C C . THR A 1 394 ? 9.866 2.501 54.258 1.00 24.75 394 THR A C 1
ATOM 3195 O O . THR A 1 394 ? 9.757 2.204 55.440 1.00 24.75 394 THR A O 1
ATOM 3198 N N . ARG A 1 395 ? 9.264 1.760 53.304 1.00 23.12 395 ARG A N 1
ATOM 3199 C CA . ARG A 1 395 ? 9.462 0.294 53.130 1.00 23.12 395 ARG A CA 1
ATOM 3200 C C . ARG A 1 395 ? 8.703 -0.283 51.924 1.00 23.12 395 ARG A C 1
ATOM 3202 O O . ARG A 1 395 ? 7.622 0.164 51.570 1.00 23.12 395 ARG A O 1
ATOM 3209 N N . LYS A 1 396 ? 9.320 -1.315 51.337 1.00 28.70 396 LYS A N 1
ATOM 3210 C CA . LYS A 1 396 ? 8.766 -2.270 50.367 1.00 28.70 396 LYS A CA 1
ATOM 3211 C C . LYS A 1 396 ? 7.493 -2.947 50.894 1.00 28.70 396 LYS A C 1
ATOM 3213 O O . LYS A 1 396 ? 7.444 -3.299 52.069 1.00 28.70 396 LYS A O 1
ATOM 3218 N N . GLY A 1 397 ? 6.576 -3.258 49.982 1.00 22.03 397 GLY A N 1
ATOM 3219 C CA . GLY A 1 397 ? 5.490 -4.215 50.176 1.00 22.03 397 GLY A CA 1
ATOM 3220 C C . GLY A 1 397 ? 4.796 -4.489 48.845 1.00 22.03 397 GLY A C 1
ATOM 3221 O O . GLY A 1 397 ? 4.168 -3.599 48.284 1.00 22.03 397 GLY A O 1
ATOM 3222 N N . GLU A 1 398 ? 4.986 -5.695 48.320 1.00 27.92 398 GLU A N 1
ATOM 3223 C CA . GLU A 1 398 ? 4.250 -6.263 47.190 1.00 27.92 398 GLU A CA 1
ATOM 3224 C C . GLU A 1 398 ? 2.752 -6.308 47.499 1.00 27.92 398 GLU A C 1
ATOM 3226 O O . GLU A 1 398 ? 2.394 -6.769 48.579 1.00 27.92 398 GLU A O 1
ATOM 3231 N N . ILE A 1 399 ? 1.889 -5.938 46.547 1.00 24.62 399 ILE A N 1
ATOM 3232 C CA . ILE A 1 399 ? 0.511 -6.447 46.476 1.00 24.62 399 ILE A CA 1
ATOM 3233 C C . ILE A 1 399 ? 0.145 -6.605 44.998 1.00 24.62 399 ILE A C 1
ATOM 3235 O O . ILE A 1 399 ? 0.050 -5.631 44.253 1.00 24.62 399 ILE A O 1
ATOM 3239 N N . GLY A 1 400 ? -0.017 -7.857 44.573 1.00 24.06 400 GLY A N 1
ATOM 3240 C CA . GLY A 1 400 ? -0.772 -8.193 43.375 1.00 24.06 400 GLY A CA 1
ATOM 3241 C C . GLY A 1 400 ? -2.282 -8.157 43.632 1.00 24.06 400 GLY A C 1
ATOM 3242 O O . GLY A 1 400 ? -2.730 -8.155 44.775 1.00 24.06 400 GLY A O 1
ATOM 3243 N N . SER A 1 401 ? -3.032 -8.253 42.533 1.00 25.88 401 SER A N 1
ATOM 3244 C CA . SER A 1 401 ? -4.488 -8.454 42.410 1.00 25.88 401 SER A CA 1
ATOM 3245 C C . SER A 1 401 ? -5.363 -7.215 42.162 1.00 25.88 401 SER A C 1
ATOM 3247 O O . SER A 1 401 ? -5.201 -6.165 42.773 1.00 25.88 401 SER A O 1
ATOM 3249 N N . SER A 1 402 ? -6.329 -7.448 41.264 1.00 26.78 402 SER A N 1
ATOM 3250 C CA . SER A 1 402 ? -7.526 -6.668 40.931 1.00 26.78 402 SER A CA 1
ATOM 3251 C C . SER A 1 402 ? -7.330 -5.377 40.125 1.00 26.78 402 SER A C 1
ATOM 3253 O O . SER A 1 402 ? -6.992 -4.323 40.654 1.00 26.78 402 SER A O 1
ATOM 3255 N N . LEU A 1 403 ? -7.583 -5.460 38.814 1.00 32.19 403 LEU A N 1
ATOM 3256 C CA . LEU A 1 403 ? -7.542 -4.338 37.865 1.00 32.19 403 LEU A CA 1
ATOM 3257 C C . LEU A 1 403 ? -8.880 -4.142 37.117 1.00 32.19 403 LEU A C 1
ATOM 3259 O O . LEU A 1 403 ? -8.881 -3.590 36.020 1.00 32.19 403 LEU A O 1
ATOM 3263 N N . ASP A 1 404 ? -10.016 -4.544 37.703 1.00 36.75 404 ASP A N 1
ATOM 3264 C CA . ASP A 1 404 ? -11.276 -4.674 36.946 1.00 36.75 404 ASP A CA 1
ATOM 3265 C C . ASP A 1 404 ? -12.348 -3.577 37.155 1.00 36.75 404 ASP A C 1
ATOM 3267 O O . ASP A 1 404 ? -13.266 -3.497 36.345 1.00 36.75 404 ASP A O 1
ATOM 3271 N N . GLU A 1 405 ? -12.239 -2.653 38.122 1.00 32.81 405 GLU A N 1
ATOM 3272 C CA . GLU A 1 405 ? -13.319 -1.659 38.376 1.00 32.81 405 GLU A CA 1
ATOM 3273 C C . GLU A 1 405 ? -12.932 -0.186 38.125 1.00 32.81 405 GLU A C 1
ATOM 3275 O O . GLU A 1 405 ? -13.732 0.621 37.650 1.00 32.81 405 GLU A O 1
ATOM 3280 N N . ALA A 1 406 ? -11.681 0.208 38.379 1.00 36.75 406 ALA A N 1
ATOM 3281 C CA . ALA A 1 406 ? -11.321 1.632 38.475 1.00 36.75 406 ALA A CA 1
ATOM 3282 C C . ALA A 1 406 ? -11.219 2.389 37.131 1.00 36.75 406 ALA A C 1
ATOM 3284 O O . ALA A 1 406 ? -11.054 3.616 37.115 1.00 36.75 406 ALA A O 1
ATOM 3285 N N . HIS A 1 407 ? -11.272 1.687 35.996 1.00 44.75 407 HIS A N 1
ATOM 3286 C CA . HIS A 1 407 ? -11.025 2.281 34.679 1.00 44.75 407 HIS A CA 1
ATOM 3287 C C . HIS A 1 407 ? -12.294 2.579 33.866 1.00 44.75 407 HIS A C 1
ATOM 3289 O O . HIS A 1 407 ? -12.254 3.510 33.062 1.00 44.75 407 HIS A O 1
ATOM 3295 N N . LEU A 1 408 ? -13.425 1.893 34.095 1.00 41.19 408 LEU A N 1
ATOM 3296 C CA . LEU A 1 408 ? -14.703 2.245 33.449 1.00 41.19 408 LEU A CA 1
ATOM 3297 C C . LEU A 1 408 ? -15.348 3.494 34.067 1.00 41.19 408 LEU A C 1
ATOM 3299 O O . LEU A 1 408 ? -15.850 4.347 33.335 1.00 41.19 408 LEU A O 1
ATOM 3303 N N . GLY A 1 409 ? -15.249 3.666 35.390 1.00 38.09 409 GLY A N 1
ATOM 3304 C CA . GLY A 1 409 ? -15.818 4.818 36.107 1.00 38.09 409 GLY A CA 1
ATOM 3305 C C . GLY A 1 409 ? -15.263 6.188 35.685 1.00 38.09 409 GLY A C 1
ATOM 3306 O O . GLY A 1 409 ? -15.848 7.215 36.007 1.00 38.09 409 GLY A O 1
ATOM 3307 N N . LYS A 1 410 ? -14.158 6.226 34.925 1.00 45.59 410 LYS A N 1
ATOM 3308 C CA . LYS A 1 410 ? -13.560 7.461 34.384 1.00 45.59 410 LYS A CA 1
ATOM 3309 C C . LYS A 1 410 ? -14.170 7.923 33.053 1.00 45.59 410 LYS A C 1
ATOM 3311 O O . LYS A 1 410 ? -13.815 9.000 32.583 1.00 45.59 410 LYS A O 1
ATOM 3316 N N . LEU A 1 411 ? -15.038 7.123 32.426 1.00 43.50 411 LEU A N 1
ATOM 3317 C CA . LEU A 1 411 ? -15.670 7.452 31.136 1.00 43.50 411 LEU A CA 1
ATOM 3318 C C . LEU A 1 411 ? -16.982 8.221 31.289 1.00 43.50 411 LEU A C 1
ATOM 3320 O O . LEU A 1 411 ? -17.338 8.977 30.387 1.00 43.50 411 LEU A O 1
ATOM 3324 N N . LYS A 1 412 ? -17.688 8.028 32.410 1.00 47.47 412 LYS A N 1
ATOM 3325 C CA . LYS A 1 412 ? -18.939 8.726 32.713 1.00 47.47 412 LYS A CA 1
ATOM 3326 C C . LYS A 1 412 ? -18.601 10.144 33.212 1.00 47.47 412 LYS A C 1
ATOM 3328 O O . LYS A 1 412 ? -18.046 10.269 34.306 1.00 47.47 412 LYS A O 1
ATOM 3333 N N . PRO A 1 413 ? -18.906 11.232 32.477 1.00 43.75 413 PRO A N 1
ATOM 3334 C CA . PRO A 1 413 ? -19.037 12.529 33.133 1.00 43.75 413 PRO A CA 1
ATOM 3335 C C . PRO A 1 413 ? -20.132 12.403 34.203 1.00 43.75 413 PRO A C 1
ATOM 3337 O O . PRO A 1 413 ? -21.101 11.674 34.000 1.00 43.75 413 PRO A O 1
ATOM 3340 N N . LYS A 1 414 ? -19.977 13.066 35.355 1.00 36.28 414 LYS A N 1
ATOM 3341 C CA . LYS A 1 414 ? -21.016 13.079 36.395 1.00 36.28 414 LYS A CA 1
ATOM 3342 C C . LYS A 1 414 ? -22.261 13.768 35.826 1.00 36.28 414 LYS A C 1
ATOM 3344 O O . LYS A 1 414 ? -22.315 14.995 35.798 1.00 36.28 414 LYS A O 1
ATOM 3349 N N . LEU A 1 415 ? -23.228 12.999 35.324 1.00 37.66 415 LEU A N 1
ATOM 3350 C CA . LEU A 1 415 ? -24.543 13.540 34.995 1.00 37.66 415 LEU A CA 1
ATOM 3351 C C . LEU A 1 415 ? -25.297 13.850 36.301 1.00 37.66 415 LEU A C 1
ATOM 3353 O O . LEU A 1 415 ? -25.076 13.173 37.308 1.00 37.66 415 LEU A O 1
ATOM 3357 N N . PRO A 1 416 ? -26.156 14.885 36.328 1.00 32.16 416 PRO A N 1
ATOM 3358 C CA . PRO A 1 416 ? -26.944 15.208 37.511 1.00 32.16 416 PRO A CA 1
ATOM 3359 C C . PRO A 1 416 ? -27.822 14.021 37.923 1.00 32.16 416 PRO A C 1
ATOM 3361 O O . PRO A 1 416 ? -28.483 13.424 37.079 1.00 32.16 416 PRO A O 1
ATOM 3364 N N . ASN A 1 417 ? -27.909 13.754 39.229 1.00 34.75 417 ASN A N 1
ATOM 3365 C CA . ASN A 1 417 ? -28.690 12.665 39.842 1.00 34.75 417 ASN A CA 1
ATOM 3366 C C . ASN A 1 417 ? -30.221 12.739 39.621 1.00 34.75 417 ASN A C 1
ATOM 3368 O O . ASN A 1 417 ? -30.970 11.998 40.253 1.00 34.75 417 ASN A O 1
ATOM 3372 N N . HIS A 1 418 ? -30.711 13.630 38.757 1.00 40.78 418 HIS A N 1
ATOM 3373 C CA . HIS A 1 418 ? -32.133 13.863 38.524 1.00 40.78 418 HIS A CA 1
ATOM 3374 C C . HIS A 1 418 ? -32.415 14.136 37.041 1.00 40.78 418 HIS A C 1
ATOM 3376 O O . HIS A 1 418 ? -32.736 15.257 36.654 1.00 40.78 418 HIS A O 1
ATOM 3382 N N . LEU A 1 419 ? -32.324 13.103 36.206 1.00 40.47 419 LEU A N 1
ATOM 3383 C CA . LEU A 1 419 ? -33.096 13.052 34.965 1.00 40.47 419 LEU A CA 1
ATOM 3384 C C . LEU A 1 419 ? -34.413 12.354 35.308 1.00 40.47 419 LEU A C 1
ATOM 3386 O O . LEU A 1 419 ? -34.428 11.175 35.652 1.00 40.47 419 LEU A O 1
ATOM 3390 N N . GLN A 1 420 ? -35.509 13.115 35.327 1.00 39.56 420 GLN A N 1
ATOM 3391 C CA . GLN A 1 420 ? -36.831 12.538 35.557 1.00 39.56 420 GLN A CA 1
ATOM 3392 C C . GLN A 1 420 ? -37.151 11.533 34.434 1.00 39.56 420 GLN A C 1
ATOM 3394 O O . GLN A 1 420 ? -36.924 11.854 33.267 1.00 39.56 420 GLN A O 1
ATOM 3399 N N . PRO A 1 421 ? -37.675 10.338 34.760 1.00 40.00 421 PRO A N 1
ATOM 3400 C CA . PRO A 1 421 ? -37.926 9.270 33.790 1.00 40.00 421 PRO A CA 1
ATOM 3401 C C . PRO A 1 421 ? -39.149 9.516 32.888 1.00 40.00 421 PRO A C 1
ATOM 3403 O O . PRO A 1 421 ? -39.457 8.689 32.033 1.00 40.00 421 PRO A O 1
ATOM 3406 N N . ASP A 1 422 ? -39.833 10.649 33.032 1.00 38.12 422 ASP A N 1
ATOM 3407 C CA . ASP A 1 422 ? -41.097 10.916 32.350 1.00 38.12 422 ASP A CA 1
ATOM 3408 C C . ASP A 1 422 ? -40.873 11.582 30.983 1.00 38.12 422 ASP A C 1
ATOM 3410 O O . ASP A 1 422 ? -41.344 12.687 30.730 1.00 38.12 422 ASP A O 1
ATOM 3414 N N . LEU A 1 423 ? -40.159 10.906 30.074 1.00 48.56 423 LEU A N 1
ATOM 3415 C CA . LEU A 1 423 ? -40.282 11.218 28.647 1.00 48.56 423 LEU A CA 1
ATOM 3416 C C . LEU A 1 423 ? -41.500 10.475 28.099 1.00 48.56 423 LEU A C 1
ATOM 3418 O O . LEU A 1 423 ? -41.501 9.250 27.958 1.00 48.56 423 LEU A O 1
ATOM 3422 N N . SER A 1 424 ? -42.545 11.222 27.753 1.00 48.12 424 SER A N 1
ATOM 3423 C CA . SER A 1 424 ? -43.679 10.659 27.022 1.00 48.12 424 SER A CA 1
ATOM 3424 C C . SER A 1 424 ? -43.206 10.195 25.637 1.00 48.12 424 SER A C 1
ATOM 3426 O O . SER A 1 424 ? -42.437 10.882 24.963 1.00 48.12 424 SER A O 1
ATOM 3428 N N . ILE A 1 425 ? -43.698 9.047 25.161 1.00 51.53 425 ILE A N 1
ATOM 3429 C CA . ILE A 1 425 ? -43.424 8.524 23.806 1.00 51.53 425 ILE A CA 1
ATOM 3430 C C . ILE A 1 425 ? -43.735 9.552 22.697 1.00 51.53 425 ILE A C 1
ATOM 3432 O O . ILE A 1 425 ? -43.150 9.483 21.617 1.00 51.53 425 ILE A O 1
ATOM 3436 N N . GLY A 1 426 ? -44.588 10.547 22.975 1.00 46.34 426 GLY A N 1
ATOM 3437 C CA . GLY A 1 426 ? -44.878 11.665 22.073 1.00 46.34 426 GLY A CA 1
ATOM 3438 C C . GLY A 1 426 ? -43.744 12.690 21.908 1.00 46.34 426 GLY A C 1
ATOM 3439 O O . GLY A 1 426 ? -43.767 13.457 20.951 1.00 46.34 426 GLY A O 1
ATOM 3440 N N . GLU A 1 427 ? -42.739 12.698 22.787 1.00 51.09 427 GLU A N 1
ATOM 3441 C CA . GLU A 1 427 ? -41.594 13.627 22.751 1.00 51.09 427 GLU A CA 1
ATOM 3442 C C . GLU A 1 427 ? -40.381 13.045 21.997 1.00 51.09 427 GLU A C 1
ATOM 3444 O O . GLU A 1 427 ? -39.432 13.755 21.649 1.00 51.09 427 GLU A O 1
ATOM 3449 N N . VAL A 1 428 ? -40.415 11.747 21.672 1.00 55.47 428 VAL A N 1
ATOM 3450 C CA . VAL A 1 428 ? -39.368 11.046 20.914 1.00 55.47 428 VAL A CA 1
ATOM 3451 C C . VAL A 1 428 ? -39.649 11.166 19.413 1.00 55.47 428 VAL A C 1
ATOM 3453 O O . VAL A 1 428 ? -39.992 10.209 18.728 1.00 55.47 428 VAL A O 1
ATOM 3456 N N . VAL A 1 429 ? -39.497 12.376 18.872 1.00 56.09 429 VAL A N 1
ATOM 3457 C CA . VAL A 1 429 ? -39.830 12.686 17.464 1.00 56.09 429 VAL A CA 1
ATOM 3458 C C . VAL A 1 429 ? -38.809 12.101 16.464 1.00 56.09 429 VAL A C 1
ATOM 3460 O O . VAL A 1 429 ? -39.061 12.017 15.263 1.00 56.09 429 VAL A O 1
ATOM 3463 N N . GLN A 1 430 ? -37.639 11.653 16.931 1.00 67.62 430 GLN A N 1
ATOM 3464 C CA . GLN A 1 430 ? -36.573 11.132 16.070 1.00 67.62 430 GLN A CA 1
ATOM 3465 C C . GLN A 1 430 ? -36.567 9.598 16.029 1.00 67.62 430 GLN A C 1
ATOM 3467 O O . GLN A 1 430 ? -36.136 8.951 16.981 1.00 67.62 430 GLN A O 1
ATOM 3472 N N . VAL A 1 431 ? -36.938 9.022 14.877 1.00 73.19 431 VAL A N 1
ATOM 3473 C CA . VAL A 1 431 ? -36.919 7.566 14.590 1.00 73.19 431 VAL A CA 1
ATOM 3474 C C . VAL A 1 431 ? -35.603 6.904 15.011 1.00 73.19 431 VAL A C 1
ATOM 3476 O O . VAL A 1 431 ? -35.601 5.837 15.618 1.00 73.19 431 VAL A O 1
ATOM 3479 N N . ARG A 1 432 ? -34.475 7.576 14.753 1.00 74.69 432 ARG A N 1
ATOM 3480 C CA . ARG A 1 432 ? -33.140 7.085 15.109 1.00 74.69 432 ARG A CA 1
ATOM 3481 C C . ARG A 1 432 ? -32.971 6.900 16.621 1.00 74.69 432 ARG A C 1
ATOM 3483 O O . ARG A 1 432 ? -32.402 5.907 17.048 1.00 74.69 432 ARG A O 1
ATOM 3490 N N . ARG A 1 433 ? -33.496 7.817 17.436 1.00 77.12 433 ARG A N 1
ATOM 3491 C CA . ARG A 1 433 ? -33.436 7.751 18.907 1.00 77.12 433 ARG A CA 1
ATOM 3492 C C . ARG A 1 433 ? -34.197 6.539 19.443 1.00 77.12 433 ARG A C 1
ATOM 3494 O O . ARG A 1 433 ? -33.692 5.841 20.315 1.00 77.12 433 ARG A O 1
ATOM 3501 N N . LEU A 1 434 ? -35.371 6.270 18.870 1.00 77.19 434 LEU A N 1
ATOM 3502 C CA . LEU A 1 434 ? -36.195 5.113 19.215 1.00 77.19 434 LEU A CA 1
ATOM 3503 C C . LEU A 1 434 ? -35.475 3.795 18.882 1.00 77.19 434 LEU A C 1
ATOM 3505 O O . LEU A 1 434 ? -35.446 2.890 19.707 1.00 77.19 434 LEU A O 1
ATOM 3509 N N . GLU A 1 435 ? -34.828 3.712 17.714 1.00 80.88 435 GLU A N 1
ATOM 3510 C CA . GLU A 1 435 ? -34.043 2.535 17.308 1.00 80.88 435 GLU A CA 1
ATOM 3511 C C . GLU A 1 435 ? -32.913 2.221 18.304 1.00 80.88 435 GLU A C 1
ATOM 3513 O O . GLU A 1 435 ? -32.737 1.067 18.701 1.00 80.88 435 GLU A O 1
ATOM 3518 N N . TYR A 1 436 ? -32.165 3.238 18.748 1.00 80.31 436 TYR A N 1
ATOM 3519 C CA . TYR A 1 436 ? -31.103 3.048 19.741 1.00 80.31 436 TYR A CA 1
ATOM 3520 C C . TYR A 1 436 ? -31.641 2.640 21.113 1.00 80.31 436 TYR A C 1
ATOM 3522 O O . TYR A 1 436 ? -31.066 1.748 21.730 1.00 80.31 436 TYR A O 1
ATOM 3530 N N . LEU A 1 437 ? -32.754 3.220 21.569 1.00 81.19 437 LEU A N 1
ATOM 3531 C CA . LEU A 1 437 ? -33.397 2.798 22.817 1.00 81.19 437 LEU A CA 1
ATOM 3532 C C . LEU A 1 437 ? -33.870 1.341 22.739 1.00 81.19 437 LEU A C 1
ATOM 3534 O O . LEU A 1 437 ? -33.615 0.566 23.659 1.00 81.19 437 LEU A O 1
ATOM 3538 N N . CYS A 1 438 ? -34.467 0.924 21.617 1.00 79.50 438 CYS A N 1
ATOM 3539 C CA . CYS A 1 438 ? -34.815 -0.479 21.389 1.00 79.50 438 CYS A CA 1
ATOM 3540 C C . CYS A 1 438 ? -33.581 -1.390 21.442 1.00 79.50 438 CYS A C 1
ATOM 3542 O O . CYS A 1 438 ? -33.639 -2.455 22.051 1.00 79.50 438 CYS A O 1
ATOM 3544 N N . ARG A 1 439 ? -32.449 -0.978 20.854 1.00 80.88 439 ARG A N 1
ATOM 3545 C CA . ARG A 1 439 ? -31.186 -1.731 20.941 1.00 80.88 439 ARG A CA 1
ATOM 3546 C C . ARG A 1 439 ? -30.673 -1.851 22.375 1.00 80.88 439 ARG A C 1
ATOM 3548 O O . ARG A 1 439 ? -30.291 -2.949 22.766 1.00 80.88 439 ARG A O 1
ATOM 3555 N N . CYS A 1 440 ? -30.694 -0.767 23.152 1.00 81.94 440 CYS A N 1
ATOM 3556 C CA . CYS A 1 440 ? -30.334 -0.796 24.571 1.00 81.94 440 CYS A CA 1
ATOM 3557 C C . CYS A 1 440 ? -31.219 -1.782 25.347 1.00 81.94 440 CYS A C 1
ATOM 3559 O O . CYS A 1 440 ? -30.705 -2.611 26.090 1.00 81.94 440 CYS A O 1
ATOM 3561 N N . HIS A 1 441 ? -32.536 -1.752 25.122 1.00 80.12 441 HIS A N 1
ATOM 3562 C CA . HIS A 1 441 ? -33.467 -2.683 25.764 1.00 80.12 441 HIS A CA 1
ATOM 3563 C C . HIS A 1 441 ? -33.219 -4.143 25.376 1.00 80.12 441 HIS A C 1
ATOM 3565 O O . HIS A 1 441 ? -33.260 -5.006 26.244 1.00 80.12 441 HIS A O 1
ATOM 3571 N N . ILE A 1 442 ? -32.925 -4.433 24.104 1.00 80.12 442 ILE A N 1
ATOM 3572 C CA . ILE A 1 442 ? -32.578 -5.795 23.665 1.00 80.12 442 ILE A CA 1
ATOM 3573 C C . ILE A 1 442 ? -31.293 -6.279 24.348 1.00 80.12 442 ILE A C 1
ATOM 3575 O O . ILE A 1 442 ? -31.207 -7.445 24.718 1.00 80.12 442 ILE A O 1
ATOM 3579 N N . LEU A 1 443 ? -30.301 -5.403 24.523 1.00 77.50 443 LEU A N 1
ATOM 3580 C CA . LEU A 1 443 ? -29.051 -5.747 25.204 1.00 77.50 443 LEU A CA 1
ATOM 3581 C C . LEU A 1 443 ? -29.216 -5.944 26.718 1.00 77.50 443 LEU A C 1
ATOM 3583 O O . LEU A 1 443 ? -28.434 -6.686 27.288 1.00 77.50 443 LEU A O 1
ATOM 3587 N N . LEU A 1 444 ? -30.206 -5.308 27.353 1.00 77.62 444 LEU A N 1
ATOM 3588 C CA . LEU A 1 444 ? -30.540 -5.527 28.771 1.00 77.62 444 LEU A CA 1
ATOM 3589 C C . LEU A 1 444 ? -31.424 -6.761 29.002 1.00 77.62 444 LEU A C 1
ATOM 3591 O O . LEU A 1 444 ? -31.481 -7.272 30.115 1.00 77.62 444 LEU A O 1
ATOM 3595 N N . ALA A 1 445 ? -32.174 -7.188 27.984 1.00 71.88 445 ALA A N 1
ATOM 3596 C CA . ALA A 1 445 ? -33.101 -8.314 28.078 1.00 71.88 445 ALA A CA 1
ATOM 3597 C C . ALA A 1 445 ? -32.443 -9.685 27.823 1.00 71.88 445 ALA A C 1
ATOM 3599 O O . ALA A 1 445 ? -33.050 -10.705 28.154 1.00 71.88 445 ALA A O 1
ATOM 3600 N N . ASN A 1 446 ? -31.248 -9.703 27.221 1.00 57.62 446 ASN A N 1
ATOM 3601 C CA . ASN A 1 446 ? -30.393 -10.885 27.040 1.00 57.62 446 ASN A CA 1
ATOM 3602 C C . ASN A 1 446 ? -29.315 -10.930 28.124 1.00 57.62 446 ASN A C 1
ATOM 3604 O O . ASN A 1 446 ? -28.842 -12.049 28.433 1.00 57.62 446 ASN A O 1
#

InterPro domains:
  IPR039586 Cilia- and flagella-associated protein 46 [PTHR15977] (3-445)

Secondary structure (DSSP, 8-state):
-HHHHHTS--SSHHHHHHHHHHHHHHHHHHT-HHHHHHHHHHHHHHHHHHHHS---HHHHHHHHHHHHHHHHHHHHHHHHH--S-HHHHHHHHHHHHHHHHHHHHTT-HHHHHHHHHHHHHHHTTGGGSHHHHHTTHHHHHHHHHHHHHHS-THHHHHHHHHHHHHTTS-SS---PPPPPPP-----------S-TTS-SSS-----HHHHHHHHHHHHHHHHHHHHHTT-HHHHHHHHHHHHHHS-SSGGGHHHHHHHHHHHHHHT---HHHHGGGGGG-HHHHHHHHHHHHHH-SSHHHHHHHHHHHHHH--SGGGHHHHHHHHHHHHHHHHHTT--HHHHHHHHHHHHHHHHS-HHHHHHHHHHHHHHHHHHHHHHHHHHTS------------------SSTTTTTTS----S---S---GGG---HHHHHHHHHHHHHHH-

pLDDT: mean 72.05, std 22.76, range [22.03, 94.25]

Organism: NCBI:txid392030

Foldseek 3Di:
DVVVLVPDDDPDLLVSLLVLLVQLLVCLVVLPLVSLVVSLVVLVVSLVVVVPDPDDLLSNLSSLLSSLSSLVSNLSSLVVVDPPDDVSLLVSLVSLLVSLQSCLSSLNLPSLLVSLVVNCVSCVVQLVDLVSLLSCQVSLVSSLVSNLSSPDPVLQVVCVVVCVVVVVPPPDDDDDDDDDDDDDDDDDDDDDDDDPDPPPPPPPDDDVVVSLLSLLVSLLSNLVNCVSVVVLVVSLVSLVVSVNRGHPDPSNLSSLLSNLLSCQLVVHDNVVSLVNCVVVALQSSLVSLCSSLVSHPDPVSNLVSLLRSLVSPPDLVCLVVSLVSLLVVLVVCVVVPHDNVLSLVSLVLSVVSLLQPSVNSVVVVVVLVVVVVVVVVVVVVVVVPDDDDDDDDDDDDDDDDDDRPPPSVVSDDPDDPDPDPPDDPVNPPDPSSVVSNVSSVVSVVD

Radius of gyration: 31.49 Å; chains: 1; bounding box: 78×52×103 Å